Protein 3I6Y (pdb70)

Organism: Oleispira antarctica (NCBI:txid188908)

Secondary structure (DSSP, 8-state):
-EEEEEEEEETTEEEEEEEE-BTTTTB--EEEEE-GGGGTT--EEEEEEE--TT--SS----S--HHHHHHHT-EEEEE-SS--STT----SSTTSSTT--TT----STTGGGT---HIIIIIHHHHHH---EEEEEEEEEE--HHHHHHHHHH-TTT-S-EEEES----GGGSHHHHHHHHHHH-S-GGGTGGG-TTT----SS---EEEEEETT-TTIIIII-HHHHHHHHHHTT--EEEEEETT--SSHHHHHHHHHHHHHHHHHHHT-/-EEEEEEEEETTEEEEEEEE-BTTTTB--EEEEE-GGGGTT--EEEEEEE--TT--SS----S--HHHHHHHT-EEEEE-SS--STTS---SSTTSSTT--TT----STTGGGT---HIIIIIHHHHHH---EEEEEEEEEE--HHHHHHHHHH-TTT-S-EEEES----GGGSHHHHHHHHHHH-S-GGGGGGG-TTT----SS---EEEEEETT-TTIIIII-HHHHHHHHHHTT--EEEEEETT--SSHHHHHHHHHHHHHHHHHHH--

InterPro domains:
  IPR000801 Esterase-like [PF00756] (24-273)
  IPR014186 S-formylglutathione hydrolase [PTHR10061] (2-279)
  IPR014186 S-formylglutathione hydrolase [TIGR02821] (6-277)
  IPR029058 Alpha/Beta hydrolase fold [G3DSA:3.40.50.1820] (4-280)
  IPR029058 Alpha/Beta hydrolase fold [SSF53474] (4-279)

Nearest PDB structures (foldseek):
  3s8y-assembly1_A  TM=1.002E+00  e=6.500E-57  Oleispira antarctica
  6jzl-assembly1_A  TM=1.001E+00  e=1.557E-50  Shewanella frigidimarina
  3ls2-assembly2_D  TM=9.904E-01  e=1.199E-43  Pseudoalteromonas translucida TAC125
  4b6g-assembly2_B  TM=9.836E-01  e=8.095E-41  Neisseria meningitidis MC58
  3fcx-assembly2_B  TM=9.682E-01  e=4.973E-39  Homo sapiens

Structure (mmCIF, N/CA/C/O backbone):
data_3I6Y
#
_entry.id   3I6Y
#
_cell.length_a   44.845
_cell.length_b   88.179
_cell.length_c   84.104
_cell.angle_alpha   90.00
_cell.angle_beta   94.75
_cell.angle_gamma   90.00
#
_symmetry.space_group_name_H-M   'P 1 21 1'
#
loop_
_entity.id
_entity.type
_entity.pdbx_description
1 polymer 'Esterase APC40077'
2 non-polymer 'CHLORIDE ION'
3 non-polymer 1,2-ETHANEDIOL
4 non-polymer DI(HYDROXYETHYL)ETHER
5 water water
#
loop_
_atom_site.group_PDB
_atom_site.id
_atom_site.type_symbol
_atom_site.label_atom_id
_atom_site.label_alt_id
_atom_site.label_comp_id
_atom_site.label_asym_id
_atom_site.label_entity_id
_atom_site.label_seq_id
_atom_site.pdbx_PDB_ins_code
_atom_site.Cartn_x
_atom_site.Cartn_y
_atom_site.Cartn_z
_atom_site.occupancy
_atom_site.B_iso_or_equiv
_atom_site.auth_seq_id
_atom_site.auth_comp_id
_atom_site.auth_asym_id
_atom_site.auth_atom_id
_atom_site.pdbx_PDB_model_num
ATOM 1 N N . SER A 1 3 ? -12.165 41.332 -46.302 1.00 29.81 2 SER A N 1
ATOM 2 C CA . SER A 1 3 ? -11.618 40.019 -46.773 1.00 29.42 2 SER A CA 1
ATOM 3 C C . SER A 1 3 ? -10.651 39.356 -45.784 1.00 28.85 2 SER A C 1
ATOM 4 O O . SER A 1 3 ? -10.428 38.137 -45.854 1.00 27.98 2 SER A O 1
ATOM 7 N N . ILE A 1 4 ? -10.072 40.178 -44.908 1.00 27.85 3 ILE A N 1
ATOM 8 C CA . ILE A 1 4 ? -9.084 39.767 -43.890 1.00 27.07 3 ILE A CA 1
ATOM 9 C C . ILE A 1 4 ? -9.155 40.787 -42.755 1.00 25.70 3 ILE A C 1
ATOM 10 O O . ILE A 1 4 ? -9.096 41.991 -43.009 1.00 26.95 3 ILE A O 1
ATOM 15 N N . GLU A 1 5 ? -9.280 40.315 -41.520 1.00 23.42 4 GLU A N 1
ATOM 16 C CA . GLU A 1 5 ? -9.446 41.204 -40.382 1.00 22.29 4 GLU A CA 1
ATOM 17 C C . GLU A 1 5 ? -8.684 40.715 -39.152 1.00 20.61 4 GLU A C 1
ATOM 18 O O . GLU A 1 5 ? -8.890 39.592 -38.708 1.00 18.41 4 GLU A O 1
ATOM 24 N N . ASN A 1 6 ? -7.800 41.560 -38.619 1.00 20.30 5 ASN A N 1
ATOM 25 C CA . ASN A 1 6 ? -7.166 41.295 -37.322 1.00 19.99 5 ASN A CA 1
ATOM 26 C C . ASN A 1 6 ? -8.211 41.522 -36.244 1.00 20.18 5 ASN A C 1
ATOM 27 O O . ASN A 1 6 ? -8.735 42.637 -36.095 1.00 20.12 5 ASN A O 1
ATOM 32 N N . LEU A 1 7 ? -8.520 40.459 -35.513 1.00 19.29 6 LEU A N 1
ATOM 33 C CA . LEU A 1 7 ? -9.557 40.499 -34.493 1.00 19.56 6 LEU A CA 1
ATOM 34 C C . LEU A 1 7 ? -9.054 40.807 -33.098 1.00 19.27 6 LEU A C 1
ATOM 35 O O . LEU A 1 7 ? -9.769 41.431 -32.328 1.00 19.00 6 LEU A O 1
ATOM 40 N N . SER A 1 8 ? -7.846 40.356 -32.767 1.00 18.74 7 SER A N 1
ATOM 41 C CA . SER A 1 8 ? -7.297 40.523 -31.414 1.00 18.85 7 SER A CA 1
ATOM 42 C C . SER A 1 8 ? -5.776 40.482 -31.462 1.00 17.01 7 SER A C 1
ATOM 43 O O . SER A 1 8 ? -5.183 39.930 -32.397 1.00 17.72 7 SER A O 1
ATOM 46 N N A SER A 1 9 ? -5.152 41.119 -30.483 0.50 16.44 8 SER A N 1
ATOM 47 N N B SER A 1 9 ? -5.127 41.058 -30.451 0.50 15.72 8 SER A N 1
ATOM 48 C CA A SER A 1 9 ? -3.701 41.138 -30.385 0.50 15.52 8 SER A CA 1
ATOM 49 C CA B SER A 1 9 ? -3.662 41.208 -30.452 0.50 13.94 8 SER A CA 1
ATOM 50 C C A SER A 1 9 ? -3.344 41.100 -28.913 0.50 14.53 8 SER A C 1
ATOM 51 C C B SER A 1 9 ? -3.117 41.295 -29.019 0.50 13.57 8 SER A C 1
ATOM 52 O O A SER A 1 9 ? -3.978 41.773 -28.084 0.50 13.84 8 SER A O 1
ATOM 53 O O B SER A 1 9 ? -3.388 42.284 -28.325 0.50 12.09 8 SER A O 1
ATOM 58 N N . ASN A 1 10 ? -2.346 40.288 -28.588 1.00 12.56 9 ASN A N 1
ATOM 59 C CA . ASN A 1 10 ? -1.810 40.220 -27.225 1.00 12.36 9 ASN A CA 1
ATOM 60 C C . ASN A 1 10 ? -0.298 40.086 -27.288 1.00 11.60 9 ASN A C 1
ATOM 61 O O . ASN A 1 10 ? 0.223 39.143 -27.891 1.00 11.49 9 ASN A O 1
ATOM 66 N N . LYS A 1 11 ? 0.413 40.999 -26.640 1.00 11.62 10 LYS A N 1
ATOM 67 C CA . LYS A 1 11 ? 1.860 40.848 -26.574 1.00 11.29 10 LYS A CA 1
ATOM 68 C C . LYS A 1 11 ? 2.214 39.590 -25.794 1.00 11.37 10 LYS A C 1
ATOM 69 O O . LYS A 1 11 ? 1.632 39.300 -24.741 1.00 11.26 10 LYS A O 1
ATOM 75 N N . SER A 1 12 ? 3.173 38.839 -26.349 1.00 11.12 11 SER A N 1
ATOM 76 C CA . SER A 1 12 ? 3.557 37.579 -25.769 1.00 11.40 11 SER A CA 1
ATOM 77 C C . SER A 1 12 ? 5.047 37.323 -25.959 1.00 11.46 11 SER A C 1
ATOM 78 O O . SER A 1 12 ? 5.521 37.165 -27.102 1.00 11.41 11 SER A O 1
ATOM 81 N N . PHE A 1 13 ? 5.758 37.246 -24.839 1.00 10.77 12 PHE A N 1
ATOM 82 C CA . PHE A 1 13 ? 7.231 37.071 -24.820 1.00 11.39 12 PHE A CA 1
ATOM 83 C C . PHE A 1 13 ? 8.000 37.949 -25.820 1.00 11.68 12 PHE A C 1
ATOM 84 O O . PHE A 1 13 ? 8.826 37.430 -26.593 1.00 10.25 12 PHE A O 1
ATOM 92 N N . GLY A 1 14 ? 7.672 39.249 -25.831 1.00 11.87 13 GLY A N 1
ATOM 93 C CA . GLY A 1 14 ? 8.287 40.248 -26.746 1.00 12.10 13 GLY A CA 1
ATOM 94 C C . GLY A 1 14 ? 7.861 40.172 -28.205 1.00 12.35 13 GLY A C 1
ATOM 95 O O . GLY A 1 14 ? 8.348 40.993 -29.049 1.00 12.41 13 GLY A O 1
ATOM 96 N N . GLY A 1 15 ? 7.029 39.166 -28.506 1.00 11.73 14 GLY A N 1
ATOM 97 C CA . GLY A 1 15 ? 6.400 38.994 -29.805 1.00 12.69 14 GLY A CA 1
ATOM 98 C C . GLY A 1 15 ? 4.903 39.195 -29.693 1.00 12.74 14 GLY A C 1
ATOM 99 O O . GLY A 1 15 ? 4.410 39.788 -28.696 1.00 12.11 14 GLY A O 1
ATOM 100 N N . TRP A 1 16 ? 4.159 38.691 -30.685 1.00 11.36 15 TRP A N 1
ATOM 101 C CA . TRP A 1 16 ? 2.711 38.936 -30.731 1.00 12.38 15 TRP A CA 1
ATOM 102 C C . TRP A 1 16 ? 1.861 37.695 -31.009 1.00 11.75 15 TRP A C 1
ATOM 103 O O . TRP A 1 16 ? 2.132 36.950 -31.966 1.00 12.56 15 TRP A O 1
ATOM 114 N N . HIS A 1 17 ? 0.860 37.472 -30.170 1.00 12.04 16 HIS A N 1
ATOM 115 C CA . HIS A 1 17 ? -0.237 36.559 -30.515 1.00 10.53 16 HIS A CA 1
ATOM 116 C C . HIS A 1 17 ? -1.375 37.381 -31.152 1.00 11.78 16 HIS A C 1
ATOM 117 O O . HIS A 1 17 ? -1.959 38.265 -30.479 1.00 11.53 16 HIS A O 1
ATOM 124 N N . LYS A 1 18 ? -1.723 37.042 -32.395 1.00 12.29 17 LYS A N 1
ATOM 125 C CA . LYS A 1 18 ? -2.808 37.713 -33.101 1.00 13.39 17 LYS A CA 1
ATOM 126 C C . LYS A 1 18 ? -3.818 36.729 -33.712 1.00 13.32 17 LYS A C 1
ATOM 127 O O . LYS A 1 18 ? -3.427 35.694 -34.292 1.00 14.14 17 LYS A O 1
ATOM 133 N N . GLN A 1 19 ? -5.104 37.074 -33.594 1.00 14.08 18 GLN A N 1
ATOM 134 C CA . GLN A 1 19 ? -6.189 36.308 -34.214 1.00 15.69 18 GLN A CA 1
ATOM 135 C C . GLN A 1 19 ? -6.779 37.038 -35.440 1.00 15.33 18 GLN A C 1
ATOM 136 O O . GLN A 1 19 ? -6.944 38.271 -35.423 1.00 14.35 18 GLN A O 1
ATOM 142 N N . TYR A 1 20 ? -7.030 36.270 -36.503 1.00 14.95 19 TYR A N 1
ATOM 143 C CA . TYR A 1 20 ? -7.577 36.817 -37.743 1.00 15.80 19 TYR A CA 1
ATOM 144 C C . TYR A 1 20 ? -8.835 36.057 -38.141 1.00 16.02 19 TYR A C 1
ATOM 145 O O . TYR A 1 20 ? -9.020 34.861 -37.780 1.00 15.68 19 TYR A O 1
ATOM 154 N N A SER A 1 21 ? -9.718 36.751 -38.853 0.50 16.08 20 SER A N 1
ATOM 155 N N B SER A 1 21 ? -9.725 36.768 -38.830 0.50 16.17 20 SER A N 1
ATOM 156 C CA A SER A 1 21 ? -10.729 36.088 -39.657 0.50 16.27 20 SER A CA 1
ATOM 157 C CA B SER A 1 21 ? -10.729 36.136 -39.666 0.50 16.56 20 SER A CA 1
ATOM 158 C C A SER A 1 21 ? -10.502 36.487 -41.110 0.50 16.25 20 SER A C 1
ATOM 159 C C B SER A 1 21 ? -10.375 36.449 -41.113 0.50 16.33 20 SER A C 1
ATOM 160 O O A SER A 1 21 ? -10.085 37.613 -41.402 0.50 16.24 20 SER A O 1
ATOM 161 O O B SER A 1 21 ? -9.745 37.474 -41.404 0.50 16.24 20 SER A O 1
ATOM 166 N N . HIS A 1 22 ? -10.767 35.558 -42.016 1.00 16.03 21 HIS A N 1
ATOM 167 C CA . HIS A 1 22 ? -10.625 35.827 -43.430 1.00 16.34 21 HIS A CA 1
ATOM 168 C C . HIS A 1 22 ? -11.654 35.014 -44.197 1.00 16.91 21 HIS A C 1
ATOM 169 O O . HIS A 1 22 ? -12.217 34.062 -43.653 1.00 17.01 21 HIS A O 1
ATOM 176 N N . VAL A 1 23 ? -11.923 35.413 -45.439 1.00 16.43 22 VAL A N 1
ATOM 177 C CA . VAL A 1 23 ? -12.862 34.674 -46.258 1.00 17.56 22 VAL A CA 1
ATOM 178 C C . VAL A 1 23 ? -12.075 33.625 -47.027 1.00 17.57 22 VAL A C 1
ATOM 179 O O . VAL A 1 23 ? -11.201 33.956 -47.830 1.00 17.97 22 VAL A O 1
ATOM 183 N N . SER A 1 24 ? -12.375 32.360 -46.747 1.00 17.11 23 SER A N 1
ATOM 184 C CA . SER A 1 24 ? -11.651 31.242 -47.336 1.00 17.83 23 SER A CA 1
ATOM 185 C C . SER A 1 24 ? -12.189 30.916 -48.728 1.00 18.33 23 SER A C 1
ATOM 186 O O . SER A 1 24 ? -13.397 30.675 -48.887 1.00 18.82 23 SER A O 1
ATOM 189 N N . ASN A 1 25 ? -11.303 30.886 -49.720 1.00 20.03 24 ASN A N 1
ATOM 190 C CA . ASN A 1 25 ? -11.727 30.487 -51.070 1.00 21.67 24 ASN A CA 1
ATOM 191 C C . ASN A 1 25 ? -11.900 28.970 -51.191 1.00 21.31 24 ASN A C 1
ATOM 192 O O . ASN A 1 25 ? -12.778 28.477 -51.926 1.00 23.03 24 ASN A O 1
ATOM 197 N N . THR A 1 26 ? -11.110 28.217 -50.439 1.00 20.13 25 THR A N 1
ATOM 198 C 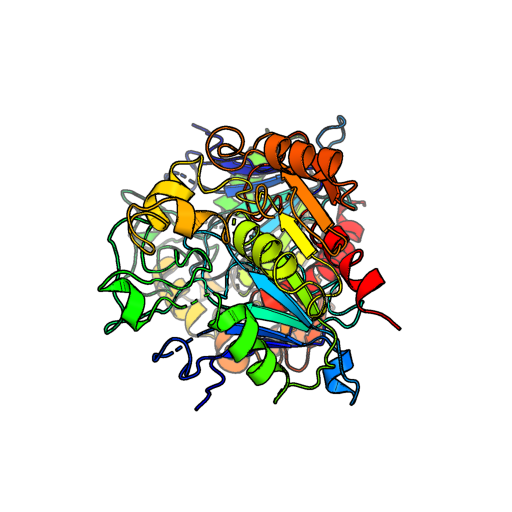CA . THR A 1 26 ? -11.180 26.760 -50.534 1.00 19.40 25 THR A CA 1
ATOM 199 C C . THR A 1 26 ? -12.334 26.188 -49.705 1.00 18.72 25 THR A C 1
ATOM 200 O O . THR A 1 26 ? -12.859 25.126 -50.036 1.00 18.82 25 THR A O 1
ATOM 204 N N . LEU A 1 27 ? -12.731 26.899 -48.650 1.00 17.31 26 LEU A N 1
ATOM 205 C CA . LEU A 1 27 ? -13.802 26.395 -47.761 1.00 16.75 26 LEU A CA 1
ATOM 206 C C . LEU A 1 27 ? -15.134 27.121 -48.013 1.00 16.69 26 LEU A C 1
ATOM 207 O O . LEU A 1 27 ? -16.193 26.680 -47.588 1.00 16.18 26 LEU A O 1
ATOM 212 N N . ASN A 1 28 ? -15.048 28.235 -48.716 1.00 18.20 27 ASN A N 1
ATOM 213 C CA . ASN A 1 28 ? -16.213 29.068 -49.006 1.00 18.78 27 ASN A CA 1
ATOM 214 C C . ASN A 1 28 ? -17.002 29.414 -47.752 1.00 18.47 27 ASN A C 1
ATOM 215 O O . ASN A 1 28 ? -18.203 29.182 -47.639 1.00 18.74 27 ASN A O 1
ATOM 220 N N . CYS A 1 29 ? -16.264 29.969 -46.795 1.00 17.49 28 CYS A N 1
ATOM 221 C CA . CYS A 1 29 ? -16.769 30.335 -45.491 1.00 17.65 28 CYS A CA 1
ATOM 222 C C . CYS A 1 29 ? -15.715 31.250 -44.859 1.00 17.63 28 CYS A C 1
ATOM 223 O O . CYS A 1 29 ? -14.587 31.345 -45.367 1.00 17.03 28 CYS A O 1
ATOM 226 N N . ALA A 1 30 ? -16.105 31.954 -43.804 1.00 17.39 29 ALA A N 1
ATOM 227 C CA . ALA A 1 30 ? -15.172 32.729 -43.026 1.00 17.45 29 ALA A CA 1
ATOM 228 C C . ALA A 1 30 ? -14.396 31.752 -42.130 1.00 18.28 29 ALA A C 1
ATOM 229 O O . ALA A 1 30 ? -14.949 30.743 -41.666 1.00 18.60 29 ALA A O 1
ATOM 239 N N . ARG A 1 32 ? -11.136 31.461 -38.973 1.00 18.85 31 ARG A N 1
ATOM 240 C CA . ARG A 1 32 ? -10.325 32.107 -37.971 1.00 19.66 31 ARG A CA 1
ATOM 241 C C . ARG A 1 32 ? -9.053 31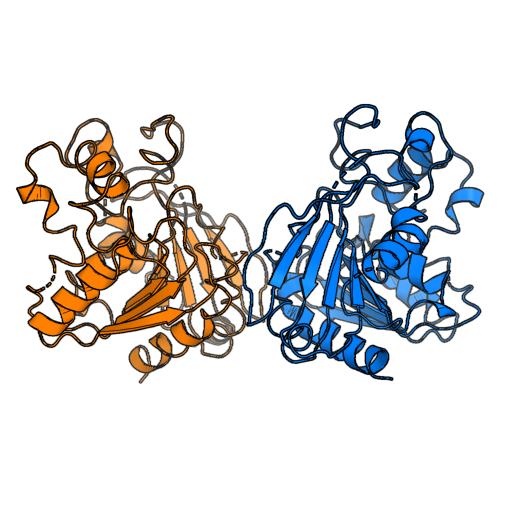.301 -37.836 1.00 18.55 31 ARG A C 1
ATOM 242 O O . ARG A 1 32 ? -9.053 30.067 -37.937 1.00 17.71 31 ARG A O 1
ATOM 250 N N . PHE A 1 33 ? -7.952 32.020 -37.668 1.00 16.45 32 PHE A N 1
ATOM 251 C CA . PHE A 1 33 ? -6.680 31.395 -37.388 1.00 15.10 32 PHE A CA 1
ATOM 252 C C . PHE A 1 33 ? -5.940 32.325 -36.458 1.00 14.52 32 PHE A C 1
ATOM 253 O O . PHE A 1 33 ? -6.208 33.543 -36.428 1.00 14.82 32 PHE A O 1
ATOM 261 N N . ALA A 1 34 ? -4.997 31.752 -35.721 1.00 12.79 33 ALA A N 1
ATOM 262 C CA . ALA A 1 34 ? -4.159 32.529 -34.821 1.00 12.07 33 ALA A CA 1
ATOM 263 C C . ALA A 1 34 ? -2.708 32.386 -35.290 1.00 11.57 33 ALA A C 1
ATOM 264 O O . ALA A 1 34 ? -2.334 31.391 -35.952 1.00 11.01 33 ALA A O 1
ATOM 266 N N . ILE A 1 35 ? -1.917 33.399 -34.988 1.00 11.83 34 ILE A N 1
ATOM 267 C CA . ILE A 1 35 ? -0.509 33.401 -35.330 1.00 11.62 34 ILE A CA 1
ATOM 268 C C . ILE A 1 35 ? 0.256 33.890 -34.109 1.00 11.64 34 ILE A C 1
ATOM 269 O O . ILE A 1 35 ? -0.217 34.768 -33.361 1.00 11.08 34 ILE A O 1
ATOM 274 N N . TYR A 1 36 ? 1.415 33.290 -33.890 1.00 12.26 35 TYR A N 1
ATOM 275 C CA . TYR A 1 36 ? 2.357 33.868 -32.958 1.00 11.34 35 TYR A CA 1
ATOM 276 C C . TYR A 1 36 ? 3.564 34.305 -33.786 1.00 11.59 35 TYR A C 1
ATOM 277 O O . TYR A 1 36 ? 4.170 33.453 -34.493 1.00 11.23 35 TYR A O 1
ATOM 286 N N . LEU A 1 37 ? 3.884 35.592 -33.730 1.00 9.96 36 LEU A N 1
ATOM 287 C CA . LEU A 1 37 ? 5.146 36.090 -34.322 1.00 11.02 36 LEU A CA 1
ATOM 288 C C . LEU A 1 37 ? 6.200 36.342 -33.257 1.00 10.92 36 LEU A C 1
ATOM 289 O O . LEU A 1 37 ? 5.952 37.084 -32.305 1.00 10.43 36 LEU A O 1
ATOM 294 N N . PRO A 1 38 ? 7.414 35.774 -33.434 1.00 10.68 37 PRO A N 1
ATOM 295 C CA . PRO A 1 38 ? 8.435 35.953 -32.418 1.00 10.85 37 PRO A CA 1
ATOM 296 C C . PRO A 1 38 ? 9.028 37.372 -32.504 1.00 11.54 37 PRO A C 1
ATOM 297 O O . PRO A 1 38 ? 8.774 38.082 -33.494 1.00 12.03 37 PRO A O 1
ATOM 301 N N . PRO A 1 39 ? 9.808 37.777 -31.495 1.00 12.45 38 PRO A N 1
ATOM 302 C CA . PRO A 1 39 ? 10.413 39.123 -31.495 1.00 12.29 38 PRO A CA 1
ATOM 303 C C . PRO A 1 39 ? 11.212 39.420 -32.741 1.00 12.05 38 PRO A C 1
ATOM 304 O O . PRO A 1 39 ? 11.231 40.586 -33.179 1.00 13.29 38 PRO A O 1
ATOM 308 N N . GLN A 1 40 ? 11.894 38.426 -33.289 1.00 12.27 39 GLN A N 1
ATOM 309 C CA . GLN A 1 40 ? 12.669 38.624 -34.530 1.00 12.85 39 GLN A CA 1
ATOM 310 C C . GLN A 1 40 ? 11.864 39.202 -35.688 1.00 13.40 39 GLN A C 1
ATOM 311 O O . GLN A 1 40 ? 12.439 39.922 -36.523 1.00 14.30 39 GLN A O 1
ATOM 317 N N . ALA A 1 41 ? 10.566 38.875 -35.766 1.00 13.24 40 ALA A N 1
ATOM 318 C CA . ALA A 1 41 ? 9.683 39.411 -36.807 1.00 14.18 40 ALA A CA 1
ATOM 319 C C . ALA A 1 41 ? 9.487 40.951 -36.725 1.00 14.01 40 ALA A C 1
ATOM 320 O O . ALA A 1 41 ? 9.011 41.552 -37.672 1.00 14.66 40 ALA A O 1
ATOM 322 N N A SER A 1 42 ? 9.872 41.559 -35.598 0.70 14.37 41 SER A N 1
ATOM 323 N N B SER A 1 42 ? 9.855 41.547 -35.593 0.30 13.77 41 SER A N 1
ATOM 324 C CA A SER A 1 42 ? 9.744 43.006 -35.376 0.70 14.60 41 SER A CA 1
ATOM 325 C CA B SER A 1 42 ? 9.720 42.985 -35.392 0.30 13.27 41 SER A CA 1
ATOM 326 C C A SER A 1 42 ? 11.006 43.754 -35.847 0.70 14.45 41 SER A C 1
ATOM 327 C C B SER A 1 42 ? 11.026 43.730 -35.744 0.30 13.66 41 SER A C 1
ATOM 328 O O A SER A 1 42 ? 11.046 44.997 -35.867 0.70 15.31 41 SER A O 1
ATOM 329 O O B SER A 1 42 ? 11.103 44.955 -35.615 0.30 13.85 41 SER A O 1
ATOM 334 N N . THR A 1 43 ? 12.030 42.979 -36.209 1.00 13.99 42 THR A N 1
ATOM 335 C CA . THR A 1 43 ? 13.382 43.512 -36.524 1.00 14.27 42 THR A CA 1
ATOM 336 C C . THR A 1 43 ? 13.642 43.709 -38.022 1.00 14.16 42 THR A C 1
ATOM 337 O O . THR A 1 43 ? 14.608 44.388 -38.401 1.00 13.58 42 THR A O 1
ATOM 341 N N . GLY A 1 44 ? 12.805 43.090 -38.857 1.00 13.52 43 GLY A N 1
ATOM 342 C CA . GLY A 1 44 ? 13.063 43.004 -40.284 1.00 12.76 43 GLY A CA 1
ATOM 343 C C . GLY A 1 44 ? 13.402 41.591 -40.745 1.00 13.94 43 GLY A C 1
ATOM 344 O O . GLY A 1 44 ? 13.420 41.309 -41.946 1.00 12.64 43 GLY A O 1
ATOM 345 N N . ALA A 1 45 ? 13.694 40.703 -39.796 1.00 14.03 44 ALA A N 1
ATOM 346 C CA . ALA A 1 45 ? 13.952 39.298 -40.135 1.00 14.27 44 ALA A CA 1
ATOM 347 C C . ALA A 1 45 ? 12.704 38.621 -40.693 1.00 12.82 44 ALA A C 1
ATOM 348 O O . ALA A 1 45 ? 11.575 38.939 -40.283 1.00 13.21 44 ALA A O 1
ATOM 350 N N A LYS A 1 46 ? 12.904 37.731 -41.654 0.70 13.63 45 LYS A N 1
ATOM 351 N N B LYS A 1 46 ? 12.904 37.663 -41.607 0.30 12.86 45 LYS A N 1
ATOM 352 C CA A LYS A 1 46 ? 11.839 36.790 -42.011 0.70 13.36 45 LYS A CA 1
ATOM 353 C CA B LYS A 1 46 ? 11.828 36.770 -42.119 0.30 12.09 45 LYS A CA 1
ATOM 354 C C A LYS A 1 46 ? 12.038 35.568 -41.134 0.70 13.83 45 LYS A C 1
ATOM 355 C C B LYS A 1 46 ? 11.904 35.375 -41.480 0.30 12.43 45 LYS A C 1
ATOM 356 O O A LYS A 1 46 ? 13.184 35.124 -40.882 0.70 13.92 45 LYS A O 1
ATOM 357 O O B LYS A 1 46 ? 12.825 34.607 -41.776 0.30 11.32 45 LYS A O 1
ATOM 368 N N . VAL A 1 47 ? 10.927 35.047 -40.636 1.00 12.72 46 VAL A N 1
ATOM 369 C CA . VAL A 1 47 ? 10.991 33.868 -39.792 1.00 13.25 46 VAL A CA 1
ATOM 370 C C . VAL A 1 47 ? 10.339 32.661 -40.441 1.00 12.24 46 VAL A C 1
ATOM 371 O O . VAL A 1 47 ? 9.436 32.813 -41.277 1.00 13.74 46 VAL A O 1
ATOM 375 N N . PRO A 1 48 ? 10.792 31.453 -40.056 1.00 12.79 47 PRO A N 1
ATOM 376 C CA . PRO A 1 48 ? 10.132 30.231 -40.573 1.00 12.23 47 PRO A CA 1
ATOM 377 C C . PRO A 1 48 ? 8.820 29.995 -39.799 1.00 11.76 47 PRO A C 1
ATOM 378 O O . PRO A 1 48 ? 8.595 30.632 -38.766 1.00 11.00 47 PRO A O 1
ATOM 382 N N . VAL A 1 49 ? 7.963 29.118 -40.321 1.00 11.59 48 VAL A N 1
ATOM 383 C CA . VAL A 1 49 ? 6.629 28.897 -39.793 1.00 11.74 48 VAL A CA 1
ATOM 384 C C . VAL A 1 49 ? 6.370 27.426 -39.399 1.00 12.05 48 VAL A C 1
ATOM 385 O O . VAL A 1 49 ? 6.559 26.492 -40.208 1.00 12.49 48 VAL A O 1
ATOM 389 N N . LEU A 1 50 ? 5.937 27.213 -38.154 1.00 11.55 49 LEU A N 1
ATOM 390 C CA . LEU A 1 50 ? 5.411 25.915 -37.742 1.00 11.15 49 LEU A CA 1
ATOM 391 C C . LEU A 1 50 ? 3.895 25.980 -37.779 1.00 11.86 49 LEU A C 1
ATOM 392 O O . LEU A 1 50 ? 3.277 26.767 -37.030 1.00 12.85 49 LEU A O 1
ATOM 397 N N . TYR A 1 51 ? 3.288 25.171 -38.638 1.00 11.18 50 TYR A N 1
ATOM 398 C CA . TYR A 1 51 ? 1.823 25.054 -38.652 1.00 10.60 50 TYR A CA 1
ATOM 399 C C . TYR A 1 51 ? 1.389 24.054 -37.584 1.00 10.37 50 TYR A C 1
ATOM 400 O O . TYR A 1 51 ? 1.872 22.941 -37.567 1.00 11.57 50 TYR A O 1
ATOM 409 N N . TRP A 1 52 ? 0.433 24.450 -36.746 1.00 9.40 51 TRP A N 1
ATOM 410 C CA . TRP A 1 52 ? -0.018 23.556 -35.691 1.00 10.07 51 TRP A CA 1
ATOM 411 C C . TRP A 1 52 ? -1.481 23.235 -35.915 1.00 11.00 51 TRP A C 1
ATOM 412 O O . TRP A 1 52 ? -2.328 24.150 -35.994 1.00 11.95 51 TRP A O 1
ATOM 423 N N . LEU A 1 53 ? -1.796 21.942 -35.955 1.00 11.13 52 LEU A N 1
ATOM 424 C CA . LEU A 1 53 ? -3.162 21.548 -36.238 1.00 10.52 52 LEU A CA 1
ATOM 425 C C . LEU A 1 53 ? -3.722 20.898 -34.982 1.00 11.39 52 LEU A C 1
ATOM 426 O O . LEU A 1 53 ? -3.076 20.058 -34.364 1.00 11.17 52 LEU A O 1
ATOM 431 N N . SER A 1 54 ? -4.920 21.312 -34.611 1.00 10.92 53 SER A N 1
ATOM 432 C CA . SER A 1 54 ? -5.519 20.907 -33.355 1.00 10.44 53 SER A CA 1
ATOM 433 C C . SER A 1 54 ? -6.496 19.729 -33.529 1.00 10.68 53 SER A C 1
ATOM 434 O O . SER A 1 54 ? -6.899 19.376 -34.661 1.00 10.35 53 SER A O 1
ATOM 437 N N . GLY A 1 55 ? -6.875 19.136 -32.400 1.00 11.28 54 GLY A N 1
ATOM 438 C CA . GLY A 1 55 ? -7.682 17.921 -32.393 1.00 10.87 54 GLY A CA 1
ATOM 439 C C . GLY A 1 55 ? -9.170 18.222 -32.289 1.00 11.33 54 GLY A C 1
ATOM 440 O O . GLY A 1 55 ? -9.629 19.390 -32.348 1.00 11.33 54 GLY A O 1
ATOM 441 N N . LEU A 1 56 ? -9.938 17.157 -32.134 1.00 12.46 55 LEU A N 1
ATOM 442 C CA . LEU A 1 56 ? -11.404 17.279 -32.068 1.00 11.73 55 LEU A CA 1
ATOM 443 C C . LEU A 1 56 ? -11.863 18.316 -31.035 1.00 13.00 55 LEU A C 1
ATOM 444 O O . LEU A 1 56 ? -11.317 18.378 -29.926 1.00 12.80 55 LEU A O 1
ATOM 449 N N . THR A 1 57 ? -12.876 19.088 -31.430 1.00 11.67 56 THR A N 1
ATOM 450 C CA . THR A 1 57 ? -13.530 20.143 -30.608 1.00 13.92 56 THR A CA 1
ATOM 451 C C . THR A 1 57 ? -12.719 21.429 -30.445 1.00 13.62 56 THR A C 1
ATOM 452 O O . THR A 1 57 ? -13.264 22.439 -29.974 1.00 15.65 56 THR A O 1
ATOM 456 N N . CYS A 1 58 ? -11.452 21.418 -30.794 1.00 12.77 57 CYS A N 1
ATOM 457 C CA . CYS A 1 58 ? -10.616 22.599 -30.572 1.00 13.33 57 CYS A CA 1
ATOM 458 C C . CYS A 1 58 ? -10.920 23.743 -31.548 1.00 14.04 57 CYS A C 1
ATOM 459 O O . CYS A 1 58 ? -11.535 23.536 -32.595 1.00 12.88 57 CYS A O 1
ATOM 462 N N . SER A 1 59 ? -10.498 24.949 -31.154 1.00 14.14 58 SER A N 1
ATOM 463 C CA . SER A 1 59 ? -10.581 26.130 -32.025 1.00 14.50 58 SER A CA 1
ATOM 464 C C . SER A 1 59 ? -9.157 26.504 -32.370 1.00 15.07 58 SER A C 1
ATOM 465 O O . SER A 1 59 ? -8.237 25.761 -32.050 1.00 14.47 58 SER A O 1
ATOM 468 N N . ASP A 1 60 ? -8.975 27.683 -32.968 1.00 15.02 59 ASP A N 1
ATOM 469 C CA . ASP A 1 60 ? -7.621 28.230 -33.179 1.00 17.44 59 ASP A CA 1
ATOM 470 C C . ASP A 1 60 ? -6.970 28.816 -31.897 1.00 17.97 59 ASP A C 1
ATOM 471 O O . ASP A 1 60 ? -5.901 29.428 -31.982 1.00 20.36 59 ASP A O 1
ATOM 476 N N . GLU A 1 61 ? -7.590 28.597 -30.729 1.00 18.06 60 GLU A N 1
ATOM 477 C CA . GLU A 1 61 ? -7.168 29.213 -29.465 1.00 19.35 60 GLU A CA 1
ATOM 478 C C . GLU A 1 61 ? -6.453 28.229 -28.522 1.00 16.97 60 GLU A C 1
ATOM 479 O O . GLU A 1 61 ? -5.541 28.661 -27.815 1.00 14.37 60 GLU A O 1
ATOM 485 N N . ASN A 1 62 ? -6.881 26.942 -28.502 1.00 14.24 61 ASN A N 1
ATOM 486 C CA . ASN A 1 62 ? -6.473 26.018 -27.424 1.00 13.40 61 ASN A CA 1
ATOM 487 C C . ASN A 1 62 ? -4.930 25.925 -27.252 1.00 12.31 61 ASN A C 1
ATOM 488 O O . ASN A 1 62 ? -4.405 25.995 -26.133 1.00 11.44 61 ASN A O 1
ATOM 493 N N . PHE A 1 63 ? -4.235 25.686 -28.366 1.00 11.21 62 PHE A N 1
ATOM 494 C CA . PHE A 1 63 ? -2.771 25.526 -28.347 1.00 10.62 62 PHE A CA 1
ATOM 495 C C . PHE A 1 63 ? -2.105 26.832 -27.927 1.00 10.06 62 PHE A C 1
ATOM 496 O O . PHE A 1 63 ? -1.188 26.824 -27.084 1.00 8.86 62 PHE A O 1
ATOM 512 N N . GLN A 1 65 ? -3.177 29.207 -26.109 1.00 10.90 64 GLN A N 1
ATOM 513 C CA . GLN A 1 65 ? -3.448 29.443 -24.678 1.00 10.70 64 GLN A CA 1
ATOM 514 C C . GLN A 1 65 ? -2.725 28.474 -23.763 1.00 10.73 64 GLN A C 1
ATOM 515 O O . GLN A 1 65 ? -2.250 28.879 -22.694 1.00 10.04 64 GLN A O 1
ATOM 521 N N . LYS A 1 66 ? -2.652 27.201 -24.155 1.00 10.60 65 LYS A N 1
ATOM 522 C CA . LYS A 1 66 ? -2.295 26.168 -23.179 1.00 11.46 65 LYS A CA 1
ATOM 523 C C . LYS A 1 66 ? -0.975 25.460 -23.420 1.00 10.17 65 LYS A C 1
ATOM 524 O O . LYS A 1 66 ? -0.438 24.856 -22.496 1.00 11.23 65 LYS A O 1
ATOM 530 N N . ALA A 1 67 ? -0.461 25.486 -24.641 1.00 9.95 66 ALA A N 1
ATOM 531 C CA . ALA A 1 67 ? 0.745 24.668 -24.890 1.00 10.37 66 ALA A CA 1
ATOM 532 C C . ALA A 1 67 ? 2.023 25.266 -24.308 1.00 9.74 66 ALA A C 1
ATOM 533 O O . ALA A 1 67 ? 2.937 24.527 -24.023 1.00 9.91 66 ALA A O 1
ATOM 535 N N . GLY A 1 68 ? 2.072 26.597 -24.122 1.00 10.17 67 GLY A N 1
ATOM 536 C CA . GLY A 1 68 ? 3.276 27.277 -23.600 1.00 11.31 67 GLY A CA 1
ATOM 537 C C . GLY A 1 68 ? 4.410 27.265 -24.618 1.00 12.35 67 GLY A C 1
ATOM 538 O O . GLY A 1 68 ? 5.592 27.126 -24.267 1.00 13.24 67 GLY A O 1
ATOM 539 N N . ALA A 1 69 ? 4.053 27.359 -25.893 1.00 11.35 68 ALA A N 1
ATOM 540 C CA . ALA A 1 69 ? 5.045 27.271 -26.969 1.00 11.22 68 ALA A CA 1
ATOM 541 C C . ALA A 1 69 ? 5.746 28.608 -27.171 1.00 11.09 68 ALA A C 1
ATOM 542 O O . ALA A 1 69 ? 6.796 28.654 -27.795 1.00 11.44 68 ALA A O 1
ATOM 544 N N . GLN A 1 70 ? 5.159 29.701 -26.662 1.00 11.79 69 GLN A N 1
ATOM 545 C CA . GLN A 1 70 ? 5.651 31.028 -27.024 1.00 11.67 69 GLN A CA 1
ATOM 546 C C . GLN A 1 70 ? 7.064 31.280 -26.500 1.00 12.35 69 GLN A C 1
ATOM 547 O O . GLN A 1 70 ? 7.838 31.899 -27.214 1.00 12.13 69 GLN A O 1
ATOM 553 N N . ARG A 1 71 ? 7.391 30.790 -25.295 1.00 11.92 70 ARG A N 1
ATOM 554 C CA . ARG A 1 71 ? 8.710 31.049 -24.735 1.00 14.26 70 ARG A CA 1
ATOM 555 C C . ARG A 1 71 ? 9.816 30.632 -25.712 1.00 13.83 70 ARG A C 1
ATOM 556 O O . ARG A 1 71 ? 10.668 31.455 -26.081 1.00 13.62 70 ARG A O 1
ATOM 564 N N A LEU A 1 72 ? 9.766 29.384 -26.155 0.70 13.61 71 LEU A N 1
ATOM 565 N N B LEU A 1 72 ? 9.778 29.378 -26.155 0.30 13.61 71 LEU A N 1
ATOM 566 C CA A LEU A 1 72 ? 10.828 28.853 -26.996 0.70 14.43 71 LEU A CA 1
ATOM 567 C CA B LEU A 1 72 ? 10.848 28.837 -26.993 0.30 13.82 71 LEU A CA 1
ATOM 568 C C A LEU A 1 72 ? 10.714 29.342 -28.433 0.70 13.75 71 LEU A C 1
ATOM 569 C C B LEU A 1 72 ? 10.705 29.217 -28.476 0.30 13.45 71 LEU A C 1
ATOM 570 O O A LEU A 1 72 ? 11.734 29.545 -29.091 0.70 12.90 71 LEU A O 1
ATOM 571 O O B LEU A 1 72 ? 11.702 29.229 -29.208 0.30 13.06 71 LEU A O 1
ATOM 580 N N . ALA A 1 73 ? 9.481 29.521 -28.924 1.00 12.82 72 ALA A N 1
ATOM 581 C CA . ALA A 1 73 ? 9.294 30.069 -30.284 1.00 12.57 72 ALA A CA 1
ATOM 582 C C . ALA A 1 73 ? 9.974 31.425 -30.347 1.00 13.14 72 ALA A C 1
ATOM 583 O O . ALA A 1 73 ? 10.604 31.747 -31.362 1.00 12.03 72 ALA A O 1
ATOM 585 N N . ALA A 1 74 ? 9.847 32.198 -29.264 1.00 13.02 73 ALA A N 1
ATOM 586 C CA . ALA A 1 74 ? 10.505 33.518 -29.192 1.00 13.32 73 ALA A CA 1
ATOM 587 C C . ALA A 1 74 ? 12.018 33.376 -29.241 1.00 13.72 73 ALA A C 1
ATOM 588 O O . ALA A 1 74 ? 12.679 34.048 -30.027 1.00 14.64 73 ALA A O 1
ATOM 590 N N A GLU A 1 75 ? 12.572 32.504 -28.411 0.50 14.00 74 GLU A N 1
ATOM 591 N N B GLU A 1 75 ? 12.547 32.471 -28.410 0.50 14.04 74 GLU A N 1
ATOM 592 C CA A GLU A 1 75 ? 14.010 32.347 -28.398 0.50 14.14 74 GLU A CA 1
ATOM 593 C CA B GLU A 1 75 ? 13.986 32.212 -28.304 0.50 14.40 74 GLU A CA 1
ATOM 594 C C A GLU A 1 75 ? 14.534 31.887 -29.767 0.50 14.27 74 GLU A C 1
ATOM 595 C C B GLU A 1 75 ? 14.625 31.697 -29.601 0.50 14.49 74 GLU A C 1
ATOM 596 O O A GLU A 1 75 ? 15.520 32.435 -30.292 0.50 14.26 74 GLU A O 1
ATOM 597 O O B GLU A 1 75 ? 15.792 32.005 -29.904 0.50 14.83 74 GLU A O 1
ATOM 608 N N . LEU A 1 76 ? 13.872 30.887 -30.346 1.00 14.05 75 LEU A N 1
ATOM 609 C CA . LEU A 1 76 ? 14.386 30.251 -31.566 1.00 13.68 75 LEU A CA 1
ATOM 610 C C . LEU A 1 76 ? 13.988 30.974 -32.844 1.00 13.71 75 LEU A C 1
ATOM 611 O O . LEU A 1 76 ? 14.443 30.601 -33.934 1.00 14.13 75 LEU A O 1
ATOM 616 N N . GLY A 1 77 ? 13.130 31.984 -32.719 1.00 12.79 76 GLY A N 1
ATOM 617 C CA . GLY A 1 77 ? 12.728 32.776 -33.884 1.00 13.29 76 GLY A CA 1
ATOM 618 C C . GLY A 1 77 ? 11.814 32.030 -34.845 1.00 13.83 76 GLY A C 1
ATOM 619 O O . GLY A 1 77 ? 12.007 32.096 -36.061 1.00 14.25 76 GLY A O 1
ATOM 620 N N . ILE A 1 78 ? 10.838 31.312 -34.288 1.00 12.27 77 ILE A N 1
ATOM 621 C CA . ILE A 1 78 ? 9.839 30.563 -35.067 1.00 12.58 77 ILE A CA 1
ATOM 622 C C . ILE A 1 78 ? 8.433 31.190 -34.953 1.00 11.36 77 ILE A C 1
ATOM 623 O O . ILE A 1 78 ? 7.915 31.423 -33.843 1.00 11.04 77 ILE A O 1
ATOM 628 N N . ALA A 1 79 ? 7.798 31.406 -36.084 1.00 10.21 78 ALA A N 1
ATOM 629 C CA . ALA A 1 79 ? 6.372 31.799 -36.055 1.00 9.42 78 ALA A CA 1
ATOM 630 C C . ALA A 1 79 ? 5.530 30.530 -35.993 1.00 8.55 78 ALA A C 1
ATOM 631 O O . ALA A 1 79 ? 5.895 29.504 -36.573 1.00 9.47 78 ALA A O 1
ATOM 633 N N . ILE A 1 80 ? 4.387 30.611 -35.325 1.00 9.22 79 ILE A N 1
ATOM 634 C CA . ILE A 1 80 ? 3.482 29.470 -35.233 1.00 8.81 79 ILE A CA 1
ATOM 635 C C . ILE A 1 80 ? 2.149 29.944 -35.748 1.00 9.04 79 ILE A C 1
ATOM 636 O O . ILE A 1 80 ? 1.658 31.032 -35.353 1.00 9.61 79 ILE A O 1
ATOM 641 N N . VAL A 1 81 ? 1.572 29.141 -36.636 1.00 9.09 80 VAL A N 1
ATOM 642 C CA . VAL A 1 81 ? 0.223 29.430 -37.151 1.00 9.73 80 VAL A CA 1
ATOM 643 C C . VAL A 1 81 ? -0.715 28.286 -36.834 1.00 10.36 80 VAL A C 1
ATOM 644 O O . VAL A 1 81 ? -0.423 27.137 -37.128 1.00 11.35 80 VAL A O 1
ATOM 648 N N . ALA A 1 82 ? -1.805 28.632 -36.165 1.00 11.03 81 ALA A N 1
ATOM 649 C CA . ALA A 1 82 ? -2.768 27.664 -35.693 1.00 11.56 81 ALA A CA 1
ATOM 650 C C . ALA A 1 82 ? -4.127 27.934 -36.321 1.00 11.66 81 ALA A C 1
ATOM 651 O O . ALA A 1 82 ? -4.870 28.802 -35.834 1.00 12.09 81 ALA A O 1
ATOM 653 N N . PRO A 1 83 ? -4.471 27.190 -37.390 1.00 11.84 82 PRO A N 1
ATOM 654 C CA . PRO A 1 83 ? -5.806 27.280 -37.975 1.00 11.47 82 PRO A CA 1
ATOM 655 C C . PRO A 1 83 ? -6.836 26.662 -37.064 1.00 11.44 82 PRO A C 1
ATOM 656 O O . PRO A 1 83 ? -6.474 25.935 -36.161 1.00 11.06 82 PRO A O 1
ATOM 660 N N . ASP A 1 84 ? -8.115 26.949 -37.351 1.00 12.22 83 ASP A N 1
ATOM 661 C CA . ASP A 1 84 ? -9.240 26.258 -36.749 1.00 12.91 83 ASP A CA 1
ATOM 662 C C . ASP A 1 84 ? -9.328 24.841 -37.342 1.00 13.47 83 ASP A C 1
ATOM 663 O O . ASP A 1 84 ? -8.575 24.493 -38.255 1.00 12.74 83 ASP A O 1
ATOM 668 N N . THR A 1 85 ? -10.265 24.042 -36.835 1.00 12.90 84 THR A N 1
ATOM 669 C CA . THR A 1 85 ? -10.322 22.597 -37.069 1.00 12.69 84 THR A CA 1
ATOM 670 C C . THR A 1 85 ? -11.376 22.155 -38.069 1.00 13.03 84 THR A C 1
ATOM 671 O O . THR A 1 85 ? -11.448 20.988 -38.406 1.00 10.93 84 THR A O 1
ATOM 675 N N A SER A 1 86 ? -12.219 23.104 -38.483 0.70 13.24 85 SER A N 1
ATOM 676 N N B SER A 1 86 ? -12.207 23.100 -38.500 0.30 13.56 85 SER A N 1
ATOM 677 C CA A SER A 1 86 ? -13.283 22.853 -39.444 0.70 13.71 85 SER A CA 1
ATOM 678 C CA B SER A 1 86 ? -13.270 22.844 -39.459 0.30 14.59 85 SER A CA 1
ATOM 679 C C A SER A 1 86 ? -13.711 24.169 -40.053 0.70 14.24 85 SER A C 1
ATOM 680 C C B SER A 1 86 ? -13.712 24.164 -40.058 0.30 14.71 85 SER A C 1
ATOM 681 O O A SER A 1 86 ? -13.388 25.223 -39.510 0.70 15.04 85 SER A O 1
ATOM 682 O O B SER A 1 86 ? -13.381 25.222 -39.523 0.30 15.12 85 SER A O 1
ATOM 687 N N . PRO A 1 87 ? -14.475 24.104 -41.167 1.00 15.34 86 PRO A N 1
ATOM 688 C CA . PRO A 1 87 ? -15.285 25.258 -41.551 1.00 14.46 86 PRO A CA 1
ATOM 689 C C . PRO A 1 87 ? -16.295 25.577 -40.421 1.00 15.38 86 PRO A C 1
ATOM 690 O O . PRO A 1 87 ? -16.615 24.688 -39.612 1.00 14.18 86 PRO A O 1
ATOM 694 N N . ARG A 1 88 ? -16.783 26.820 -40.377 1.00 14.81 87 ARG A N 1
ATOM 695 C CA . ARG A 1 88 ? -17.704 27.295 -39.342 1.00 16.66 87 ARG A CA 1
ATOM 696 C C . ARG A 1 88 ? -18.637 28.349 -39.955 1.00 17.67 87 ARG A C 1
ATOM 697 O O . ARG A 1 88 ? -18.285 28.967 -40.954 1.00 18.20 87 ARG A O 1
ATOM 705 N N . GLY A 1 89 ? -19.812 28.511 -39.368 1.00 18.46 88 GLY A N 1
ATOM 706 C CA . GLY A 1 89 ? -20.735 29.602 -39.741 1.00 20.23 88 GLY A CA 1
ATOM 707 C C . GLY A 1 89 ? -21.884 29.217 -40.650 1.00 21.22 88 GLY A C 1
ATOM 708 O O . GLY A 1 89 ? -22.139 28.032 -40.890 1.00 20.14 88 GLY A O 1
ATOM 709 N N . GLU A 1 90 ? -22.566 30.250 -41.160 1.00 22.34 89 GLU A N 1
ATOM 710 C CA . GLU A 1 90 ? -23.749 30.095 -41.988 1.00 23.11 89 GLU A CA 1
ATOM 711 C C . GLU A 1 90 ? -23.497 29.222 -43.200 1.00 22.06 89 GLU A C 1
ATOM 712 O O . GLU A 1 90 ? -22.518 29.422 -43.940 1.00 22.32 89 GLU A O 1
ATOM 718 N N . GLY A 1 91 ? -24.379 28.244 -43.390 1.00 20.46 90 GLY A N 1
ATOM 719 C CA . GLY A 1 91 ? -24.344 27.396 -44.566 1.00 19.78 90 GLY A CA 1
ATOM 720 C C . GLY A 1 91 ? -23.453 26.175 -44.418 1.00 18.93 90 GLY A C 1
ATOM 721 O O . GLY A 1 91 ? -23.373 25.359 -45.337 1.00 20.67 90 GLY A O 1
ATOM 722 N N . VAL A 1 92 ? -22.778 26.049 -43.271 1.00 17.48 91 VAL A N 1
ATOM 723 C CA . VAL A 1 92 ? -21.839 24.940 -43.036 1.00 15.94 91 VAL A CA 1
ATOM 724 C C . VAL A 1 92 ? -22.535 23.831 -42.283 1.00 15.84 91 VAL A C 1
ATOM 725 O O . VAL A 1 92 ? -23.136 24.086 -41.220 1.00 16.27 91 VAL A O 1
ATOM 729 N N . ALA A 1 93 ? -22.454 22.617 -42.838 1.00 15.48 92 ALA A N 1
ATOM 730 C CA . ALA A 1 93 ? -23.074 21.440 -42.255 1.00 15.64 92 ALA A CA 1
ATOM 731 C C . ALA A 1 93 ? -22.437 21.174 -40.892 1.00 15.74 92 ALA A C 1
ATOM 732 O O . ALA A 1 93 ? -21.319 21.651 -40.595 1.00 16.16 92 ALA A O 1
ATOM 734 N N . ASP A 1 94 ? -23.129 20.387 -40.091 1.00 14.97 93 ASP A N 1
ATOM 735 C CA . ASP A 1 94 ? -22.692 20.097 -38.745 1.00 15.05 93 ASP A CA 1
ATOM 736 C C . ASP A 1 94 ? -23.407 18.858 -38.220 1.00 15.16 93 ASP A C 1
ATOM 737 O O . ASP A 1 94 ? -24.382 18.361 -38.825 1.00 13.46 93 ASP A O 1
ATOM 742 N N . ASP A 1 95 ? -22.887 18.336 -37.105 1.00 14.56 94 ASP A N 1
ATOM 743 C CA . ASP A 1 95 ? -23.497 17.211 -36.447 1.00 15.95 94 ASP A CA 1
ATOM 744 C C . ASP A 1 95 ? -23.603 17.599 -34.976 1.00 15.88 94 ASP A C 1
ATOM 745 O O . ASP A 1 95 ? -22.782 18.367 -34.473 1.00 15.80 94 ASP A O 1
ATOM 750 N N . GLU A 1 96 ? -24.602 17.071 -34.278 1.00 16.66 95 GLU A N 1
ATOM 751 C CA . GLU A 1 96 ? -24.705 17.336 -32.846 1.00 17.18 95 GLU A CA 1
ATOM 752 C C . GLU A 1 96 ? -23.562 16.724 -32.029 1.00 17.09 95 GLU A C 1
ATOM 753 O O . GLU A 1 96 ? -23.250 17.225 -30.956 1.00 18.12 95 GLU A O 1
ATOM 759 N N . GLY A 1 97 ? -22.915 15.687 -32.555 1.00 17.16 96 GLY A N 1
ATOM 760 C CA . GLY A 1 97 ? -21.838 14.984 -31.829 1.00 16.94 96 GLY A CA 1
ATOM 761 C C . GLY A 1 97 ? -20.509 15.711 -31.942 1.00 17.03 96 GLY A C 1
ATOM 762 O O . GLY A 1 97 ? -20.240 16.355 -32.962 1.00 16.53 96 GLY A O 1
ATOM 763 N N . TYR A 1 98 ? -19.682 15.607 -30.895 1.00 16.90 97 TYR A N 1
ATOM 764 C CA . TYR A 1 98 ? -18.372 16.256 -30.858 1.00 17.44 97 TYR A CA 1
ATOM 765 C C . TYR A 1 98 ? -17.451 15.683 -31.955 1.00 16.48 97 TYR A C 1
ATOM 766 O O . TYR A 1 98 ? -16.491 16.328 -32.364 1.00 15.26 97 TYR A O 1
ATOM 775 N N . ASP A 1 99 ? -17.745 14.457 -32.400 1.00 15.83 98 ASP A N 1
ATOM 776 C CA . ASP A 1 99 ? -16.837 13.693 -33.281 1.00 16.29 98 ASP A CA 1
ATOM 777 C C . ASP A 1 99 ? -17.085 13.832 -34.800 1.00 15.82 98 ASP A C 1
ATOM 778 O O . ASP A 1 99 ? -16.487 13.119 -35.591 1.00 15.52 98 ASP A O 1
ATOM 783 N N . LEU A 1 100 ? -17.960 14.758 -35.184 1.00 15.46 99 LEU A N 1
ATOM 784 C CA . LEU A 1 100 ? -18.328 14.942 -36.579 1.00 15.60 99 LEU A CA 1
ATOM 785 C C . LEU A 1 100 ? -18.780 16.364 -36.823 1.00 15.43 99 LEU A C 1
ATOM 786 O O . LEU A 1 100 ? -19.345 17.006 -35.925 1.00 16.36 99 LEU A O 1
ATOM 791 N N . GLY A 1 101 ? -18.529 16.836 -38.043 1.00 15.00 100 GLY A N 1
ATOM 792 C CA . GLY A 1 101 ? -18.884 18.185 -38.460 1.00 14.25 100 GLY A CA 1
ATOM 793 C C . GLY A 1 101 ? -17.965 19.252 -37.875 1.00 13.78 100 GLY A C 1
ATOM 794 O O . GLY A 1 101 ? -16.728 19.152 -37.961 1.00 12.02 100 GLY A O 1
ATOM 795 N N . GLN A 1 102 ? -18.562 20.268 -37.265 1.00 12.90 101 GLN A N 1
ATOM 796 C CA . GLN A 1 102 ? -17.774 21.393 -36.778 1.00 13.09 101 GLN A CA 1
ATOM 797 C C . GLN A 1 102 ? -16.871 20.996 -35.606 1.00 12.93 101 GLN A C 1
ATOM 798 O O . GLN A 1 102 ? -17.244 20.169 -34.747 1.00 12.86 101 GLN A O 1
ATOM 804 N N . GLY A 1 103 ? -15.653 21.534 -35.623 1.00 14.07 102 GLY A N 1
ATOM 805 C CA . GLY A 1 103 ? -14.588 21.105 -34.735 1.00 13.42 102 GLY A CA 1
ATOM 806 C C . GLY A 1 103 ? -13.989 19.755 -35.087 1.00 13.66 102 GLY A C 1
ATOM 807 O O . GLY A 1 103 ? -13.205 19.230 -34.313 1.00 12.94 102 GLY A O 1
ATOM 808 N N . ALA A 1 104 ? -14.338 19.189 -36.251 1.00 13.34 103 ALA A N 1
ATOM 809 C CA . ALA A 1 104 ? -14.012 17.815 -36.556 1.00 12.92 103 ALA A CA 1
ATOM 810 C C . ALA A 1 104 ? -13.832 17.610 -38.050 1.00 13.06 103 ALA A C 1
ATOM 811 O O . ALA A 1 104 ? -14.311 16.611 -38.598 1.00 13.14 103 ALA A O 1
ATOM 813 N N . GLY A 1 105 ? -13.130 18.537 -38.713 1.00 12.57 104 GLY A N 1
ATOM 814 C CA . GLY A 1 105 ? -12.891 18.429 -40.171 1.00 11.29 104 GLY A CA 1
ATOM 815 C C . GLY A 1 105 ? -12.010 17.290 -40.659 1.00 11.42 104 GLY A C 1
ATOM 816 O O . GLY A 1 105 ? -11.997 16.999 -41.850 1.00 11.93 104 GLY A O 1
ATOM 817 N N . PHE A 1 106 ? -11.244 16.681 -39.746 1.00 10.43 105 PHE A N 1
ATOM 818 C CA . PHE A 1 106 ? -10.320 15.586 -40.069 1.00 11.41 105 PHE A CA 1
ATOM 819 C C . PHE A 1 106 ? -9.279 15.855 -41.160 1.00 11.61 105 PHE A C 1
ATOM 820 O O . PHE A 1 106 ? -8.647 14.918 -41.668 1.00 11.94 105 PHE A O 1
ATOM 828 N N . TYR A 1 107 ? -9.125 17.125 -41.522 1.00 11.05 106 TYR A N 1
ATOM 829 C CA . TYR A 1 107 ? -8.117 17.540 -42.516 1.00 10.44 106 TYR A CA 1
ATOM 830 C C . TYR A 1 107 ? -8.295 16.733 -43.815 1.00 11.34 106 TYR A C 1
ATOM 831 O O . TYR A 1 107 ? -7.266 16.392 -44.454 1.00 10.92 106 TYR A O 1
ATOM 840 N N . VAL A 1 108 ? -9.569 16.396 -44.183 1.00 7.12 107 VAL A N 1
ATOM 841 C CA . VAL A 1 108 ? -9.752 15.773 -45.526 1.00 10.82 107 VAL A CA 1
ATOM 842 C C . VAL A 1 108 ? -10.411 16.781 -46.511 1.00 11.31 107 VAL A C 1
ATOM 843 O O . VAL A 1 108 ? -10.842 17.871 -46.098 1.00 11.69 107 VAL A O 1
ATOM 847 N N . ASN A 1 109 ? -10.489 16.401 -47.786 1.00 12.21 108 ASN A N 1
ATOM 848 C CA . ASN A 1 109 ? -11.344 17.066 -48.762 1.00 12.62 108 ASN A CA 1
ATOM 849 C C . ASN A 1 109 ? -12.586 16.194 -48.955 1.00 14.13 108 ASN A C 1
ATOM 850 O O . ASN A 1 109 ? -12.535 15.148 -49.637 1.00 13.69 108 ASN A O 1
ATOM 855 N N . ALA A 1 110 ? -13.696 16.633 -48.366 1.00 14.04 109 ALA A N 1
ATOM 856 C CA . ALA A 1 110 ? -14.943 15.849 -48.355 1.00 14.54 109 ALA A CA 1
ATOM 857 C C . ALA A 1 110 ? -15.470 15.773 -49.780 1.00 14.50 109 ALA A C 1
ATOM 858 O O . ALA A 1 110 ? -15.317 16.721 -50.568 1.00 15.64 109 ALA A O 1
ATOM 860 N N . THR A 1 111 ? -16.028 14.630 -50.130 1.00 15.60 110 THR A N 1
ATOM 861 C CA . THR A 1 111 ? -16.531 14.400 -51.479 1.00 15.11 110 THR A CA 1
ATOM 862 C C . THR A 1 111 ? -18.036 14.157 -51.410 1.00 16.43 110 THR A C 1
ATOM 863 O O . THR A 1 111 ? -18.719 14.242 -52.433 1.00 16.93 110 THR A O 1
ATOM 867 N N . GLN A 1 112 ? -18.531 13.834 -50.207 1.00 16.60 111 GLN A N 1
ATOM 868 C CA . GLN A 1 112 ? -19.948 13.536 -49.978 1.00 17.17 111 GLN A CA 1
ATOM 869 C C . GLN A 1 112 ? -20.759 14.770 -49.584 1.00 17.30 111 GLN A C 1
ATOM 870 O O . GLN A 1 112 ? -20.320 15.591 -48.759 1.00 17.07 111 GLN A O 1
ATOM 876 N N . ALA A 1 113 ? -21.938 14.909 -50.186 1.00 18.77 112 ALA A N 1
ATOM 877 C CA . ALA A 1 113 ? -22.892 15.940 -49.795 1.00 18.93 112 ALA A CA 1
ATOM 878 C C . ALA A 1 113 ? -23.475 15.594 -48.414 1.00 19.46 112 ALA A C 1
ATOM 879 O O . ALA A 1 113 ? -23.669 14.415 -48.115 1.00 20.12 112 ALA A O 1
ATOM 881 N N . PRO A 1 114 ? -23.762 16.607 -47.567 1.00 19.51 113 PRO A N 1
ATOM 882 C CA . PRO A 1 114 ? -23.617 18.050 -47.754 1.00 19.35 113 PRO A CA 1
ATOM 883 C C . PRO A 1 114 ? -22.215 18.577 -47.509 1.00 19.01 113 PRO A C 1
ATOM 884 O O . PRO A 1 114 ? -21.923 19.719 -47.873 1.00 18.57 113 PRO A O 1
ATOM 888 N N . TRP A 1 115 ? -21.382 17.741 -46.882 1.00 18.10 114 TRP A N 1
ATOM 889 C CA . TRP A 1 115 ? -20.055 18.115 -46.389 1.00 17.83 114 TRP A CA 1
ATOM 890 C C . TRP A 1 115 ? -19.124 18.682 -47.459 1.00 17.31 114 TRP A C 1
ATOM 891 O O . TRP A 1 115 ? -18.299 19.548 -47.167 1.00 16.35 114 TRP A O 1
ATOM 902 N N . ASN A 1 116 ? -19.262 18.197 -48.693 1.00 17.16 115 ASN A N 1
ATOM 903 C CA . ASN A 1 116 ? -18.378 18.612 -49.788 1.00 17.79 115 ASN A CA 1
ATOM 904 C C . ASN A 1 116 ? -18.430 20.127 -50.056 1.00 17.46 115 ASN A C 1
ATOM 905 O O . ASN A 1 116 ? -17.472 20.710 -50.569 1.00 16.46 115 ASN A O 1
ATOM 910 N N . ARG A 1 117 ? -19.555 20.766 -49.706 1.00 16.98 116 ARG A N 1
ATOM 911 C CA . ARG A 1 117 ? -19.706 22.221 -49.881 1.00 17.60 116 ARG A CA 1
ATOM 912 C C . ARG A 1 117 ? -18.667 23.065 -49.150 1.00 16.60 116 ARG A C 1
ATOM 913 O O . ARG A 1 117 ? -18.284 24.110 -49.656 1.00 16.45 116 ARG A O 1
ATOM 921 N N . HIS A 1 118 ? -18.214 22.614 -47.970 1.00 15.89 117 HIS A N 1
ATOM 922 C CA . HIS A 1 118 ? -17.317 23.420 -47.103 1.00 15.86 117 HIS A CA 1
ATOM 923 C C . HIS A 1 118 ? -16.128 22.685 -46.466 1.00 14.91 117 HIS A C 1
ATOM 924 O O . HIS A 1 118 ? -15.170 23.321 -45.991 1.00 15.05 117 HIS A O 1
ATOM 931 N N . TYR A 1 119 ? -16.193 21.359 -46.428 1.00 14.65 118 TYR A N 1
ATOM 932 C CA . TYR A 1 119 ? -15.222 20.572 -45.670 1.00 13.72 118 TYR A CA 1
ATOM 933 C C . TYR A 1 119 ? -14.048 20.223 -46.565 1.00 13.62 118 TYR A C 1
ATOM 934 O O . TYR A 1 119 ? -13.880 19.089 -46.973 1.00 12.38 118 TYR A O 1
ATOM 943 N N . GLN A 1 120 ? -13.256 21.239 -46.874 1.00 13.48 119 GLN A N 1
ATOM 944 C CA . GLN A 1 120 ? -12.051 21.048 -47.724 1.00 13.45 119 GLN A CA 1
ATOM 945 C C . GLN A 1 120 ? -10.794 21.404 -46.924 1.00 12.95 119 GLN A C 1
ATOM 946 O O . GLN A 1 120 ? -9.911 22.139 -47.415 1.00 13.39 119 GLN A O 1
ATOM 960 N N . TYR A 1 122 ? -8.140 19.811 -46.082 1.00 12.10 121 TYR A N 1
ATOM 961 C CA . TYR A 1 122 ? -6.829 19.429 -46.617 1.00 11.94 121 TYR A CA 1
ATOM 962 C C . TYR A 1 122 ? -6.346 20.569 -47.524 1.00 12.55 121 TYR A C 1
ATOM 963 O O . TYR A 1 122 ? -5.262 21.133 -47.312 1.00 12.67 121 TYR A O 1
ATOM 972 N N . ASP A 1 123 ? -7.159 20.957 -48.513 1.00 13.99 122 ASP A N 1
ATOM 973 C CA . ASP A 1 123 ? -6.738 22.036 -49.426 1.00 14.09 122 ASP A CA 1
ATOM 974 C C . ASP A 1 123 ? -6.481 23.354 -48.683 1.00 13.75 122 ASP A C 1
ATOM 975 O O . ASP A 1 123 ? -5.562 24.117 -49.014 1.00 13.23 122 ASP A O 1
ATOM 980 N N . TYR A 1 124 ? -7.283 23.614 -47.665 1.00 13.81 123 TYR A N 1
ATOM 981 C CA . TYR A 1 124 ? -7.116 24.826 -46.861 1.00 13.94 123 TYR A CA 1
ATOM 982 C C . TYR A 1 124 ? -5.730 24.859 -46.202 1.00 13.79 123 TYR A C 1
ATOM 983 O O . TYR A 1 124 ? -4.981 25.840 -46.356 1.00 14.20 123 TYR A O 1
ATOM 992 N N . VAL A 1 125 ? -5.366 23.761 -45.538 1.00 13.88 124 VAL A N 1
ATOM 993 C CA . VAL A 1 125 ? -4.103 23.705 -44.783 1.00 12.94 124 VAL A CA 1
ATOM 994 C C . VAL A 1 125 ? -2.894 23.601 -45.727 1.00 13.00 124 VAL A C 1
ATOM 995 O O . VAL A 1 125 ? -1.843 24.214 -45.482 1.00 11.31 124 VAL A O 1
ATOM 999 N N . VAL A 1 126 ? -3.053 22.836 -46.813 1.00 13.50 125 VAL A N 1
ATOM 1000 C CA . VAL A 1 126 ? -1.938 22.578 -47.721 1.00 14.07 125 VAL A CA 1
ATOM 1001 C C . VAL A 1 126 ? -1.694 23.765 -48.676 1.00 15.09 125 VAL A C 1
ATOM 1002 O O . VAL A 1 126 ? -0.539 24.129 -48.946 1.00 14.67 125 VAL A O 1
ATOM 1006 N N . ASN A 1 127 ? -2.771 24.363 -49.174 1.00 14.68 126 ASN A N 1
ATOM 1007 C CA . ASN A 1 127 ? -2.637 25.373 -50.244 1.00 16.86 126 ASN A CA 1
ATOM 1008 C C . ASN A 1 127 ? -2.999 26.795 -49.765 1.00 16.12 126 ASN A C 1
ATOM 1009 O O . ASN A 1 127 ? -2.163 27.715 -49.772 1.00 16.20 126 ASN A O 1
ATOM 1014 N N . GLU A 1 128 ? -4.228 26.981 -49.296 1.00 15.61 127 GLU A N 1
ATOM 1015 C CA . GLU A 1 128 ? -4.714 28.368 -49.105 1.00 14.53 127 GLU A CA 1
ATOM 1016 C C . GLU A 1 128 ? -4.040 29.099 -47.935 1.00 14.21 127 GLU A C 1
ATOM 1017 O O . GLU A 1 128 ? -3.582 30.249 -48.067 1.00 13.39 127 GLU A O 1
ATOM 1023 N N . LEU A 1 129 ? -3.941 28.409 -46.807 1.00 13.57 128 LEU A N 1
ATOM 1024 C CA . LEU A 1 129 ? -3.457 29.018 -45.577 1.00 13.10 128 LEU A CA 1
ATOM 1025 C C . LEU A 1 129 ? -1.989 29.502 -45.720 1.00 13.96 128 LEU A C 1
ATOM 1026 O O . LEU A 1 129 ? -1.696 30.682 -45.476 1.00 12.37 128 LEU A O 1
ATOM 1031 N N . PRO A 1 130 ? -1.062 28.609 -46.118 1.00 14.39 129 PRO A N 1
ATOM 1032 C CA . PRO A 1 130 ? 0.339 29.048 -46.244 1.00 14.48 129 PRO A CA 1
ATOM 1033 C C . PRO A 1 130 ? 0.534 30.175 -47.256 1.00 13.85 129 PRO A C 1
ATOM 1034 O O . PRO A 1 130 ? 1.367 31.040 -47.024 1.00 13.57 129 PRO A O 1
ATOM 1038 N N . GLU A 1 131 ? -0.207 30.148 -48.364 1.00 13.84 130 GLU A N 1
ATOM 1039 C CA . GLU A 1 131 ? -0.163 31.246 -49.342 1.00 14.36 130 GLU A CA 1
ATOM 1040 C C . GLU A 1 131 ? -0.541 32.576 -48.680 1.00 13.66 130 GLU A C 1
ATOM 1041 O O . GLU A 1 131 ? 0.156 33.606 -48.837 1.00 13.62 130 GLU A O 1
ATOM 1047 N N . LEU A 1 132 ? -1.618 32.531 -47.902 1.00 13.87 131 LEU A N 1
ATOM 1048 C CA . LEU A 1 132 ? -2.126 33.697 -47.164 1.00 13.38 131 LEU A CA 1
ATOM 1049 C C . LEU A 1 132 ? -1.068 34.203 -46.169 1.00 13.30 131 LEU A C 1
ATOM 1050 O O . LEU A 1 132 ? -0.716 35.398 -46.167 1.00 12.57 131 LEU A O 1
ATOM 1055 N N . ILE A 1 133 ? -0.576 33.292 -45.321 1.00 12.43 132 ILE A N 1
ATOM 1056 C CA . ILE A 1 133 ? 0.424 33.628 -44.298 1.00 12.96 132 ILE A CA 1
ATOM 1057 C C . ILE A 1 133 ? 1.658 34.284 -44.936 1.00 12.57 132 ILE A C 1
ATOM 1058 O O . ILE A 1 133 ? 2.099 35.341 -44.488 1.00 13.16 132 ILE A O 1
ATOM 1063 N N . GLU A 1 134 ? 2.155 33.709 -46.025 1.00 12.80 133 GLU A N 1
ATOM 1064 C CA . GLU A 1 134 ? 3.378 34.212 -46.660 1.00 14.03 133 GLU A CA 1
ATOM 1065 C C . GLU A 1 134 ? 3.154 35.555 -47.305 1.00 14.88 133 GLU A C 1
ATOM 1066 O O . GLU A 1 134 ? 4.066 36.391 -47.391 1.00 15.81 133 GLU A O 1
ATOM 1072 N N . SER A 1 135 ? 1.934 35.765 -47.773 1.00 14.96 134 SER A N 1
ATOM 1073 C CA . SER A 1 135 ? 1.586 37.047 -48.330 1.00 15.91 134 SER A CA 1
ATOM 1074 C C . SER A 1 135 ? 1.490 38.159 -47.261 1.00 15.09 134 SER A C 1
ATOM 1075 O O . SER A 1 135 ? 1.816 39.302 -47.541 1.00 16.11 134 SER A O 1
ATOM 1094 N N . PHE A 1 137 ? 2.626 38.118 -43.693 1.00 12.93 136 PHE A N 1
ATOM 1095 C CA . PHE A 1 137 ? 3.484 38.167 -42.523 1.00 13.40 136 PHE A CA 1
ATOM 1096 C C . PHE A 1 137 ? 4.958 38.076 -42.884 1.00 13.19 136 PHE A C 1
ATOM 1097 O O . PHE A 1 137 ? 5.283 37.574 -43.963 1.00 13.68 136 PHE A O 1
ATOM 1105 N N . PRO A 1 138 ? 5.842 38.608 -42.020 1.00 13.30 137 PRO A N 1
ATOM 1106 C CA . PRO A 1 138 ? 7.274 38.600 -42.343 1.00 14.54 137 PRO A CA 1
ATOM 1107 C C . PRO A 1 138 ? 7.886 37.197 -42.131 1.00 13.75 137 PRO A C 1
ATOM 1108 O O . PRO A 1 138 ? 8.577 36.941 -41.152 1.00 13.77 137 PRO A O 1
ATOM 1112 N N . VAL A 1 139 ? 7.584 36.301 -43.066 1.00 13.13 138 VAL A N 1
ATOM 1113 C CA . VAL A 1 139 ? 7.958 34.900 -42.950 1.00 13.88 138 VAL A CA 1
ATOM 1114 C C . VAL A 1 139 ? 8.673 34.434 -44.218 1.00 14.11 138 VAL A C 1
ATOM 1115 O O . VAL A 1 139 ? 8.501 35.001 -45.327 1.00 14.33 138 VAL A O 1
ATOM 1119 N N . SER A 1 140 ? 9.523 33.427 -44.043 1.00 14.41 139 SER A N 1
ATOM 1120 C CA . SER A 1 140 ? 10.228 32.803 -45.152 1.00 14.88 139 SER A CA 1
ATOM 1121 C C . SER A 1 140 ? 9.322 31.751 -45.795 1.00 14.96 139 SER A C 1
ATOM 1122 O O . SER A 1 140 ? 8.137 31.646 -45.457 1.00 14.12 139 SER A O 1
ATOM 1125 N N . ASP A 1 141 ? 9.887 30.980 -46.717 1.00 14.60 140 ASP A N 1
ATOM 1126 C CA . ASP A 1 141 ? 9.193 29.857 -47.312 1.00 15.13 140 ASP A CA 1
ATOM 1127 C C . ASP A 1 141 ? 9.542 28.518 -46.640 1.00 14.70 140 ASP A C 1
ATOM 1128 O O . ASP A 1 141 ? 9.197 27.456 -47.164 1.00 15.85 140 ASP A O 1
ATOM 1133 N N A LYS A 1 142 ? 10.217 28.570 -45.493 0.60 13.93 141 LYS A N 1
ATOM 1134 N N B LYS A 1 142 ? 10.260 28.585 -45.518 0.40 14.02 141 LYS A N 1
ATOM 1135 C CA A LYS A 1 142 ? 10.578 27.353 -44.765 0.60 13.03 141 LYS A CA 1
ATOM 1136 C CA B LYS A 1 142 ? 10.555 27.400 -44.721 0.40 13.22 141 LYS A CA 1
ATOM 1137 C C A LYS A 1 142 ? 9.508 27.083 -43.724 0.60 12.77 141 LYS A C 1
ATOM 1138 C C B LYS A 1 142 ? 9.361 27.142 -43.828 0.40 12.87 141 LYS A C 1
ATOM 1139 O O A LYS A 1 142 ? 9.260 27.931 -42.847 0.60 11.56 141 LYS A O 1
ATOM 1140 O O B LYS A 1 142 ? 8.865 28.053 -43.161 0.40 12.41 141 LYS A O 1
ATOM 1151 N N . ARG A 1 143 ? 8.907 25.899 -43.807 1.00 12.58 142 ARG A N 1
ATOM 1152 C CA . ARG A 1 143 ? 7.796 25.531 -42.936 1.00 12.13 142 ARG A CA 1
ATOM 1153 C C . ARG A 1 143 ? 7.878 24.104 -42.439 1.00 11.90 142 ARG A C 1
ATOM 1154 O O . ARG A 1 143 ? 8.484 23.217 -43.077 1.00 12.17 142 ARG A O 1
ATOM 1162 N N . ALA A 1 144 ? 7.220 23.913 -41.313 1.00 10.97 143 ALA A N 1
ATOM 1163 C CA . ALA A 1 144 ? 7.065 22.598 -40.708 1.00 11.59 143 ALA A CA 1
ATOM 1164 C C . ALA A 1 144 ? 5.630 22.449 -40.229 1.00 11.27 143 ALA A C 1
ATOM 1165 O O . ALA A 1 144 ? 4.833 23.417 -40.272 1.00 11.15 143 ALA A O 1
ATOM 1167 N N . ILE A 1 145 ? 5.282 21.238 -39.804 1.00 10.59 144 ILE A N 1
ATOM 1168 C CA . ILE A 1 145 ? 3.909 20.994 -39.392 1.00 10.81 144 ILE A CA 1
ATOM 1169 C C . ILE A 1 145 ? 3.831 20.020 -38.249 1.00 9.77 144 ILE A C 1
ATOM 1170 O O . ILE A 1 145 ? 4.579 19.063 -38.217 1.00 11.09 144 ILE A O 1
ATOM 1175 N N . ALA A 1 146 ? 2.937 20.311 -37.308 1.00 10.06 145 ALA A N 1
ATOM 1176 C CA . ALA A 1 146 ? 2.736 19.488 -36.130 1.00 10.38 145 ALA A CA 1
ATOM 1177 C C . ALA A 1 146 ? 1.273 19.506 -35.713 1.00 10.77 145 ALA A C 1
ATOM 1178 O O . ALA A 1 146 ? 0.471 20.320 -36.197 1.00 10.11 145 ALA A O 1
ATOM 1180 N N . GLY A 1 147 ? 0.901 18.590 -34.824 1.00 11.15 146 GLY A N 1
ATOM 1181 C CA . GLY A 1 147 ? -0.462 18.618 -34.351 1.00 10.13 146 GLY A CA 1
ATOM 1182 C C . GLY A 1 147 ? -0.706 17.594 -33.266 1.00 11.16 146 GLY A C 1
ATOM 1183 O O . GLY A 1 147 ? 0.164 16.769 -32.923 1.00 11.90 146 GLY A O 1
ATOM 1184 N N . HIS A 1 148 ? -1.922 17.629 -32.720 1.00 10.38 147 HIS A N 1
ATOM 1185 C CA . HIS A 1 148 ? -2.301 16.718 -31.618 1.00 10.00 147 HIS A CA 1
ATOM 1186 C C . HIS A 1 148 ? -3.554 15.915 -32.063 1.00 10.62 147 HIS A C 1
ATOM 1187 O O . HIS A 1 148 ? -4.518 16.526 -32.502 1.00 10.87 147 HIS A O 1
ATOM 1194 N N . SER A 1 149 ? -3.520 14.584 -31.885 1.00 11.32 148 SER A N 1
ATOM 1195 C CA . SER A 1 149 ? -4.662 13.663 -32.094 1.00 12.57 148 SER A CA 1
ATOM 1196 C C . SER A 1 149 ? -5.215 13.741 -33.539 1.00 12.16 148 SER A C 1
ATOM 1197 O O . SER A 1 149 ? -4.557 13.305 -34.480 1.00 13.16 148 SER A O 1
ATOM 1208 N N . GLY A 1 151 ? -5.349 16.424 -35.164 1.00 10.87 150 GLY A N 1
ATOM 1209 C CA . GLY A 1 151 ? -4.331 17.321 -35.749 1.00 10.11 150 GLY A CA 1
ATOM 1210 C C . GLY A 1 151 ? -2.982 16.655 -36.025 1.00 10.31 150 GLY A C 1
ATOM 1211 O O . GLY A 1 151 ? -2.262 17.102 -36.912 1.00 8.72 150 GLY A O 1
ATOM 1212 N N . GLY A 1 152 ? -2.638 15.635 -35.235 1.00 9.83 151 GLY A N 1
ATOM 1213 C CA . GLY A 1 152 ? -1.415 14.829 -35.474 1.00 10.67 151 GLY A CA 1
ATOM 1214 C C . GLY A 1 152 ? -1.535 13.962 -36.733 1.00 10.33 151 GLY A C 1
ATOM 1215 O O . GLY A 1 152 ? -0.582 13.833 -37.555 1.00 10.11 151 GLY A O 1
ATOM 1216 N N . HIS A 1 153 ? -2.734 13.362 -36.853 1.00 12.16 152 HIS A N 1
ATOM 1217 C CA . HIS A 1 153 ? -3.217 12.721 -38.083 1.00 11.52 152 HIS A CA 1
ATOM 1218 C C . HIS A 1 153 ? -3.034 13.732 -39.254 1.00 11.47 152 HIS A C 1
ATOM 1219 O O . HIS A 1 153 ? -2.372 13.401 -40.232 1.00 13.06 152 HIS A O 1
ATOM 1226 N N . GLY A 1 154 ? -3.531 14.960 -39.061 1.00 11.73 153 GLY A N 1
ATOM 1227 C CA . GLY A 1 154 ? -3.474 16.067 -40.040 1.00 9.46 153 GLY A CA 1
ATOM 1228 C C . GLY A 1 154 ? -2.034 16.324 -40.465 1.00 9.90 153 GLY A C 1
ATOM 1229 O O . GLY A 1 154 ? -1.755 16.296 -41.667 1.00 8.92 153 GLY A O 1
ATOM 1230 N N . ALA A 1 155 ? -1.150 16.557 -39.480 1.00 9.05 154 ALA A N 1
ATOM 1231 C CA . ALA A 1 155 ? 0.304 16.877 -39.702 1.00 10.18 154 ALA A CA 1
ATOM 1232 C C . ALA A 1 155 ? 1.019 15.764 -40.433 1.00 9.51 154 ALA A C 1
ATOM 1233 O O . ALA A 1 155 ? 1.692 16.000 -41.452 1.00 9.70 154 ALA A O 1
ATOM 1235 N N . LEU A 1 156 ? 0.900 14.537 -39.907 1.00 10.14 155 LEU A N 1
ATOM 1236 C CA . LEU A 1 156 ? 1.570 13.398 -40.495 1.00 9.95 155 LEU A CA 1
ATOM 1237 C C . LEU A 1 156 ? 1.115 13.161 -41.952 1.00 11.10 155 LEU A C 1
ATOM 1238 O O . LEU A 1 156 ? 1.938 12.959 -42.831 1.00 12.02 155 LEU A O 1
ATOM 1243 N N . THR A 1 157 ? -0.196 13.168 -42.197 1.00 11.60 156 THR A N 1
ATOM 1244 C CA . THR A 1 157 ? -0.730 12.821 -43.533 1.00 11.09 156 THR A CA 1
ATOM 1245 C C . THR A 1 157 ? -0.316 13.902 -44.526 1.00 10.86 156 THR A C 1
ATOM 1246 O O . THR A 1 157 ? 0.152 13.614 -45.599 1.00 9.55 156 THR A O 1
ATOM 1250 N N . ILE A 1 158 ? -0.449 15.153 -44.109 1.00 10.88 157 ILE A N 1
ATOM 1251 C CA . ILE A 1 158 ? -0.042 16.287 -44.961 1.00 10.79 157 ILE A CA 1
ATOM 1252 C C . ILE A 1 158 ? 1.465 16.292 -45.270 1.00 10.60 157 ILE A C 1
ATOM 1253 O O . ILE A 1 158 ? 1.869 16.499 -46.401 1.00 11.55 157 ILE A O 1
ATOM 1258 N N . ALA A 1 159 ? 2.301 16.050 -44.263 1.00 12.20 158 ALA A N 1
ATOM 1259 C CA . ALA A 1 159 ? 3.742 16.019 -44.493 1.00 11.66 158 ALA A CA 1
ATOM 1260 C C . ALA A 1 159 ? 4.147 14.872 -45.455 1.00 11.25 158 ALA A C 1
ATOM 1261 O O . ALA A 1 159 ? 4.916 15.080 -46.411 1.00 11.65 158 ALA A O 1
ATOM 1263 N N . LEU A 1 160 ? 3.582 13.680 -45.215 1.00 11.23 159 LEU A N 1
ATOM 1264 C CA . LEU A 1 160 ? 3.913 12.479 -45.994 1.00 11.63 159 LEU A CA 1
ATOM 1265 C C . LEU A 1 160 ? 3.502 12.638 -47.461 1.00 12.02 159 LEU A C 1
ATOM 1266 O O . LEU A 1 160 ? 4.174 12.112 -48.365 1.00 12.02 159 LEU A O 1
ATOM 1271 N N . ARG A 1 161 ? 2.407 13.365 -47.709 1.00 12.23 160 ARG A N 1
ATOM 1272 C CA . ARG A 1 161 ? 1.937 13.599 -49.089 1.00 13.44 160 ARG A CA 1
ATOM 1273 C C . ARG A 1 161 ? 2.528 14.846 -49.757 1.00 13.53 160 ARG A C 1
ATOM 1274 O O . ARG A 1 161 ? 2.477 14.983 -50.982 1.00 14.80 160 ARG A O 1
ATOM 1282 N N . ASN A 1 162 ? 3.125 15.721 -48.957 1.00 12.72 161 ASN A N 1
ATOM 1283 C CA . ASN A 1 162 ? 3.772 16.928 -49.480 1.00 13.71 161 ASN A CA 1
ATOM 1284 C C . ASN A 1 162 ? 5.204 17.069 -48.959 1.00 13.91 161 ASN A C 1
ATOM 1285 O O . ASN A 1 162 ? 5.557 18.091 -48.340 1.00 14.60 161 ASN A O 1
ATOM 1290 N N . PRO A 1 163 ? 6.039 16.040 -49.201 1.00 15.02 162 PRO A N 1
ATOM 1291 C CA . PRO A 1 163 ? 7.359 15.966 -48.579 1.00 15.69 162 PRO A CA 1
ATOM 1292 C C . PRO A 1 163 ? 8.277 17.140 -48.942 1.00 16.11 162 PRO A C 1
ATOM 1293 O O . PRO A 1 163 ? 9.084 17.559 -48.101 1.00 17.43 162 PRO A O 1
ATOM 1297 N N . GLU A 1 164 ? 8.116 17.700 -50.143 1.00 16.56 163 GLU A N 1
ATOM 1298 C CA . GLU A 1 164 ? 8.941 18.852 -50.577 1.00 17.57 163 GLU A CA 1
ATOM 1299 C C . GLU A 1 164 ? 8.500 20.149 -49.888 1.00 17.42 163 GLU A C 1
ATOM 1300 O O . GLU A 1 164 ? 9.245 21.126 -49.858 1.00 17.80 163 GLU A O 1
ATOM 1306 N N . ARG A 1 165 ? 7.296 20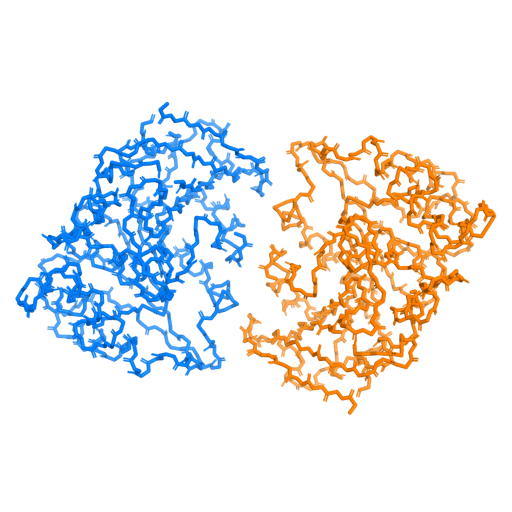.147 -49.323 1.00 15.77 164 ARG A N 1
ATOM 1307 C CA . ARG A 1 165 ? 6.718 21.364 -48.765 1.00 15.17 164 ARG A CA 1
ATOM 1308 C C . ARG A 1 165 ? 7.031 21.550 -47.278 1.00 14.52 164 ARG A C 1
ATOM 1309 O O . ARG A 1 165 ? 6.915 22.660 -46.789 1.00 13.98 164 ARG A O 1
ATOM 1317 N N . TYR A 1 166 ? 7.428 20.476 -46.587 1.00 13.45 165 TYR A N 1
ATOM 1318 C CA . TYR A 1 166 ? 7.665 20.532 -45.135 1.00 12.59 165 TYR A CA 1
ATOM 1319 C C . TYR A 1 166 ? 9.050 20.020 -44.759 1.00 12.60 165 TYR A C 1
ATOM 1320 O O . TYR A 1 166 ? 9.452 18.951 -45.202 1.00 13.80 165 TYR A O 1
ATOM 1329 N N . GLN A 1 167 ? 9.775 20.794 -43.960 1.00 12.30 166 GLN A N 1
ATOM 1330 C CA . GLN A 1 167 ? 11.107 20.407 -43.470 1.00 13.57 166 GLN A CA 1
ATOM 1331 C C . GLN A 1 167 ? 11.117 19.298 -42.433 1.00 11.79 166 GLN A C 1
ATOM 1332 O O . GLN A 1 167 ? 12.103 18.543 -42.334 1.00 12.52 166 GLN A O 1
ATOM 1338 N N . SER A 1 168 ? 10.019 19.189 -41.683 1.00 11.17 167 SER A N 1
ATOM 1339 C CA . SER A 1 168 ? 9.905 18.273 -40.538 1.00 10.58 167 SER A CA 1
ATOM 1340 C C . SER A 1 168 ? 8.446 18.191 -40.114 1.00 10.52 167 SER A C 1
ATOM 1341 O O . SER A 1 168 ? 7.622 19.097 -40.385 1.00 9.50 167 SER A O 1
ATOM 1344 N N . VAL A 1 169 ? 8.116 17.132 -39.392 1.00 10.77 168 VAL A N 1
ATOM 1345 C CA . VAL A 1 169 ? 6.768 16.952 -38.954 1.00 9.01 168 VAL A CA 1
ATOM 1346 C C . VAL A 1 169 ? 6.824 16.348 -37.563 1.00 9.57 168 VAL A C 1
ATOM 1347 O O . VAL A 1 169 ? 7.726 15.572 -37.230 1.00 9.36 168 VAL A O 1
ATOM 1351 N N . SER A 1 170 ? 5.883 16.734 -36.729 1.00 10.03 169 SER A N 1
ATOM 1352 C CA . SER A 1 170 ? 5.790 16.090 -35.419 1.00 10.21 169 SER A CA 1
ATOM 1353 C C . SER A 1 170 ? 4.343 15.979 -34.934 1.00 10.49 169 SER A C 1
ATOM 1354 O O . SER A 1 170 ? 3.439 16.553 -35.497 1.00 9.74 169 SER A O 1
ATOM 1357 N N . ALA A 1 171 ? 4.128 15.163 -33.915 1.00 10.80 170 ALA A N 1
ATOM 1358 C CA . ALA A 1 171 ? 2.791 14.988 -33.370 1.00 10.21 170 ALA A CA 1
ATOM 1359 C C . ALA A 1 171 ? 2.772 14.566 -31.892 1.00 10.36 170 ALA A C 1
ATOM 1360 O O . ALA A 1 171 ? 3.730 13.930 -31.361 1.00 10.59 170 ALA A O 1
ATOM 1362 N N . PHE A 1 172 ? 1.643 14.889 -31.272 1.00 10.01 171 PHE A N 1
ATOM 1363 C CA . PHE A 1 172 ? 1.315 14.501 -29.938 1.00 10.23 171 PHE A CA 1
ATOM 1364 C C . PHE A 1 172 ? 0.062 13.649 -30.060 1.00 10.79 171 PHE A C 1
ATOM 1365 O O . PHE A 1 172 ? -0.937 14.078 -30.652 1.00 10.60 171 PHE A O 1
ATOM 1373 N N . SER A 1 173 ? 0.132 12.426 -29.563 1.00 10.98 172 SER A N 1
ATOM 1374 C CA . SER A 1 173 ? -1.040 11.559 -29.484 1.00 10.40 172 SER A CA 1
ATOM 1375 C C . SER A 1 173 ? -1.781 11.435 -30.829 1.00 11.00 172 SER A C 1
ATOM 1376 O O . SER A 1 173 ? -3.023 11.508 -30.843 1.00 11.01 172 SER A O 1
ATOM 1379 N N . PRO A 1 174 ? -1.043 11.273 -31.955 1.00 10.86 173 PRO A N 1
ATOM 1380 C CA . PRO A 1 174 ? -1.698 11.245 -33.255 1.00 11.83 173 PRO A CA 1
ATOM 1381 C C . PRO A 1 174 ? -2.660 10.076 -33.420 1.00 11.22 173 PRO A C 1
ATOM 1382 O O . PRO A 1 174 ? -2.438 8.987 -32.867 1.00 12.74 173 PRO A O 1
ATOM 1386 N N . ILE A 1 175 ? -3.720 10.318 -34.184 1.00 12.16 174 ILE A N 1
ATOM 1387 C CA . ILE A 1 175 ? -4.518 9.224 -34.772 1.00 11.88 174 ILE A CA 1
ATOM 1388 C C . ILE A 1 175 ? -3.744 8.568 -35.927 1.00 11.51 174 ILE A C 1
ATOM 1389 O O . ILE A 1 175 ? -3.723 9.106 -37.037 1.00 11.90 174 ILE A O 1
ATOM 1394 N N . ASN A 1 176 ? -3.044 7.464 -35.647 1.00 10.24 175 ASN A N 1
ATOM 1395 C CA . ASN A 1 176 ? -2.136 6.939 -36.657 1.00 11.10 175 ASN A CA 1
ATOM 1396 C C . ASN A 1 176 ? -2.796 6.164 -37.779 1.00 11.69 175 ASN A C 1
ATOM 1397 O O . ASN A 1 176 ? -2.286 6.150 -38.891 1.00 12.68 175 ASN A O 1
ATOM 1402 N N . ASN A 1 177 ? -3.898 5.481 -37.468 1.00 12.09 176 ASN A N 1
ATOM 1403 C CA . ASN A 1 177 ? -4.477 4.468 -38.399 1.00 12.16 176 ASN A CA 1
ATOM 1404 C C . ASN A 1 177 ? -6.002 4.711 -38.441 1.00 12.15 176 ASN A C 1
ATOM 1405 O O . ASN A 1 177 ? -6.808 3.885 -37.997 1.00 10.53 176 ASN A O 1
ATOM 1410 N N . PRO A 1 178 ? -6.395 5.888 -38.950 1.00 12.27 177 PRO A N 1
ATOM 1411 C CA . PRO A 1 178 ? -7.807 6.313 -38.809 1.00 11.48 177 PRO A CA 1
ATOM 1412 C C . PRO A 1 178 ? -8.788 5.387 -39.559 1.00 11.97 177 PRO A C 1
ATOM 1413 O O . PRO A 1 178 ? -9.916 5.216 -39.105 1.00 12.71 177 PRO A O 1
ATOM 1417 N N . VAL A 1 179 ? -8.357 4.735 -40.637 1.00 12.25 178 VAL A N 1
ATOM 1418 C CA . VAL A 1 179 ? -9.224 3.727 -41.277 1.00 11.98 178 VAL A CA 1
ATOM 1419 C C . VAL A 1 179 ? -9.603 2.601 -40.302 1.00 12.77 178 VAL A C 1
ATOM 1420 O O . VAL A 1 179 ? -10.648 1.964 -40.504 1.00 13.95 178 VAL A O 1
ATOM 1424 N N . ASN A 1 180 ? -8.788 2.364 -39.268 1.00 11.77 179 ASN A N 1
ATOM 1425 C CA . ASN A 1 180 ? -9.083 1.235 -38.306 1.00 12.22 179 ASN A CA 1
ATOM 1426 C C . ASN A 1 180 ? -9.498 1.680 -36.897 1.00 12.60 179 ASN A C 1
ATOM 1427 O O . ASN A 1 180 ? -9.378 0.892 -35.935 1.00 13.24 179 ASN A O 1
ATOM 1432 N N . CYS A 1 181 ? -10.008 2.899 -36.770 1.00 11.60 180 CYS A N 1
ATOM 1433 C CA . CYS A 1 181 ? -10.561 3.328 -35.472 1.00 13.43 180 CYS A CA 1
ATOM 1434 C C . CYS A 1 181 ? -11.929 4.010 -35.634 1.00 13.41 180 CYS A C 1
ATOM 1435 O O . CYS A 1 181 ? -12.233 4.541 -36.705 1.00 13.71 180 CYS A O 1
ATOM 1438 N N . PRO A 1 182 ? -12.746 4.032 -34.560 1.00 13.64 181 PRO A N 1
ATOM 1439 C CA . PRO A 1 182 ? -14.085 4.638 -34.714 1.00 14.29 181 PRO A CA 1
ATOM 1440 C C . PRO A 1 182 ? -14.090 6.111 -35.136 1.00 13.62 181 PRO A C 1
ATOM 1441 O O . PRO A 1 182 ? -14.947 6.501 -35.925 1.00 14.16 181 PRO A O 1
ATOM 1445 N N . TRP A 1 183 ? -13.152 6.914 -34.636 1.00 13.80 182 TRP A N 1
ATOM 1446 C CA . TRP A 1 183 ? -13.136 8.343 -34.983 1.00 13.63 182 TRP A CA 1
ATOM 1447 C C . TRP A 1 183 ? -12.933 8.491 -36.472 1.00 13.95 182 TRP A C 1
ATOM 1448 O O . TRP A 1 183 ? -13.656 9.233 -37.150 1.00 13.34 182 TRP A O 1
ATOM 1459 N N . GLY A 1 184 ? -11.934 7.777 -36.992 1.00 13.18 183 GLY A N 1
ATOM 1460 C CA . GLY A 1 184 ? -11.610 7.854 -38.409 1.00 14.35 183 GLY A CA 1
ATOM 1461 C C . GLY A 1 184 ? -12.719 7.277 -39.268 1.00 14.87 183 GLY A C 1
ATOM 1462 O O . GLY A 1 184 ? -13.125 7.893 -40.253 1.00 14.90 183 GLY A O 1
ATOM 1463 N N . GLN A 1 185 ? -13.189 6.091 -38.908 1.00 15.27 184 GLN A N 1
ATOM 1464 C CA . GLN A 1 185 ? -14.274 5.452 -39.646 1.00 16.98 184 GLN A CA 1
ATOM 1465 C C . GLN A 1 185 ?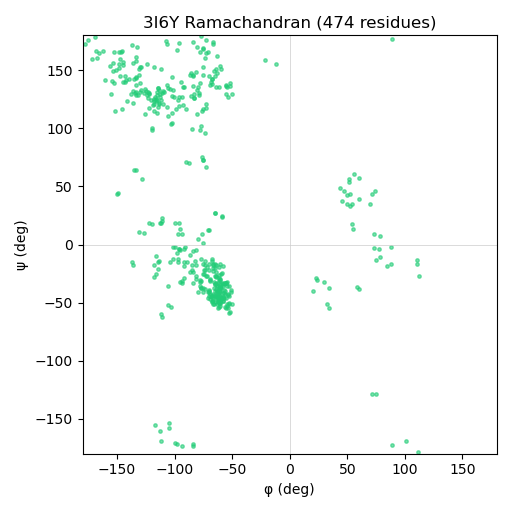 -15.536 6.306 -39.731 1.00 17.01 184 GLN A C 1
ATOM 1466 O O . GLN A 1 185 ? -16.113 6.415 -40.817 1.00 17.71 184 GLN A O 1
ATOM 1472 N N . LYS A 1 186 ? -15.958 6.899 -38.621 1.00 16.51 185 LYS A N 1
ATOM 1473 C CA . LYS A 1 186 ? -17.173 7.742 -38.641 1.00 16.67 185 LYS A CA 1
ATOM 1474 C C . LYS A 1 186 ? -17.013 8.933 -39.593 1.00 16.27 185 LYS A C 1
ATOM 1475 O O . LYS A 1 186 ? -17.880 9.211 -40.450 1.00 14.77 185 LYS A O 1
ATOM 1481 N N . ALA A 1 187 ? -15.885 9.618 -39.440 1.00 16.29 186 ALA A N 1
ATOM 1482 C CA . ALA A 1 187 ? -15.605 10.816 -40.210 1.00 15.21 186 ALA A CA 1
ATOM 1483 C C . ALA A 1 187 ? -15.411 10.508 -41.691 1.00 15.35 186 ALA A C 1
ATOM 1484 O O . ALA A 1 187 ? -16.003 11.166 -42.544 1.00 14.07 186 ALA A O 1
ATOM 1486 N N . PHE A 1 188 ? -14.586 9.500 -41.987 1.00 14.50 187 PHE A N 1
ATOM 1487 C CA . PHE A 1 188 ? -14.313 9.118 -43.375 1.00 14.87 187 PHE A CA 1
ATOM 1488 C C . PHE A 1 188 ? -15.596 8.634 -44.093 1.00 15.36 187 PHE A C 1
ATOM 1489 O O . PHE A 1 188 ? -15.856 8.996 -45.254 1.00 15.73 187 PHE A O 1
ATOM 1497 N N . THR A 1 189 ? -16.394 7.829 -43.403 1.00 15.74 188 THR A N 1
ATOM 1498 C CA . THR A 1 189 ? -17.645 7.340 -43.997 1.00 15.68 188 THR A CA 1
ATOM 1499 C C . THR A 1 189 ? -18.523 8.542 -44.350 1.00 15.70 188 THR A C 1
ATOM 1500 O O . THR A 1 189 ? -19.027 8.625 -45.468 1.00 15.61 188 THR A O 1
ATOM 1504 N N . ALA A 1 190 ? -18.671 9.485 -43.410 1.00 15.37 189 ALA A N 1
ATOM 1505 C CA . ALA A 1 190 ? -19.515 10.661 -43.627 1.00 14.78 189 ALA A CA 1
ATOM 1506 C C . ALA A 1 190 ? -18.938 11.559 -44.726 1.00 15.31 189 ALA A C 1
ATOM 1507 O O . ALA A 1 190 ? -19.645 11.900 -45.678 1.00 14.68 189 ALA A O 1
ATOM 1509 N N . TYR A 1 191 ? -17.647 11.919 -44.616 1.00 14.69 190 TYR A N 1
ATOM 1510 C CA . TYR A 1 191 ? -17.024 12.879 -45.560 1.00 14.66 190 TYR A CA 1
ATOM 1511 C C . TYR A 1 191 ? -16.638 12.297 -46.940 1.00 15.75 190 TYR A C 1
ATOM 1512 O O . TYR A 1 191 ? -16.697 12.998 -47.961 1.00 15.68 190 TYR A O 1
ATOM 1521 N N . LEU A 1 192 ? -16.194 11.044 -46.953 1.00 16.21 191 LEU A N 1
ATOM 1522 C CA . LEU A 1 192 ? -15.595 10.425 -48.146 1.00 16.56 191 LEU A CA 1
ATOM 1523 C C . LEU A 1 192 ? -16.433 9.277 -48.722 1.00 17.60 191 LEU A C 1
ATOM 1524 O O . LEU A 1 192 ? -16.177 8.831 -49.847 1.00 17.96 191 LEU A O 1
ATOM 1529 N N . GLY A 1 193 ? -17.404 8.793 -47.948 1.00 18.20 192 GLY A N 1
ATOM 1530 C CA . GLY A 1 193 ? -18.265 7.677 -48.367 1.00 19.77 192 GLY A CA 1
ATOM 1531 C C . GLY A 1 193 ? -17.709 6.301 -47.996 1.00 20.81 192 GLY A C 1
ATOM 1532 O O . GLY A 1 193 ? -16.683 6.188 -47.309 1.00 20.37 192 GLY A O 1
ATOM 1533 N N . LYS A 1 194 ? -18.371 5.248 -48.483 1.00 21.75 193 LYS A N 1
ATOM 1534 C CA . LYS A 1 194 ? -18.143 3.884 -47.975 1.00 22.54 193 LYS A CA 1
ATOM 1535 C C . LYS A 1 194 ? -17.000 3.139 -48.636 1.00 22.23 193 LYS A C 1
ATOM 1536 O O . LYS A 1 194 ? -16.601 2.072 -48.156 1.00 23.13 193 LYS A O 1
ATOM 1542 N N . ASP A 1 195 ? -16.455 3.708 -49.704 1.00 21.84 194 ASP A N 1
ATOM 1543 C CA . ASP A 1 195 ? -15.361 3.074 -50.420 1.00 22.09 194 ASP A CA 1
ATOM 1544 C C . ASP A 1 195 ? -14.026 3.420 -49.766 1.00 21.91 194 ASP A C 1
ATOM 1545 O O . ASP A 1 195 ? -13.460 4.489 -50.025 1.00 21.07 194 ASP A O 1
ATOM 1550 N N . THR A 1 196 ? -13.510 2.493 -48.948 1.00 21.57 195 THR A N 1
ATOM 1551 C CA . THR A 1 196 ? -12.289 2.726 -48.157 1.00 21.22 195 THR A CA 1
ATOM 1552 C C . THR A 1 196 ? -11.018 2.864 -48.999 1.00 20.85 195 THR A C 1
ATOM 1553 O O . THR A 1 196 ? -9.985 3.296 -48.491 1.00 20.46 195 THR A O 1
ATOM 1557 N N . ASP A 1 197 ? -11.078 2.512 -50.287 1.00 19.93 196 ASP A N 1
ATOM 1558 C CA . ASP A 1 197 ? -9.999 2.910 -51.189 1.00 19.89 196 ASP A CA 1
ATOM 1559 C C . ASP A 1 197 ? -9.794 4.441 -51.178 1.00 19.03 196 ASP A C 1
ATOM 1560 O O . ASP A 1 197 ? -8.674 4.905 -51.315 1.00 18.96 196 ASP A O 1
ATOM 1565 N N . THR A 1 198 ? -10.868 5.213 -51.000 1.00 18.63 197 THR A N 1
ATOM 1566 C CA . THR A 1 198 ? -10.770 6.694 -51.016 1.00 17.91 197 THR A CA 1
ATOM 1567 C C . THR A 1 198 ? -10.198 7.260 -49.700 1.00 17.42 197 THR A C 1
ATOM 1568 O O . THR A 1 198 ? -9.853 8.442 -49.627 1.00 17.06 197 THR A O 1
ATOM 1572 N N . TRP A 1 199 ? -10.126 6.403 -48.675 1.00 15.82 198 TRP A N 1
ATOM 1573 C CA . TRP A 1 199 ? -9.608 6.751 -47.346 1.00 15.67 198 TRP A CA 1
ATOM 1574 C C . TRP A 1 199 ? -8.078 6.590 -47.239 1.00 15.67 198 TRP A C 1
ATOM 1575 O O . TRP A 1 199 ? -7.423 7.234 -46.391 1.00 13.50 198 TRP A O 1
ATOM 1586 N N . ARG A 1 200 ? -7.514 5.736 -48.097 1.00 15.68 199 ARG A N 1
ATOM 1587 C CA . ARG A 1 200 ? -6.094 5.392 -47.992 1.00 16.55 199 ARG A CA 1
ATOM 1588 C C . ARG A 1 200 ? -5.183 6.605 -47.915 1.00 15.40 199 ARG A C 1
ATOM 1589 O O . ARG A 1 200 ? -4.216 6.588 -47.171 1.00 14.40 199 ARG A O 1
ATOM 1597 N N . GLU A 1 201 ? -5.475 7.643 -48.704 1.00 15.78 200 GLU A N 1
ATOM 1598 C CA . GLU A 1 201 ? -4.568 8.792 -48.783 1.00 15.77 200 GLU A CA 1
ATOM 1599 C C . GLU A 1 201 ? -4.668 9.673 -47.523 1.00 14.86 200 GLU A C 1
ATOM 1600 O O . GLU A 1 201 ? -4.012 10.702 -47.448 1.00 15.57 200 GLU A O 1
ATOM 1606 N N . TYR A 1 202 ? -5.509 9.268 -46.570 1.00 13.33 201 TYR A N 1
ATOM 1607 C CA . TYR A 1 202 ? -5.749 10.045 -45.340 1.00 13.76 201 TYR A CA 1
ATOM 1608 C C . TYR A 1 202 ? -5.371 9.243 -44.083 1.00 12.84 201 TYR A C 1
ATOM 1609 O O . TYR A 1 202 ? -5.754 9.571 -42.956 1.00 12.57 201 TYR A O 1
ATOM 1618 N N . ASP A 1 203 ? -4.589 8.193 -44.293 1.00 13.24 202 ASP A N 1
ATOM 1619 C CA . ASP A 1 203 ? -4.117 7.385 -43.198 1.00 12.30 202 ASP A CA 1
ATOM 1620 C C . ASP A 1 203 ? -2.594 7.461 -43.055 1.00 11.30 202 ASP A C 1
ATOM 1621 O O . ASP A 1 203 ? -1.858 6.985 -43.907 1.00 10.38 202 ASP A O 1
ATOM 1626 N N . ALA A 1 204 ? -2.136 8.050 -41.950 1.00 12.46 203 ALA A N 1
ATOM 1627 C CA . ALA A 1 204 ? -0.711 8.246 -41.710 1.00 12.50 203 ALA A CA 1
ATOM 1628 C C . ALA A 1 204 ? 0.126 6.949 -41.771 1.00 11.88 203 ALA A C 1
ATOM 1629 O O . ALA A 1 204 ? 1.199 6.940 -42.374 1.00 12.24 203 ALA A O 1
ATOM 1631 N N A SER A 1 205 ? -0.385 5.883 -41.157 0.70 11.74 204 SER A N 1
ATOM 1632 N N B SER A 1 205 ? -0.365 5.884 -41.146 0.30 11.87 204 SER A N 1
ATOM 1633 C CA A SER A 1 205 ? 0.308 4.601 -41.112 0.70 10.84 204 SER A CA 1
ATOM 1634 C CA B SER A 1 205 ? 0.346 4.610 -41.129 0.30 11.39 204 SER A CA 1
ATOM 1635 C C A SER A 1 205 ? 0.437 3.986 -42.501 0.70 11.47 204 SER A C 1
ATOM 1636 C C B SER A 1 205 ? 0.455 4.003 -42.524 0.30 11.66 204 SER A C 1
ATOM 1637 O O A SER A 1 205 ? 1.488 3.457 -42.837 0.70 12.00 204 SER A O 1
ATOM 1638 O O B SER A 1 205 ? 1.506 3.479 -42.885 0.30 11.89 204 SER A O 1
ATOM 1643 N N . LEU A 1 206 ? -0.627 4.082 -43.299 1.00 11.62 205 LEU A N 1
ATOM 1644 C CA . LEU A 1 206 ? -0.622 3.563 -44.668 1.00 12.07 205 LEU A CA 1
ATOM 1645 C C . LEU A 1 206 ? 0.313 4.386 -45.561 1.00 12.50 205 LEU A C 1
ATOM 1646 O O . LEU A 1 206 ? 1.141 3.820 -46.324 1.00 11.96 205 LEU A O 1
ATOM 1651 N N . LEU A 1 207 ? 0.215 5.703 -45.442 1.00 12.01 206 LEU A N 1
ATOM 1652 C CA . LEU A 1 207 ? 1.122 6.606 -46.169 1.00 12.11 206 LEU A CA 1
ATOM 1653 C C . LEU A 1 207 ? 2.605 6.375 -45.831 1.00 11.78 206 LEU A C 1
ATOM 1654 O O . LEU A 1 207 ? 3.474 6.334 -46.719 1.00 11.85 206 LEU A O 1
ATOM 1667 N N . ARG A 1 209 ? 4.114 3.722 -44.708 1.00 11.89 208 ARG A N 1
ATOM 1668 C CA . ARG A 1 209 ? 4.605 2.446 -45.191 1.00 13.08 208 ARG A CA 1
ATOM 1669 C C . ARG A 1 209 ? 5.025 2.538 -46.644 1.00 13.79 208 ARG A C 1
ATOM 1670 O O . ARG A 1 209 ? 5.955 1.827 -47.070 1.00 14.98 208 ARG A O 1
ATOM 1678 N N . ALA A 1 210 ? 4.319 3.395 -47.388 1.00 13.91 209 ALA A N 1
ATOM 1679 C CA . ALA A 1 210 ? 4.487 3.519 -48.835 1.00 15.08 209 ALA A CA 1
ATOM 1680 C C . ALA A 1 210 ? 5.327 4.752 -49.211 1.00 14.99 209 ALA A C 1
ATOM 1681 O O . ALA A 1 210 ? 5.628 4.960 -50.388 1.00 16.08 209 ALA A O 1
ATOM 1683 N N . ALA A 1 211 ? 5.734 5.541 -48.220 1.00 15.71 210 ALA A N 1
ATOM 1684 C CA . ALA A 1 211 ? 6.413 6.764 -48.505 1.00 15.64 210 ALA A CA 1
ATOM 1685 C C . ALA A 1 211 ? 7.649 6.632 -49.434 1.00 16.80 210 ALA A C 1
ATOM 1686 O O . ALA A 1 211 ? 8.556 5.832 -49.171 1.00 16.35 210 ALA A O 1
ATOM 1688 N N . LYS A 1 212 ? 7.660 7.437 -50.503 1.00 17.22 211 LYS A N 1
ATOM 1689 C CA . LYS A 1 212 ? 8.782 7.482 -51.459 1.00 18.57 211 LYS A CA 1
ATOM 1690 C C . LYS A 1 212 ? 9.840 8.531 -51.113 1.00 18.35 211 LYS A C 1
ATOM 1691 O O . LYS A 1 212 ? 10.952 8.488 -51.654 1.00 18.22 211 LYS A O 1
ATOM 1697 N N . GLN A 1 213 ? 9.498 9.460 -50.218 1.00 16.07 212 GLN A N 1
ATOM 1698 C CA . GLN A 1 213 ? 10.433 10.480 -49.788 1.00 17.08 212 GLN A CA 1
ATOM 1699 C C . GLN A 1 213 ? 10.202 10.738 -48.306 1.00 16.74 212 GLN A C 1
ATOM 1700 O O . GLN A 1 213 ? 9.062 10.768 -47.865 1.00 17.96 212 GLN A O 1
ATOM 1706 N N . TYR A 1 214 ? 11.287 10.916 -47.559 1.00 16.74 213 TYR A N 1
ATOM 1707 C CA . TYR A 1 214 ? 11.200 11.063 -46.107 1.00 16.24 213 TYR A CA 1
ATOM 1708 C C . TYR A 1 214 ? 11.097 12.522 -45.630 1.00 14.90 213 TYR A C 1
ATOM 1709 O O . TYR A 1 214 ? 11.843 13.401 -46.092 1.00 14.70 213 TYR A O 1
ATOM 1718 N N . VAL A 1 215 ? 10.195 12.760 -44.678 1.00 13.57 214 VAL A N 1
ATOM 1719 C CA . VAL A 1 215 ? 10.191 13.992 -43.853 1.00 12.80 214 VAL A CA 1
ATOM 1720 C C . VAL A 1 215 ? 10.512 13.560 -42.397 1.00 12.10 214 VAL A C 1
ATOM 1721 O O . VAL A 1 215 ? 9.784 12.734 -41.813 1.00 11.44 214 VAL A O 1
ATOM 1725 N N . PRO A 1 216 ? 11.608 14.104 -41.808 1.00 12.28 215 PRO A N 1
ATOM 1726 C CA . PRO A 1 216 ? 11.928 13.688 -40.418 1.00 12.20 215 PRO A CA 1
ATOM 1727 C C . PRO A 1 216 ? 10.755 13.888 -39.467 1.00 10.86 215 PRO A C 1
ATOM 1728 O O . PRO A 1 216 ? 10.139 14.943 -39.456 1.00 11.24 215 PRO A O 1
ATOM 1732 N N . ALA A 1 217 ? 10.511 12.901 -38.632 1.00 9.32 216 ALA A N 1
ATOM 1733 C CA . ALA A 1 217 ? 9.310 12.912 -37.786 1.00 9.06 216 ALA A CA 1
ATOM 1734 C C . ALA A 1 217 ? 9.612 12.612 -36.334 1.00 10.23 216 ALA A C 1
ATOM 1735 O O . ALA A 1 217 ? 10.488 11.805 -35.999 1.00 10.68 216 ALA A O 1
ATOM 1737 N N . LEU A 1 218 ? 8.841 13.248 -35.448 1.00 11.25 217 LEU A N 1
ATOM 1738 C CA . LEU A 1 218 ? 8.963 13.006 -34.042 1.00 10.96 217 LEU A CA 1
ATOM 1739 C C . LEU A 1 218 ? 7.538 12.897 -33.495 1.00 12.22 217 LEU A C 1
ATOM 1740 O O . LEU A 1 218 ? 6.695 13.774 -33.788 1.00 11.30 217 LEU A O 1
ATOM 1745 N N . VAL A 1 219 ? 7.276 11.860 -32.694 1.00 11.27 218 VAL A N 1
ATOM 1746 C CA . VAL A 1 219 ? 5.934 11.615 -32.167 1.00 12.40 218 VAL A CA 1
ATOM 1747 C C . VAL A 1 219 ? 6.049 11.289 -30.687 1.00 12.05 218 VAL A C 1
ATOM 1748 O O . VAL A 1 219 ? 6.894 10.483 -30.288 1.00 12.86 218 VAL A O 1
ATOM 1752 N N . ASP A 1 220 ? 5.237 11.972 -29.892 1.00 11.64 219 ASP A N 1
ATOM 1753 C CA . ASP A 1 220 ? 5.150 11.730 -28.462 1.00 11.94 219 ASP A CA 1
ATOM 1754 C C . ASP A 1 220 ? 3.797 11.190 -28.072 1.00 11.39 219 ASP A C 1
ATOM 1755 O O . ASP A 1 220 ? 2.773 11.743 -28.458 1.00 9.13 219 ASP A O 1
ATOM 1760 N N . GLN A 1 221 ? 3.802 10.158 -27.233 1.00 10.75 220 GLN A N 1
ATOM 1761 C CA . GLN A 1 221 ? 2.562 9.524 -26.843 1.00 11.27 220 GLN A CA 1
ATOM 1762 C C . GLN A 1 221 ? 2.543 9.358 -25.331 1.00 11.90 220 GLN A C 1
ATOM 1763 O O . GLN A 1 221 ? 3.516 8.813 -24.746 1.00 13.96 220 GLN A O 1
ATOM 1769 N N . GLY A 1 222 ? 1.467 9.811 -24.702 1.00 12.86 221 GLY A N 1
ATOM 1770 C CA . GLY A 1 222 ? 1.275 9.558 -23.273 1.00 12.70 221 GLY A CA 1
ATOM 1771 C C . GLY A 1 222 ? 0.761 8.146 -23.007 1.00 14.15 221 GLY A C 1
ATOM 1772 O O . GLY A 1 222 ? -0.236 7.711 -23.609 1.00 13.01 221 GLY A O 1
ATOM 1773 N N . GLU A 1 223 ? 1.430 7.426 -22.100 1.00 13.70 222 GLU A N 1
ATOM 1774 C CA . GLU A 1 223 ? 1.051 6.026 -21.829 1.00 14.99 222 GLU A CA 1
ATOM 1775 C C . GLU A 1 223 ? -0.257 5.892 -21.066 1.00 14.84 222 GLU A C 1
ATOM 1776 O O . GLU A 1 223 ? -0.901 4.821 -21.098 1.00 15.18 222 GLU A O 1
ATOM 1782 N N . ALA A 1 224 ? -0.665 6.983 -20.405 1.00 14.10 223 ALA A N 1
ATOM 1783 C CA . ALA A 1 224 ? -1.918 7.017 -19.625 1.00 15.08 223 ALA A CA 1
ATOM 1784 C C . ALA A 1 224 ? -3.046 7.695 -20.438 1.00 15.21 223 ALA A C 1
ATOM 1785 O O . ALA A 1 224 ? -4.065 8.157 -19.899 1.00 16.86 223 ALA A O 1
ATOM 1787 N N . ASP A 1 225 ? -2.838 7.767 -21.744 1.00 14.34 224 ASP A N 1
ATOM 1788 C CA . ASP A 1 225 ? -3.791 8.378 -22.664 1.00 13.77 224 ASP A CA 1
ATOM 1789 C C . ASP A 1 225 ? -4.907 7.364 -22.801 1.00 13.64 224 ASP A C 1
ATOM 1790 O O . ASP A 1 225 ? -4.698 6.278 -23.328 1.00 13.29 224 ASP A O 1
ATOM 1795 N N . ASN A 1 226 ? -6.095 7.739 -22.364 1.00 14.55 225 ASN A N 1
ATOM 1796 C CA . ASN A 1 226 ? -7.253 6.827 -22.452 1.00 15.93 225 ASN A CA 1
ATOM 1797 C C . ASN A 1 226 ? -7.679 6.364 -23.862 1.00 16.07 225 ASN A C 1
ATOM 1798 O O . ASN A 1 226 ? -8.504 5.445 -23.966 1.00 16.72 225 ASN A O 1
ATOM 1803 N N . PHE A 1 227 ? -7.213 7.062 -24.903 1.00 13.90 226 PHE A N 1
ATOM 1804 C CA . PHE A 1 227 ? -7.630 6.787 -26.265 1.00 13.75 226 PHE A CA 1
ATOM 1805 C C . PHE A 1 227 ? -6.601 5.942 -26.996 1.00 13.63 226 PHE A C 1
ATOM 1806 O O . PHE A 1 227 ? -6.813 5.565 -28.153 1.00 13.94 226 PHE A O 1
ATOM 1814 N N . LEU A 1 228 ? -5.497 5.636 -26.322 1.00 13.64 227 LEU A N 1
ATOM 1815 C CA . LEU A 1 228 ? -4.324 5.042 -26.999 1.00 14.14 227 LEU A CA 1
ATOM 1816 C C . LEU A 1 228 ? -4.678 3.773 -27.827 1.00 14.69 227 LEU A C 1
ATOM 1817 O O . LEU A 1 228 ? -4.433 3.709 -29.050 1.00 13.86 227 LEU A O 1
ATOM 1822 N N . ALA A 1 229 ? -5.229 2.771 -27.146 1.00 14.94 228 ALA A N 1
ATOM 1823 C CA . ALA A 1 229 ? -5.586 1.491 -27.785 1.00 15.85 228 ALA A CA 1
ATOM 1824 C C . ALA A 1 229 ? -6.640 1.618 -28.882 1.00 15.42 228 ALA A C 1
ATOM 1825 O O . ALA A 1 229 ? -6.456 1.109 -30.000 1.00 16.67 228 ALA A O 1
ATOM 1827 N N . GLU A 1 230 ? -7.732 2.305 -28.573 1.00 15.00 229 GLU A N 1
ATOM 1828 C CA . GLU A 1 230 ? -8.880 2.321 -29.463 1.00 14.99 229 GLU A CA 1
ATOM 1829 C C . GLU A 1 230 ? -8.723 3.232 -30.674 1.00 13.76 229 GLU A C 1
ATOM 1830 O O . GLU A 1 230 ? -9.206 2.872 -31.780 1.00 13.66 229 GLU A O 1
ATOM 1836 N N . GLN A 1 231 ? -8.078 4.391 -30.458 1.00 11.66 230 GLN A N 1
ATOM 1837 C CA . GLN A 1 231 ? -8.122 5.521 -31.446 1.00 11.47 230 GLN A CA 1
ATOM 1838 C C . GLN A 1 231 ? -6.781 5.885 -32.017 1.00 11.53 230 GLN A C 1
ATOM 1839 O O . GLN A 1 231 ? -6.693 6.375 -33.152 1.00 12.99 230 GLN A O 1
ATOM 1845 N N . LEU A 1 232 ? -5.722 5.656 -31.267 1.00 12.46 231 LEU A N 1
ATOM 1846 C CA . LEU A 1 232 ? -4.428 6.280 -31.642 1.00 12.31 231 LEU A CA 1
ATOM 1847 C C . LEU A 1 232 ? -3.471 5.279 -32.301 1.00 12.63 231 LEU A C 1
ATOM 1848 O O . LEU A 1 232 ? -3.005 5.497 -33.444 1.00 12.55 231 LEU A O 1
ATOM 1853 N N . LYS A 1 233 ? -3.227 4.158 -31.616 1.00 12.40 232 LYS A N 1
ATOM 1854 C CA . LYS A 1 233 ? -2.460 3.016 -32.203 1.00 12.92 232 LYS A CA 1
ATOM 1855 C C . LYS A 1 233 ? -1.016 3.374 -32.635 1.00 13.34 232 LYS A C 1
ATOM 1856 O O . LYS A 1 233 ? -0.639 3.165 -33.795 1.00 13.64 232 LYS A O 1
ATOM 1862 N N . PRO A 1 234 ? -0.183 3.879 -31.693 1.00 12.96 233 PRO A N 1
ATOM 1863 C CA . PRO A 1 234 ? 1.181 4.233 -32.105 1.00 14.00 233 PRO A CA 1
ATOM 1864 C C . PRO A 1 234 ? 2.009 3.045 -32.620 1.00 13.11 233 PRO A C 1
ATOM 1865 O O . PRO A 1 234 ? 2.843 3.241 -33.502 1.00 14.06 233 PRO A O 1
ATOM 1869 N N . GLU A 1 235 ? 1.780 1.841 -32.076 1.00 13.37 234 GLU A N 1
ATOM 1870 C CA . GLU A 1 235 ? 2.510 0.623 -32.536 1.00 13.51 234 GLU A CA 1
ATOM 1871 C C . GLU A 1 235 ? 2.347 0.431 -34.049 1.00 12.44 234 GLU A C 1
ATOM 1872 O O . GLU A 1 235 ? 3.265 -0.054 -34.738 1.00 12.95 234 GLU A O 1
ATOM 1878 N N . VAL A 1 236 ? 1.179 0.834 -34.560 1.00 11.55 235 VAL A N 1
ATOM 1879 C CA . VAL A 1 236 ? 0.844 0.703 -35.981 1.00 11.61 235 VAL A CA 1
ATOM 1880 C C . VAL A 1 236 ? 1.711 1.692 -36.800 1.00 11.52 235 VAL A C 1
ATOM 1881 O O . VAL A 1 236 ? 2.215 1.369 -37.878 1.00 11.33 235 VAL A O 1
ATOM 1885 N N . LEU A 1 237 ? 1.920 2.888 -36.264 1.00 12.20 236 LEU A N 1
ATOM 1886 C CA . LEU A 1 237 ? 2.842 3.840 -36.913 1.00 11.94 236 LEU A CA 1
ATOM 1887 C C . LEU A 1 237 ? 4.296 3.328 -36.881 1.00 12.27 236 LEU A C 1
ATOM 1888 O O . LEU A 1 237 ? 5.025 3.442 -37.859 1.00 12.41 236 LEU A O 1
ATOM 1893 N N . GLU A 1 238 ? 4.714 2.790 -35.740 1.00 12.54 237 GLU A N 1
ATOM 1894 C CA . GLU A 1 238 ? 6.090 2.271 -35.594 1.00 13.02 237 GLU A CA 1
ATOM 1895 C C . GLU A 1 238 ? 6.343 1.157 -36.578 1.00 11.77 237 GLU A C 1
ATOM 1896 O O . GLU A 1 238 ? 7.431 1.092 -37.162 1.00 12.02 237 GLU A O 1
ATOM 1902 N N . ALA A 1 239 ? 5.341 0.292 -36.757 1.00 11.95 238 ALA A N 1
ATOM 1903 C CA . ALA A 1 239 ? 5.467 -0.852 -37.666 1.00 12.51 238 ALA A CA 1
ATOM 1904 C C . ALA A 1 239 ? 5.683 -0.336 -39.094 1.00 12.39 238 ALA A C 1
ATOM 1905 O O . ALA A 1 239 ? 6.558 -0.831 -39.798 1.00 12.59 238 ALA A O 1
ATOM 1907 N N . ALA A 1 240 ? 4.898 0.672 -39.510 1.00 13.37 239 ALA A N 1
ATOM 1908 C CA . ALA A 1 240 ? 5.054 1.301 -40.849 1.00 13.81 239 ALA A CA 1
ATOM 1909 C C . ALA A 1 240 ? 6.444 1.881 -41.052 1.00 14.34 239 ALA A C 1
ATOM 1910 O O . ALA A 1 240 ? 7.069 1.695 -42.110 1.00 12.90 239 ALA A O 1
ATOM 1912 N N . ALA A 1 241 ? 6.918 2.591 -40.027 1.00 14.92 240 ALA A N 1
ATOM 1913 C CA . ALA A 1 241 ? 8.254 3.180 -40.034 1.00 15.32 240 ALA A CA 1
ATOM 1914 C C . ALA A 1 241 ? 9.372 2.137 -40.163 1.00 15.72 240 ALA A C 1
ATOM 1915 O O . ALA A 1 241 ? 10.267 2.282 -41.000 1.00 15.63 240 ALA A O 1
ATOM 1917 N N A SER A 1 242 ? 9.311 1.115 -39.309 0.70 16.75 241 SER A N 1
ATOM 1918 N N B SER A 1 242 ? 9.312 1.089 -39.343 0.30 15.73 241 SER A N 1
ATOM 1919 C CA A SER A 1 242 ? 10.219 -0.030 -39.352 0.70 17.16 241 SER A CA 1
ATOM 1920 C CA B SER A 1 242 ? 10.306 0.014 -39.386 0.30 15.44 241 SER A CA 1
ATOM 1921 C C A SER A 1 242 ? 10.292 -0.609 -40.765 0.70 16.54 241 SER A C 1
ATOM 1922 C C B SER A 1 242 ? 10.285 -0.743 -40.718 0.30 15.61 241 SER A C 1
ATOM 1923 O O A SER A 1 242 ? 11.375 -0.865 -41.300 0.70 16.12 241 SER A O 1
ATOM 1924 O O B SER A 1 242 ? 11.310 -1.282 -41.144 0.30 15.63 241 SER A O 1
ATOM 1929 N N . SER A 1 243 ? 9.124 -0.774 -41.372 1.00 15.63 242 SER A N 1
ATOM 1930 C CA . SER A 1 243 ? 8.995 -1.459 -42.674 1.00 15.40 242 SER A CA 1
ATOM 1931 C C . SER A 1 243 ? 9.549 -0.646 -43.844 1.00 15.37 242 SER A C 1
ATOM 1932 O O . SER A 1 243 ? 10.009 -1.220 -44.841 1.00 15.62 242 SER A O 1
ATOM 1935 N N . ASN A 1 244 ? 9.544 0.683 -43.705 1.00 14.56 243 ASN A N 1
ATOM 1936 C CA . ASN A 1 244 ? 9.971 1.598 -44.793 1.00 16.11 243 ASN A CA 1
ATOM 1937 C C . ASN A 1 244 ? 11.279 2.355 -44.492 1.00 16.58 243 ASN A C 1
ATOM 1938 O O . ASN A 1 244 ? 11.561 3.370 -45.129 1.00 18.11 243 ASN A O 1
ATOM 1943 N N . ASN A 1 245 ? 12.064 1.871 -43.528 1.00 16.71 244 ASN A N 1
ATOM 1944 C CA . ASN A 1 245 ? 13.265 2.580 -43.059 1.00 17.07 244 ASN A CA 1
ATOM 1945 C C . ASN A 1 245 ? 12.979 4.072 -42.728 1.00 16.82 244 ASN A C 1
ATOM 1946 O O . ASN A 1 245 ? 13.831 4.946 -42.994 1.00 16.86 244 ASN A O 1
ATOM 1951 N N . TYR A 1 246 ? 11.786 4.371 -42.206 1.00 15.16 245 TYR A N 1
ATOM 1952 C CA . TYR A 1 246 ? 11.354 5.777 -42.073 1.00 15.09 245 TYR A CA 1
ATOM 1953 C C . TYR A 1 246 ? 12.012 6.468 -40.862 1.00 15.14 245 TYR A C 1
ATOM 1954 O O . TYR A 1 246 ? 12.102 5.829 -39.795 1.00 15.06 245 TYR A O 1
ATOM 1963 N N . PRO A 1 247 ? 12.450 7.760 -41.019 1.00 14.94 246 PRO A N 1
ATOM 1964 C CA . PRO A 1 247 ? 13.039 8.566 -39.924 1.00 14.90 246 PRO A CA 1
ATOM 1965 C C . PRO A 1 247 ? 12.003 9.034 -38.883 1.00 14.62 246 PRO A C 1
ATOM 1966 O O . PRO A 1 247 ? 11.688 10.237 -38.774 1.00 14.88 246 PRO A O 1
ATOM 1970 N N . LEU A 1 248 ? 11.456 8.064 -38.152 1.00 14.35 247 LEU A N 1
ATOM 1971 C CA . LEU A 1 248 ? 10.481 8.358 -37.085 1.00 14.02 247 LEU A CA 1
ATOM 1972 C C . LEU A 1 248 ? 11.094 8.052 -35.728 1.00 14.93 247 LEU A C 1
ATOM 1973 O O . LEU A 1 248 ? 11.548 6.925 -35.469 1.00 14.85 247 LEU A O 1
ATOM 1978 N N . GLU A 1 249 ? 11.101 9.054 -34.860 1.00 14.36 248 GLU A N 1
ATOM 1979 C CA . GLU A 1 249 ? 11.385 8.821 -33.462 1.00 15.02 248 GLU A CA 1
ATOM 1980 C C . GLU A 1 249 ? 10.028 8.855 -32.759 1.00 14.33 248 GLU A C 1
ATOM 1981 O O . GLU A 1 249 ? 9.362 9.905 -32.746 1.00 14.38 248 GLU A O 1
ATOM 1987 N N . LEU A 1 250 ? 9.605 7.710 -32.234 1.00 14.04 249 LEU A N 1
ATOM 1988 C CA . LEU A 1 250 ? 8.361 7.640 -31.439 1.00 1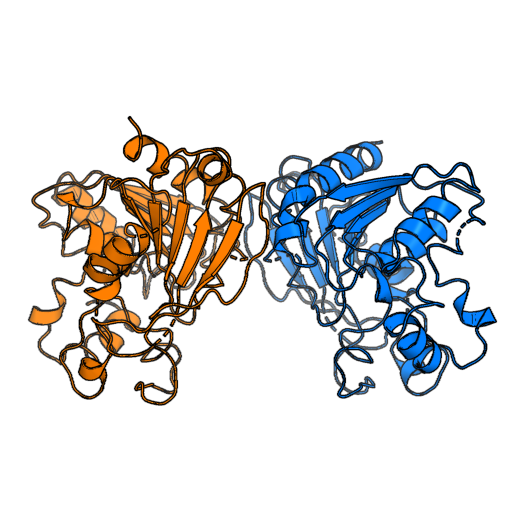3.43 249 LEU A CA 1
ATOM 1989 C C . LEU A 1 250 ? 8.706 7.390 -29.990 1.00 14.12 249 LEU A C 1
ATOM 1990 O O . LEU A 1 250 ? 9.354 6.382 -29.661 1.00 13.73 249 LEU A O 1
ATOM 1995 N N . ARG A 1 251 ? 8.289 8.317 -29.134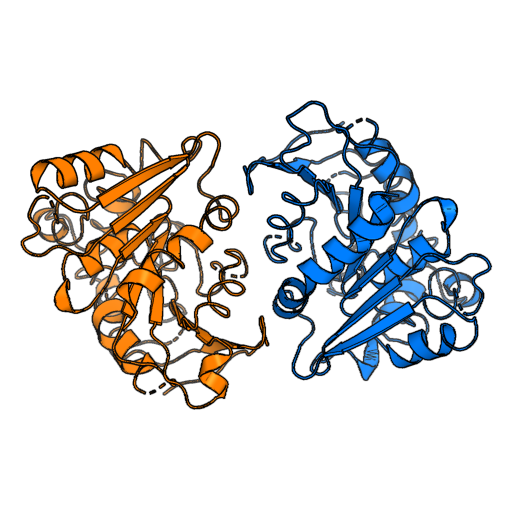 1.00 13.88 250 ARG A N 1
ATOM 1996 C CA . ARG A 1 251 ? 8.642 8.292 -27.716 1.00 14.87 250 ARG A CA 1
ATOM 1997 C C . ARG A 1 251 ? 7.372 8.096 -26.929 1.00 15.10 250 ARG A C 1
ATOM 1998 O O . ARG A 1 251 ? 6.379 8.807 -27.142 1.00 14.10 250 ARG A O 1
ATOM 2006 N N . SER A 1 252 ? 7.415 7.106 -26.046 1.00 15.25 251 SER A N 1
ATOM 2007 C CA . SER A 1 252 ? 6.318 6.794 -25.139 1.00 15.78 251 SER A CA 1
ATOM 2008 C C . SER A 1 252 ? 6.635 7.278 -23.713 1.00 15.21 251 SER A C 1
ATOM 2009 O O . SER A 1 252 ? 7.731 7.063 -23.202 1.00 15.61 251 SER A O 1
ATOM 2012 N N . HIS A 1 253 ? 5.682 7.945 -23.067 1.00 14.49 252 HIS A N 1
ATOM 2013 C CA . HIS A 1 253 ? 5.973 8.549 -21.773 1.00 14.01 252 HIS A CA 1
ATOM 2014 C C . HIS A 1 253 ? 5.046 8.028 -20.716 1.00 14.61 252 HIS A C 1
ATOM 2015 O O . HIS A 1 253 ? 3.837 8.251 -20.791 1.00 12.98 252 HIS A O 1
ATOM 2022 N N . GLU A 1 254 ? 5.631 7.353 -19.721 1.00 14.15 253 GLU A N 1
ATOM 2023 C CA . GLU A 1 254 ? 4.837 6.779 -18.646 1.00 14.82 253 GLU A CA 1
ATOM 2024 C C . GLU A 1 254 ? 4.094 7.859 -17.883 1.00 13.45 253 GLU A C 1
ATOM 2025 O O . GLU A 1 254 ? 4.655 8.917 -17.579 1.00 13.62 253 GLU A O 1
ATOM 2031 N N . GLY A 1 255 ? 2.829 7.588 -17.604 1.00 13.55 254 GLY A N 1
ATOM 2032 C CA . GLY A 1 255 ? 2.030 8.436 -16.706 1.00 13.18 254 GLY A CA 1
ATOM 2033 C C . GLY A 1 255 ? 1.325 9.602 -17.374 1.00 12.84 254 GLY A C 1
ATOM 2034 O O . GLY A 1 255 ? 0.387 10.151 -16.792 1.00 11.54 254 GLY A O 1
ATOM 2035 N N . TYR A 1 256 ? 1.744 9.957 -18.602 1.00 12.18 255 TYR A N 1
ATOM 2036 C CA . TYR A 1 256 ? 1.201 11.140 -19.284 1.00 13.24 255 TYR A CA 1
ATOM 2037 C C . TYR A 1 256 ? -0.098 10.844 -20.000 1.00 13.56 255 TYR A C 1
ATOM 2038 O O . TYR A 1 256 ? -0.253 9.750 -20.553 1.00 14.36 255 TYR A O 1
ATOM 2047 N N . ASP A 1 257 ? -1.008 11.818 -20.030 1.00 13.49 256 ASP A N 1
ATOM 2048 C CA . ASP A 1 257 ? -2.314 11.600 -20.646 1.00 13.53 256 ASP A CA 1
ATOM 2049 C C . ASP A 1 257 ? -2.445 12.279 -22.002 1.00 12.76 256 ASP A C 1
ATOM 2050 O O . ASP A 1 257 ? -1.415 12.560 -22.634 1.00 13.68 256 ASP A O 1
ATOM 2055 N N . HIS A 1 258 ? -3.696 12.531 -22.435 1.00 11.23 257 HIS A N 1
ATOM 2056 C CA . HIS A 1 258 ? -4.014 13.078 -23.779 1.00 11.92 257 HIS A CA 1
ATOM 2057 C C . HIS A 1 258 ? -4.090 14.602 -23.755 1.00 11.12 257 HIS A C 1
ATOM 2058 O O . HIS A 1 258 ? -4.324 15.247 -24.777 1.00 11.15 257 HIS A O 1
ATOM 2065 N N . SER A 1 259 ? -3.945 15.196 -22.566 1.00 11.61 258 SER A N 1
ATOM 2066 C CA . SER A 1 259 ? -4.304 16.640 -22.406 1.00 10.66 258 SER A CA 1
ATOM 2067 C C . SER A 1 259 ? -3.191 17.599 -22.829 1.00 10.93 258 SER A C 1
ATOM 2068 O O . SER A 1 259 ? -2.050 17.184 -23.086 1.00 10.92 258 SER A O 1
ATOM 2071 N N . TYR A 1 260 ? -3.520 18.893 -22.809 1.00 10.85 259 TYR A N 1
ATOM 2072 C CA . TYR A 1 260 ? -2.509 19.953 -23.016 1.00 10.67 259 TYR A CA 1
ATOM 2073 C C . TYR A 1 260 ? -1.442 20.000 -21.917 1.00 10.04 259 TYR A C 1
ATOM 2074 O O . TYR A 1 260 ? -0.406 20.574 -22.120 1.00 11.17 259 TYR A O 1
ATOM 2083 N N . TYR A 1 261 ? -1.690 19.384 -20.758 1.00 9.66 260 TYR A N 1
ATOM 2084 C CA . TYR A 1 261 ? -0.638 19.224 -19.751 1.00 10.07 260 TYR A CA 1
ATOM 2085 C C . TYR A 1 261 ? 0.520 18.365 -20.249 1.00 10.30 260 TYR A C 1
ATOM 2086 O O . TYR A 1 261 ? 1.692 18.685 -20.014 1.00 10.00 260 TYR A O 1
ATOM 2095 N N . PHE A 1 262 ? 0.161 17.319 -20.966 1.00 11.19 261 PHE A N 1
ATOM 2096 C CA . PHE A 1 262 ? 1.139 16.483 -21.638 1.00 10.01 261 PHE A CA 1
ATOM 2097 C C . PHE A 1 262 ? 1.846 17.260 -22.765 1.00 11.16 261 PHE A C 1
ATOM 2098 O O . PHE A 1 262 ? 3.081 17.277 -22.871 1.00 10.49 261 PHE A O 1
ATOM 2106 N N . ILE A 1 263 ? 1.060 17.881 -23.638 1.00 10.89 262 ILE A N 1
ATOM 2107 C CA . ILE A 1 263 ? 1.648 18.676 -24.734 1.00 11.29 262 ILE A CA 1
ATOM 2108 C C . ILE A 1 263 ? 2.670 19.712 -24.214 1.00 12.05 262 ILE A C 1
ATOM 2109 O O . ILE A 1 263 ? 3.805 19.791 -24.713 1.00 11.28 262 ILE A O 1
ATOM 2114 N N . ALA A 1 264 ? 2.261 20.509 -23.233 1.00 11.20 263 ALA A N 1
ATOM 2115 C CA . ALA A 1 264 ? 3.122 21.540 -22.649 1.00 11.90 263 ALA A CA 1
ATOM 2116 C C . ALA A 1 264 ? 4.407 20.917 -22.101 1.00 11.66 263 ALA A C 1
ATOM 2117 O O . ALA A 1 264 ? 5.495 21.494 -22.198 1.00 11.13 263 ALA A O 1
ATOM 2119 N N . SER A 1 265 ? 4.282 19.695 -21.592 1.00 11.21 264 SER A N 1
ATOM 2120 C CA . SER A 1 265 ? 5.455 19.017 -21.017 1.00 12.22 264 SER A CA 1
ATOM 2121 C C . SER A 1 265 ? 6.587 18.715 -22.005 1.00 12.37 264 SER A C 1
ATOM 2122 O O . SER A 1 265 ? 7.754 18.604 -21.581 1.00 14.62 264 SER A O 1
ATOM 2125 N N . PHE A 1 266 ? 6.264 18.556 -23.296 1.00 11.98 265 PHE A N 1
ATOM 2126 C CA . PHE A 1 266 ? 7.276 18.218 -24.282 1.00 11.80 265 PHE A CA 1
ATOM 2127 C C . PHE A 1 266 ? 7.331 19.158 -25.496 1.00 11.70 265 PHE A C 1
ATOM 2128 O O . PHE A 1 266 ? 8.064 18.891 -26.467 1.00 10.90 265 PHE A O 1
ATOM 2136 N N . ILE A 1 267 ? 6.603 20.284 -25.418 1.00 11.61 266 ILE A N 1
ATOM 2137 C CA . ILE A 1 267 ? 6.530 21.160 -26.588 1.00 11.95 266 ILE A CA 1
ATOM 2138 C C . ILE A 1 267 ? 7.898 21.750 -26.916 1.00 11.61 266 ILE A C 1
ATOM 2139 O O . ILE A 1 267 ? 8.222 21.969 -28.082 1.00 12.81 266 ILE A O 1
ATOM 2144 N N . GLU A 1 268 ? 8.724 22.021 -25.913 1.00 12.16 267 GLU A N 1
ATOM 2145 C CA . GLU A 1 268 ? 10.082 22.563 -26.199 1.00 14.06 267 GLU A CA 1
ATOM 2146 C C . GLU A 1 268 ? 10.944 21.577 -27.041 1.00 12.86 267 GLU A C 1
ATOM 2147 O O . GLU A 1 268 ? 11.644 22.001 -27.996 1.00 11.64 267 GLU A O 1
ATOM 2153 N N . ASP A 1 269 ? 10.836 20.284 -26.724 1.00 10.75 268 ASP A N 1
ATOM 2154 C CA . ASP A 1 269 ? 11.447 19.232 -27.560 1.00 11.64 268 ASP A CA 1
ATOM 2155 C C . ASP A 1 269 ? 11.013 19.395 -29.007 1.00 11.28 268 ASP A C 1
ATOM 2156 O O . ASP A 1 269 ? 11.835 19.264 -29.914 1.00 11.69 268 ASP A O 1
ATOM 2161 N N . HIS A 1 270 ? 9.712 19.645 -29.206 1.00 11.14 269 HIS A N 1
ATOM 2162 C CA . HIS A 1 270 ? 9.168 19.731 -30.570 1.00 11.72 269 HIS A CA 1
ATOM 2163 C C . HIS A 1 270 ? 9.724 20.977 -31.251 1.00 11.46 269 HIS A C 1
ATOM 2164 O O . HIS A 1 270 ? 10.140 20.920 -32.391 1.00 9.14 269 HIS A O 1
ATOM 2171 N N . LEU A 1 271 ? 9.737 22.100 -30.540 1.00 10.55 270 LEU A N 1
ATOM 2172 C CA . LEU A 1 271 ? 10.306 23.345 -31.098 1.00 11.36 270 LEU A CA 1
ATOM 2173 C C . LEU A 1 271 ? 11.799 23.199 -31.440 1.00 11.60 270 LEU A C 1
ATOM 2174 O O . LEU A 1 271 ? 12.228 23.691 -32.477 1.00 12.18 270 LEU A O 1
ATOM 2179 N N . ARG A 1 272 ? 12.586 22.564 -30.562 1.00 11.75 271 ARG A N 1
ATOM 2180 C CA . ARG A 1 272 ? 14.029 22.346 -30.886 1.00 12.24 271 ARG A CA 1
ATOM 2181 C C . ARG A 1 272 ? 14.214 21.408 -32.082 1.00 10.73 271 ARG A C 1
ATOM 2182 O O . ARG A 1 272 ? 15.029 21.671 -32.945 1.00 11.03 271 ARG A O 1
ATOM 2190 N N . PHE A 1 273 ? 13.398 20.371 -32.141 1.00 10.75 272 PHE A N 1
ATOM 2191 C CA . PHE A 1 273 ? 13.336 19.447 -33.293 1.00 11.20 272 PHE A CA 1
ATOM 2192 C C . PHE A 1 273 ? 13.050 20.188 -34.612 1.00 11.21 272 PHE A C 1
ATOM 2193 O O . PHE A 1 273 ? 13.796 20.028 -35.603 1.00 11.38 272 PHE A O 1
ATOM 2201 N N . HIS A 1 274 ? 11.967 20.980 -34.635 1.00 10.72 273 HIS A N 1
ATOM 2202 C CA . HIS A 1 274 ? 11.635 21.740 -35.841 1.00 9.81 273 HIS A CA 1
ATOM 2203 C C . HIS A 1 274 ? 12.692 22.771 -36.221 1.00 11.38 273 HIS A C 1
ATOM 2204 O O . HIS A 1 274 ? 13.037 22.933 -37.424 1.00 12.28 273 HIS A O 1
ATOM 2211 N N . SER A 1 275 ? 13.228 23.441 -35.209 1.00 11.46 274 SER A N 1
ATOM 2212 C CA . SER A 1 275 ? 14.244 24.470 -35.393 1.00 12.85 274 SER A CA 1
ATOM 2213 C C . SER A 1 275 ? 15.445 23.862 -36.138 1.00 12.32 274 SER A C 1
ATOM 2214 O O . SER A 1 275 ? 15.991 24.492 -37.039 1.00 13.87 274 SER A O 1
ATOM 2217 N N . ASN A 1 276 ? 15.787 22.613 -35.802 1.00 12.77 275 ASN A N 1
ATOM 2218 C CA . ASN A 1 276 ? 16.891 21.907 -36.428 1.00 14.10 275 ASN A CA 1
ATOM 2219 C C . ASN A 1 276 ? 16.700 21.862 -37.947 1.00 14.35 275 ASN A C 1
ATOM 2220 O O . ASN A 1 276 ? 17.671 22.033 -38.702 1.00 14.02 275 ASN A O 1
ATOM 2225 N N . TYR A 1 277 ? 15.445 21.651 -38.379 1.00 13.31 276 TYR A N 1
ATOM 2226 C CA . TYR A 1 277 ? 15.139 21.543 -39.818 1.00 14.72 276 TYR A CA 1
ATOM 2227 C C . TYR A 1 277 ? 14.705 22.848 -40.479 1.00 15.33 276 TYR A C 1
ATOM 2228 O O . TYR A 1 277 ? 14.983 23.080 -41.669 1.00 16.07 276 TYR A O 1
ATOM 2237 N N . LEU A 1 278 ? 14.043 23.714 -39.715 1.00 15.67 277 LEU A N 1
ATOM 2238 C CA . LEU A 1 278 ? 13.604 25.024 -40.221 1.00 16.59 277 LEU A CA 1
ATOM 2239 C C . LEU A 1 278 ? 14.766 25.971 -40.483 1.00 18.60 277 LEU A C 1
ATOM 2240 O O . LEU A 1 278 ? 14.688 26.854 -41.377 1.00 18.92 277 LEU A O 1
ATOM 2245 N N . ASN A 1 279 ? 15.837 25.788 -39.712 1.00 19.49 278 ASN A N 1
ATOM 2246 C CA . ASN A 1 279 ? 17.053 26.606 -39.875 1.00 20.97 278 ASN A CA 1
ATOM 2247 C C . ASN A 1 279 ? 17.978 26.161 -41.000 1.00 22.17 278 ASN A C 1
ATOM 2248 O O . ASN A 1 279 ? 18.965 26.845 -41.304 1.00 22.80 278 ASN A O 1
ATOM 2253 N N . ALA A 1 280 ? 17.642 25.040 -41.628 1.00 22.53 279 ALA A N 1
ATOM 2254 C CA . ALA A 1 280 ? 18.480 24.426 -42.648 1.00 23.74 279 ALA A CA 1
ATOM 2255 C C . ALA A 1 280 ? 18.097 24.904 -44.049 1.00 24.66 279 ALA A C 1
ATOM 2256 O O . ALA A 1 280 ? 18.402 24.221 -45.029 1.00 25.24 279 ALA A O 1
ATOM 2259 N N . SER B 1 3 ? -14.820 13.969 3.023 1.00 30.37 2 SER B N 1
ATOM 2260 C CA . SER B 1 3 ? -14.599 15.427 3.206 1.00 29.47 2 SER B CA 1
ATOM 2261 C C . SER B 1 3 ? -13.931 16.039 1.955 1.00 28.56 2 SER B C 1
ATOM 2262 O O . SER B 1 3 ? -14.045 17.257 1.757 1.00 28.72 2 SER B O 1
ATOM 2265 N N . ILE B 1 4 ? -13.259 15.201 1.138 1.00 26.21 3 ILE B N 1
ATOM 2266 C CA . ILE B 1 4 ? -12.390 15.654 0.001 1.00 24.12 3 ILE B CA 1
ATOM 2267 C C . ILE B 1 4 ? -12.277 14.631 -1.135 1.00 22.77 3 ILE B C 1
ATOM 2268 O O . ILE B 1 4 ? -12.156 13.411 -0.891 1.00 22.39 3 ILE B O 1
ATOM 2273 N N . GLU B 1 5 ? -12.312 15.119 -2.375 1.00 20.61 4 GLU B N 1
ATOM 2274 C CA . GLU B 1 5 ? -12.364 14.246 -3.545 1.00 18.88 4 GLU B CA 1
ATOM 2275 C C . GLU B 1 5 ? -11.419 14.702 -4.634 1.00 17.87 4 GLU B C 1
ATOM 2276 O O . GLU B 1 5 ? -11.521 15.829 -5.113 1.00 15.66 4 GLU B O 1
ATOM 2282 N N . ASN B 1 6 ? -10.493 13.831 -5.030 1.00 16.75 5 ASN B N 1
ATOM 2283 C CA . ASN B 1 6 ? -9.673 14.114 -6.214 1.00 16.62 5 ASN B CA 1
ATOM 2284 C C . ASN B 1 6 ? -10.543 13.943 -7.470 1.00 16.85 5 ASN B C 1
ATOM 2285 O O . ASN B 1 6 ? -11.098 12.878 -7.717 1.00 16.84 5 ASN B O 1
ATOM 2290 N N . LEU B 1 7 ? -10.655 15.018 -8.245 1.00 16.04 6 LEU B N 1
ATOM 2291 C CA . LEU B 1 7 ? -11.501 15.054 -9.423 1.00 16.35 6 LEU B CA 1
ATOM 2292 C C . LEU B 1 7 ? -10.752 14.748 -10.705 1.00 16.26 6 LEU B C 1
ATOM 2293 O O . LEU B 1 7 ? -11.335 14.176 -11.631 1.00 15.78 6 LEU B O 1
ATOM 2298 N N . SER B 1 8 ? -9.468 15.129 -10.763 1.00 15.24 7 SER B N 1
ATOM 2299 C CA . SER B 1 8 ? -8.683 15.010 -11.993 1.00 15.49 7 SER B CA 1
ATOM 2300 C C . SER B 1 8 ? -7.188 14.945 -11.652 1.00 14.21 7 SER B C 1
ATOM 2301 O O . SER B 1 8 ? -6.758 15.394 -10.576 1.00 14.11 7 SER B O 1
ATOM 2304 N N A SER B 1 9 ? -6.430 14.335 -12.550 0.70 14.09 8 SER B N 1
ATOM 2305 N N B SER B 1 9 ? -6.394 14.382 -12.566 0.30 13.11 8 SER B N 1
ATOM 2306 C CA A SER B 1 9 ? -4.975 14.255 -12.435 0.70 13.68 8 SER B CA 1
ATOM 2307 C CA B SER B 1 9 ? -4.939 14.205 -12.365 0.30 11.57 8 SER B CA 1
ATOM 2308 C C A SER B 1 9 ? -4.416 14.295 -13.831 0.70 13.35 8 SER B C 1
ATOM 2309 C C B SER B 1 9 ? -4.166 14.074 -13.687 0.30 12.00 8 SER B C 1
ATOM 2310 O O A SER B 1 9 ? -4.902 13.575 -14.710 0.70 13.56 8 SER B O 1
ATOM 2311 O O B SER B 1 9 ? -4.274 13.036 -14.365 0.30 11.46 8 SER B O 1
ATOM 2316 N N . ASN B 1 10 ? -3.369 15.100 -14.028 1.00 12.24 9 ASN B N 1
ATOM 2317 C CA . ASN B 1 10 ? -2.638 15.171 -15.307 1.00 11.59 9 ASN B CA 1
ATOM 2318 C C . ASN B 1 10 ? -1.149 15.339 -14.997 1.00 11.58 9 ASN B C 1
ATOM 2319 O O . ASN B 1 10 ? -0.763 16.286 -14.277 1.00 11.24 9 ASN B O 1
ATOM 2324 N N . LYS B 1 11 ? -0.320 14.434 -15.517 1.00 11.63 10 LYS B N 1
ATOM 2325 C CA . LYS B 1 11 ? 1.111 14.528 -15.291 1.00 11.14 10 LYS B CA 1
ATOM 2326 C C . LYS B 1 11 ? 1.593 15.774 -16.025 1.00 10.50 10 LYS B C 1
ATOM 2327 O O . LYS B 1 11 ? 1.143 16.056 -17.155 1.00 10.53 10 LYS B O 1
ATOM 2333 N N . SER B 1 12 ? 2.488 16.528 -15.373 1.00 10.94 11 SER B N 1
ATOM 2334 C CA . SER B 1 12 ? 2.881 17.808 -15.858 1.00 10.54 11 SER B CA 1
ATOM 2335 C C . SER B 1 12 ? 4.304 18.113 -15.392 1.00 11.90 11 SER B C 1
ATOM 2336 O O . SER B 1 12 ? 4.575 18.231 -14.170 1.00 11.30 11 SER B O 1
ATOM 2339 N N . PHE B 1 13 ? 5.173 18.192 -16.388 1.00 9.73 12 PHE B N 1
ATOM 2340 C CA . PHE B 1 13 ? 6.623 18.412 -16.221 1.00 11.63 12 PHE B CA 1
ATOM 2341 C C . PHE B 1 13 ? 7.247 17.501 -15.142 1.00 11.09 12 PHE B C 1
ATOM 2342 O O . PHE B 1 13 ? 7.966 17.983 -14.289 1.00 9.72 12 PHE B O 1
ATOM 2350 N N . GLY B 1 14 ? 6.920 16.196 -15.166 1.00 12.01 13 GLY B N 1
ATOM 2351 C CA . GLY B 1 14 ? 7.448 15.227 -14.167 1.00 12.88 13 GLY B CA 1
ATOM 2352 C C . GLY B 1 14 ? 6.755 15.301 -12.803 1.00 13.39 13 GLY B C 1
ATOM 2353 O O . GLY B 1 14 ? 7.040 14.474 -11.874 1.00 13.41 13 GLY B O 1
ATOM 2354 N N . GLY B 1 15 ? 5.846 16.266 -12.660 1.00 11.79 14 GLY B N 1
ATOM 2355 C CA . GLY B 1 15 ? 5.058 16.401 -11.423 1.00 11.83 14 GLY B CA 1
ATOM 2356 C C . GLY B 1 15 ? 3.596 16.191 -11.769 1.00 12.04 14 GLY B C 1
ATOM 2357 O O . GLY B 1 15 ? 3.288 15.530 -12.781 1.00 10.70 14 GLY B O 1
ATOM 2358 N N . TRP B 1 16 ? 2.700 16.755 -10.955 1.00 10.36 15 TRP B N 1
ATOM 2359 C CA . TRP B 1 16 ? 1.265 16.484 -11.096 1.00 11.96 15 TRP B CA 1
ATOM 2360 C C . TRP B 1 16 ? 0.391 17.722 -10.938 1.00 11.78 15 TRP B C 1
ATOM 2361 O O . TRP B 1 16 ? 0.510 18.438 -9.941 1.00 11.18 15 TRP B O 1
ATOM 2372 N N . HIS B 1 17 ? -0.508 17.918 -11.904 1.00 11.46 16 HIS B N 1
ATOM 2373 C CA . HIS B 1 17 ? -1.647 18.836 -11.738 1.00 9.78 16 HIS B CA 1
ATOM 2374 C C . HIS B 1 17 ? -2.854 17.990 -11.325 1.00 9.90 16 HIS B C 1
ATOM 2375 O O . HIS B 1 17 ? -3.271 17.073 -12.075 1.00 10.70 16 HIS B O 1
ATOM 2382 N N . LYS B 1 18 ? -3.461 18.356 -10.193 1.00 10.15 17 LYS B N 1
ATOM 2383 C CA . LYS B 1 18 ? -4.638 17.654 -9.674 1.00 10.84 17 LYS B CA 1
ATOM 2384 C C . LYS B 1 18 ? -5.722 18.658 -9.260 1.00 11.95 17 LYS B C 1
ATOM 2385 O O . LYS B 1 18 ? -5.415 19.693 -8.631 1.00 13.14 17 LYS B O 1
ATOM 2391 N N . GLN B 1 19 ? -6.980 18.358 -9.603 1.00 12.55 18 GLN B N 1
ATOM 2392 C CA . GLN B 1 19 ? -8.114 19.130 -9.101 1.00 13.46 18 GLN B CA 1
ATOM 2393 C C . GLN B 1 19 ? -8.872 18.428 -7.964 1.00 13.11 18 GLN B C 1
ATOM 2394 O O . GLN B 1 19 ? -9.034 17.207 -7.963 1.00 13.20 18 GLN B O 1
ATOM 2400 N N . TYR B 1 20 ? -9.344 19.229 -7.013 1.00 13.23 19 TYR B N 1
ATOM 2401 C CA . TYR B 1 20 ? -10.043 18.718 -5.860 1.00 13.94 19 TYR B CA 1
ATOM 2402 C C . TYR B 1 20 ? -11.319 19.485 -5.615 1.00 14.09 19 TYR B C 1
ATOM 2403 O O . TYR B 1 20 ? -11.451 20.681 -5.981 1.00 12.86 19 TYR B O 1
ATOM 2412 N N A SER B 1 21 ? -12.265 18.793 -4.984 0.50 14.21 20 SER B N 1
ATOM 2413 N N B SER B 1 21 ? -12.269 18.773 -5.023 0.50 13.82 20 SER B N 1
ATOM 2414 C CA A SER B 1 21 ? -13.418 19.435 -4.377 0.50 14.82 20 SER B CA 1
ATOM 2415 C CA B SER B 1 21 ? -13.378 19.395 -4.349 0.50 14.04 20 SER B CA 1
ATOM 2416 C C A SER B 1 21 ? -13.575 18.914 -2.951 0.50 15.12 20 SER B C 1
ATOM 2417 C C B SER B 1 21 ? -13.270 19.012 -2.883 0.50 14.55 20 SER B C 1
ATOM 2418 O O A SER B 1 21 ? -13.410 17.709 -2.696 0.50 14.84 20 SER B O 1
ATOM 2419 O O B SER B 1 21 ? -12.644 17.994 -2.530 0.50 13.99 20 SER B O 1
ATOM 2424 N N . HIS B 1 22 ? -13.887 19.824 -2.036 1.00 14.34 21 HIS B N 1
ATOM 2425 C CA . HIS B 1 22 ? -14.020 19.476 -0.633 1.00 15.31 21 HIS B CA 1
ATOM 2426 C C . HIS B 1 22 ? -15.126 20.309 0.016 1.00 15.12 21 HIS B C 1
ATOM 2427 O O . HIS B 1 22 ? -15.460 21.375 -0.471 1.00 15.40 21 HIS B O 1
ATOM 2434 N N . VAL B 1 23 ? -15.705 19.806 1.105 1.00 15.04 22 VAL B N 1
ATOM 2435 C CA . VAL B 1 23 ? -16.683 20.590 1.824 1.00 15.98 22 VAL B CA 1
ATOM 2436 C C . VAL B 1 23 ? -15.958 21.590 2.737 1.00 16.29 22 VAL B C 1
ATOM 2437 O O . VAL B 1 23 ? -15.289 21.221 3.686 1.00 16.09 22 VAL B O 1
ATOM 2441 N N . SER B 1 24 ? -16.079 22.869 2.418 1.00 17.32 23 SER B N 1
ATOM 2442 C CA . SER B 1 24 ? -15.373 23.901 3.148 1.00 18.27 23 SER B CA 1
ATOM 2443 C C . SER B 1 24 ? -16.121 24.231 4.447 1.00 19.05 23 SER B C 1
ATOM 2444 O O . SER B 1 24 ? -17.319 24.432 4.419 1.00 20.54 23 SER B O 1
ATOM 2447 N N . ASN B 1 25 ? -15.404 24.311 5.560 1.00 20.96 24 ASN B N 1
ATOM 2448 C CA . ASN B 1 25 ? -15.989 24.700 6.842 1.00 22.50 24 ASN B CA 1
ATOM 2449 C C . ASN B 1 25 ? -16.256 26.206 6.926 1.00 22.44 24 ASN B C 1
ATOM 2450 O O . ASN B 1 25 ? -17.260 26.642 7.534 1.00 22.28 24 ASN B O 1
ATOM 2455 N N . THR B 1 26 ? -15.347 26.997 6.352 1.00 21.91 25 THR B N 1
ATOM 2456 C CA . THR B 1 26 ? -15.457 28.452 6.392 1.00 21.48 25 THR B CA 1
ATOM 2457 C C . THR B 1 26 ? -16.485 28.944 5.380 1.00 20.62 25 THR B C 1
ATOM 2458 O O . THR B 1 26 ? -17.145 29.960 5.628 1.00 20.27 25 THR B O 1
ATOM 2462 N N . LEU B 1 27 ? -16.640 28.224 4.261 1.00 18.76 26 LEU B N 1
ATOM 2463 C CA . LEU B 1 27 ? -17.631 28.671 3.267 1.00 18.08 26 LEU B CA 1
ATOM 2464 C C . LEU B 1 27 ? -18.978 27.950 3.389 1.00 18.71 26 LEU B C 1
ATOM 2465 O O . LEU B 1 27 ? -19.977 28.375 2.787 1.00 16.87 26 LEU B O 1
ATOM 2470 N N . ASN B 1 28 ? -18.965 26.846 4.136 1.00 19.96 27 ASN B N 1
ATOM 2471 C CA . ASN B 1 28 ? -20.139 25.986 4.346 1.00 21.58 27 ASN B CA 1
ATOM 2472 C C . ASN B 1 28 ? -20.793 25.586 3.030 1.00 21.71 27 ASN B C 1
ATOM 2473 O O . ASN B 1 28 ? -21.979 25.837 2.798 1.00 22.18 27 ASN B O 1
ATOM 2478 N N . CYS B 1 29 ? -19.989 24.981 2.161 1.00 20.70 28 CYS B N 1
ATOM 2479 C CA . CYS B 1 29 ? -20.429 24.443 0.891 1.00 21.02 28 CYS B CA 1
ATOM 2480 C C . CYS B 1 29 ? -19.221 23.793 0.244 1.00 20.27 28 CYS B C 1
ATOM 2481 O O . CYS B 1 29 ? -18.110 23.912 0.751 1.00 19.62 28 CYS B O 1
ATOM 2484 N N . ALA B 1 30 ? -19.456 23.102 -0.863 1.00 19.74 29 ALA B N 1
ATOM 2485 C CA . ALA B 1 30 ? -18.381 22.495 -1.636 1.00 18.62 29 ALA B CA 1
ATOM 2486 C C . ALA B 1 30 ? -17.505 23.583 -2.255 1.00 18.66 29 ALA B C 1
ATOM 2487 O O . ALA B 1 30 ? -18.002 24.624 -2.693 1.00 17.39 29 ALA B O 1
ATOM 2497 N N . ARG B 1 32 ? -13.719 24.196 -4.626 1.00 18.49 31 ARG B N 1
ATOM 2498 C CA . ARG B 1 32 ? -12.760 23.617 -5.552 1.00 18.85 31 ARG B CA 1
ATOM 2499 C C . ARG B 1 32 ? -11.410 24.342 -5.572 1.00 18.24 31 ARG B C 1
ATOM 2500 O O . ARG B 1 32 ? -11.326 25.573 -5.489 1.00 17.59 31 ARG B O 1
ATOM 2508 N N . PHE B 1 33 ? -10.354 23.545 -5.687 1.00 15.70 32 PHE B N 1
ATOM 2509 C CA . PHE B 1 33 ? -9.018 24.058 -5.840 1.00 14.93 32 PHE B CA 1
ATOM 2510 C C . PHE B 1 33 ? -8.201 23.090 -6.687 1.00 13.86 32 PHE B C 1
ATOM 2511 O O . PHE B 1 33 ? -8.521 21.888 -6.747 1.00 13.35 32 PHE B O 1
ATOM 2519 N N . ALA B 1 34 ? -7.203 23.640 -7.383 1.00 13.12 33 ALA B N 1
ATOM 2520 C CA . ALA B 1 34 ? -6.221 22.869 -8.155 1.00 13.13 33 ALA B CA 1
ATOM 2521 C C . ALA B 1 34 ? -4.873 23.005 -7.477 1.00 12.01 33 ALA B C 1
ATOM 2522 O O . ALA B 1 34 ? -4.590 23.997 -6.760 1.00 13.23 33 ALA B O 1
ATOM 2524 N N . ILE B 1 35 ? -4.067 21.972 -7.641 1.00 11.96 34 ILE B N 1
ATOM 2525 C CA . ILE B 1 35 ? -2.711 21.988 -7.107 1.00 11.11 34 ILE B CA 1
ATOM 2526 C C . ILE B 1 35 ? -1.764 21.491 -8.175 1.00 10.80 34 ILE B C 1
ATOM 2527 O O . ILE B 1 35 ? -2.099 20.606 -8.999 1.00 11.08 34 ILE B O 1
ATOM 2532 N N . TYR B 1 36 ? -0.588 22.107 -8.185 1.00 11.23 35 TYR B N 1
ATOM 2533 C CA . TYR B 1 36 ? 0.507 21.566 -8.966 1.00 10.62 35 TYR B CA 1
ATOM 2534 C C . TYR B 1 36 ? 1.576 21.144 -7.930 1.00 11.46 35 TYR B C 1
ATOM 2535 O O . TYR B 1 36 ? 2.064 22.005 -7.152 1.00 9.75 35 TYR B O 1
ATOM 2544 N N . LEU B 1 37 ? 1.893 19.852 -7.891 1.00 10.90 36 LEU B N 1
ATOM 2545 C CA . LEU B 1 37 ? 3.040 19.345 -7.100 1.00 12.22 36 LEU B CA 1
ATOM 2546 C C . LEU B 1 37 ? 4.243 19.099 -8.020 1.00 12.18 36 LEU B C 1
ATOM 2547 O O . LEU B 1 37 ? 4.143 18.395 -9.018 1.00 11.70 36 LEU B O 1
ATOM 2552 N N . PRO B 1 38 ? 5.404 19.680 -7.686 1.00 11.88 37 PRO B N 1
ATOM 2553 C CA . PRO B 1 38 ? 6.560 19.515 -8.524 1.00 11.23 37 PRO B CA 1
ATOM 2554 C C . PRO B 1 38 ? 7.190 18.095 -8.352 1.00 11.48 37 PRO B C 1
ATOM 2555 O O . PRO B 1 38 ? 6.845 17.368 -7.397 1.00 10.85 37 PRO B O 1
ATOM 2559 N N . PRO B 1 39 ? 8.134 17.725 -9.227 1.00 12.44 38 PRO B N 1
ATOM 2560 C CA . PRO B 1 39 ? 8.776 16.389 -9.122 1.00 13.53 38 PRO B CA 1
ATOM 2561 C C . PRO B 1 39 ? 9.350 16.070 -7.740 1.00 12.44 38 PRO B C 1
ATOM 2562 O O . PRO B 1 39 ? 9.294 14.910 -7.318 1.00 14.38 38 PRO B O 1
ATOM 2566 N N . GLN B 1 40 ? 9.893 17.070 -7.051 1.00 12.86 39 GLN B N 1
ATOM 2567 C CA . GLN B 1 40 ? 10.503 16.867 -5.733 1.00 13.35 39 GLN B CA 1
ATOM 2568 C C . GLN B 1 40 ? 9.549 16.204 -4.734 1.00 14.09 39 GLN B C 1
ATOM 2569 O O . GLN B 1 40 ? 9.999 15.416 -3.857 1.00 13.48 39 GLN B O 1
ATOM 2575 N N . ALA B 1 41 ? 8.254 16.518 -4.875 1.00 13.63 40 ALA B N 1
ATOM 2576 C CA . ALA B 1 41 ? 7.187 15.986 -4.002 1.00 15.13 40 ALA B CA 1
ATOM 2577 C C . ALA B 1 41 ? 7.012 14.465 -4.138 1.00 14.96 40 ALA B C 1
ATOM 2578 O O . ALA B 1 41 ? 6.366 13.843 -3.297 1.00 16.65 40 ALA B O 1
ATOM 2580 N N . SER B 1 42 ? 7.550 13.884 -5.205 1.00 15.29 41 SER B N 1
ATOM 2581 C CA . SER B 1 42 ? 7.458 12.432 -5.432 1.00 16.25 41 SER B CA 1
ATOM 2582 C C . SER B 1 42 ? 8.644 11.671 -4.824 1.00 15.88 41 SER B C 1
ATOM 2583 O O . SER B 1 42 ? 8.691 10.424 -4.887 1.00 16.11 41 SER B O 1
ATOM 2586 N N . THR B 1 43 ? 9.587 12.419 -4.242 1.00 14.86 42 THR B N 1
ATOM 2587 C CA . THR B 1 43 ? 10.845 11.857 -3.712 1.00 14.06 42 THR B CA 1
ATOM 2588 C C . THR B 1 43 ? 10.899 11.669 -2.194 1.00 14.22 42 THR B C 1
ATOM 2589 O O . THR B 1 43 ? 11.815 11.018 -1.706 1.00 12.81 42 THR B O 1
ATOM 2593 N N . GLY B 1 44 ? 9.949 12.252 -1.455 1.00 12.67 43 GLY B N 1
ATOM 2594 C CA . GLY B 1 44 ? 10.026 12.274 0.001 1.00 13.80 43 GLY B CA 1
ATOM 2595 C C . GLY B 1 44 ? 10.284 13.684 0.511 1.00 14.08 43 GLY B C 1
ATOM 2596 O O . GLY B 1 44 ? 10.063 13.979 1.682 1.00 13.96 43 GLY B O 1
ATOM 2597 N N . ALA B 1 45 ? 10.730 14.573 -0.377 1.00 13.92 44 ALA B N 1
ATOM 2598 C CA . ALA B 1 45 ? 10.931 15.976 0.000 1.00 13.50 44 ALA B CA 1
ATOM 2599 C C . ALA B 1 45 ? 9.604 16.680 0.341 1.00 12.40 44 ALA B C 1
ATOM 2600 O O . ALA B 1 45 ? 8.551 16.336 -0.197 1.00 11.92 44 ALA B O 1
ATOM 2602 N N . LYS B 1 46 ? 9.670 17.643 1.250 1.00 12.79 45 LYS B N 1
ATOM 2603 C CA . LYS B 1 46 ? 8.578 18.604 1.417 1.00 14.22 45 LYS B CA 1
ATOM 2604 C C . LYS B 1 46 ? 8.915 19.882 0.634 1.00 14.32 45 LYS B C 1
ATOM 2605 O O . LYS B 1 46 ? 10.081 20.318 0.593 1.00 16.45 45 LYS B O 1
ATOM 2611 N N A VAL B 1 47 ? 7.890 20.468 0.013 0.70 13.91 46 VAL B N 1
ATOM 2612 N N B VAL B 1 47 ? 7.905 20.472 0.006 0.30 13.30 46 VAL B N 1
ATOM 2613 C CA A VAL B 1 47 ? 8.037 21.640 -0.846 0.70 12.83 46 VAL B CA 1
ATOM 2614 C CA B VAL B 1 47 ? 8.121 21.666 -0.798 0.30 11.54 46 VAL B CA 1
ATOM 2615 C C A VAL B 1 47 ? 7.257 22.844 -0.286 0.70 12.13 46 VAL B C 1
ATOM 2616 C C B VAL B 1 47 ? 7.283 22.841 -0.288 0.30 11.79 46 VAL B C 1
ATOM 2617 O O A VAL B 1 47 ? 6.203 22.667 0.326 0.70 13.05 46 VAL B O 1
ATOM 2618 O O B VAL B 1 47 ? 6.224 22.638 0.304 0.30 12.15 46 VAL B O 1
ATOM 2625 N N . PRO B 1 48 ? 7.748 24.078 -0.533 1.00 12.20 47 PRO B N 1
ATOM 2626 C CA . PRO B 1 48 ? 6.996 25.269 -0.092 1.00 11.69 47 PRO B CA 1
ATOM 2627 C C . PRO B 1 48 ? 5.848 25.467 -1.063 1.00 11.02 47 PRO B C 1
ATOM 2628 O O . PRO B 1 48 ? 5.820 24.815 -2.144 1.00 10.47 47 PRO B O 1
ATOM 2632 N N . VAL B 1 49 ? 4.894 26.327 -0.688 1.00 11.27 48 VAL B N 1
ATOM 2633 C CA . VAL B 1 49 ? 3.695 26.544 -1.507 1.00 11.44 48 VAL B CA 1
ATOM 2634 C C . VAL B 1 49 ? 3.530 28.020 -1.925 1.00 11.90 48 VAL B C 1
ATOM 2635 O O . VAL B 1 49 ? 3.563 28.953 -1.083 1.00 12.51 48 VAL B O 1
ATOM 2639 N N . LEU B 1 50 ? 3.313 28.236 -3.222 1.00 11.75 49 LEU B N 1
ATOM 2640 C CA . LEU B 1 50 ? 2.767 29.517 -3.711 1.00 11.37 49 LEU B CA 1
ATOM 2641 C C . LEU B 1 50 ? 1.245 29.425 -3.904 1.00 11.41 49 LEU B C 1
ATOM 2642 O O . LEU B 1 50 ? 0.759 28.609 -4.707 1.00 11.35 49 LEU B O 1
ATOM 2647 N N . TYR B 1 51 ? 0.490 30.250 -3.178 1.00 10.57 50 TYR B N 1
ATOM 2648 C CA . TYR B 1 51 ? -0.957 30.355 -3.377 1.00 10.94 50 TYR B CA 1
ATOM 2649 C C . TYR B 1 51 ? -1.230 31.362 -4.505 1.00 10.24 50 TYR B C 1
ATOM 2650 O O . TYR B 1 51 ? -0.745 32.491 -4.466 1.00 11.10 50 TYR B O 1
ATOM 2659 N N . TRP B 1 52 ? -2.009 30.948 -5.497 1.00 9.46 51 TRP B N 1
ATOM 2660 C CA . TRP B 1 52 ? -2.350 31.828 -6.611 1.00 9.97 51 TRP B CA 1
ATOM 2661 C C . TRP B 1 52 ? -3.831 32.136 -6.680 1.00 10.54 51 TRP B C 1
ATOM 2662 O O . TRP B 1 52 ? -4.655 31.206 -6.781 1.00 11.23 51 TRP B O 1
ATOM 2673 N N . LEU B 1 53 ? -4.164 33.424 -6.694 1.00 11.17 52 LEU B N 1
ATOM 2674 C CA . LEU B 1 53 ? -5.568 33.832 -6.625 1.00 10.01 52 LEU B CA 1
ATOM 2675 C C . LEU B 1 53 ? -5.902 34.453 -7.959 1.00 11.02 52 LEU B C 1
ATOM 2676 O O . LEU B 1 53 ? -5.183 35.314 -8.456 1.00 10.58 52 LEU B O 1
ATOM 2681 N N . SER B 1 54 ? -6.986 33.996 -8.540 1.00 10.64 53 SER B N 1
ATOM 2682 C CA . SER B 1 54 ? -7.338 34.412 -9.881 1.00 11.23 53 SER B CA 1
ATOM 2683 C C . SER B 1 54 ? -8.345 35.570 -9.893 1.00 9.98 53 SER B C 1
ATOM 2684 O O . SER B 1 54 ? -8.886 35.971 -8.852 1.00 9.78 53 SER B O 1
ATOM 2687 N N . GLY B 1 55 ? -8.612 36.107 -11.078 1.00 10.11 54 GLY B N 1
ATOM 2688 C CA . GLY B 1 55 ? -9.431 37.319 -11.192 1.00 10.33 54 GLY B CA 1
ATOM 2689 C C . GLY B 1 55 ? -10.896 37.029 -11.533 1.00 11.00 54 GLY B C 1
ATOM 2690 O O . GLY B 1 55 ? -11.367 35.879 -11.538 1.00 11.74 54 GLY B O 1
ATOM 2691 N N . LEU B 1 56 ? -11.646 38.088 -11.811 1.00 12.07 55 LEU B N 1
ATOM 2692 C CA . LEU B 1 56 ? -13.084 37.936 -12.093 1.00 11.70 55 LEU B CA 1
ATOM 2693 C C . LEU B 1 56 ? -13.348 36.903 -13.167 1.00 12.12 55 LEU B C 1
ATOM 2694 O O . LEU B 1 56 ? -12.649 36.881 -14.202 1.00 11.78 55 LEU B O 1
ATOM 2699 N N . THR B 1 57 ? -14.359 36.070 -12.908 1.00 11.75 56 THR B N 1
ATOM 2700 C CA . THR B 1 57 ? -14.862 35.038 -13.844 1.00 13.01 56 THR B CA 1
ATOM 2701 C C . THR B 1 57 ? -13.998 33.760 -13.919 1.00 12.15 56 THR B C 1
ATOM 2702 O O . THR B 1 57 ? -14.411 32.745 -14.520 1.00 15.05 56 THR B O 1
ATOM 2706 N N . CYS B 1 58 ? -12.817 33.784 -13.336 1.00 11.41 57 CYS B N 1
ATOM 2707 C CA . CYS B 1 58 ? -11.897 32.640 -13.461 1.00 11.76 57 CYS B CA 1
ATOM 2708 C C . CYS B 1 58 ? -12.325 31.474 -12.578 1.00 12.90 57 CYS B C 1
ATOM 2709 O O . CYS B 1 58 ? -12.984 31.655 -11.572 1.00 13.79 57 CYS B O 1
ATOM 2712 N N . SER B 1 59 ? -11.961 30.273 -13.003 1.00 13.23 58 SER B N 1
ATOM 2713 C CA . SER B 1 59 ? -12.118 29.087 -12.171 1.00 13.43 58 SER B CA 1
ATOM 2714 C C . SER B 1 59 ? -10.775 28.753 -11.531 1.00 13.73 58 SER B C 1
ATOM 2715 O O . SER B 1 59 ? -9.838 29.534 -11.656 1.00 13.93 58 SER B O 1
ATOM 2718 N N . ASP B 1 60 ? -10.671 27.589 -10.885 1.00 13.86 59 ASP B N 1
ATOM 2719 C CA . ASP B 1 60 ? -9.359 27.075 -10.463 1.00 15.06 59 ASP B CA 1
ATOM 2720 C C . ASP B 1 60 ? -8.516 26.484 -11.612 1.00 15.33 59 ASP B C 1
ATOM 2721 O O . ASP B 1 60 ? -7.442 25.920 -11.350 1.00 17.42 59 ASP B O 1
ATOM 2726 N N A GLU B 1 61 ? -9.000 26.652 -12.844 0.50 14.85 60 GLU B N 1
ATOM 2727 N N B GLU B 1 61 ? -8.961 26.624 -12.858 0.50 14.86 60 GLU B N 1
ATOM 2728 C CA A GLU B 1 61 ? -8.368 26.086 -14.026 0.50 14.82 60 GLU B CA 1
ATOM 2729 C CA B GLU B 1 61 ? -8.183 26.072 -13.960 0.50 14.66 60 GLU B CA 1
ATOM 2730 C C A GLU B 1 61 ? -7.485 27.066 -14.792 0.50 14.25 60 GLU B C 1
ATOM 2731 C C B GLU B 1 61 ? -7.477 27.072 -14.868 0.50 14.26 60 GLU B C 1
ATOM 2732 O O A GLU B 1 61 ? -6.454 26.654 -15.305 0.50 12.22 60 GLU B O 1
ATOM 2733 O O B GLU B 1 61 ? -6.564 26.676 -15.582 0.50 12.30 60 GLU B O 1
ATOM 2744 N N . ASN B 1 62 ? -7.899 28.344 -14.852 1.00 13.68 61 ASN B N 1
ATOM 2745 C CA . ASN B 1 62 ? -7.378 29.311 -15.853 1.00 13.07 61 ASN B CA 1
ATOM 2746 C C . ASN B 1 62 ? -5.836 29.445 -15.771 1.00 11.10 61 ASN B C 1
ATOM 2747 O O . ASN B 1 62 ? -5.148 29.340 -16.771 1.00 11.61 61 ASN B O 1
ATOM 2752 N N . PHE B 1 63 ? -5.328 29.664 -14.560 1.00 10.95 62 PHE B N 1
ATOM 2753 C CA . PHE B 1 63 ? -3.874 29.813 -14.340 1.00 10.93 62 PHE B CA 1
ATOM 2754 C C . PHE B 1 63 ? -3.150 28.519 -14.673 1.00 10.78 62 PHE B C 1
ATOM 2755 O O . PHE B 1 63 ? -2.132 28.559 -15.346 1.00 9.97 62 PHE B O 1
ATOM 2771 N N . GLN B 1 65 ? -3.866 26.168 -16.642 1.00 11.48 64 GLN B N 1
ATOM 2772 C CA . GLN B 1 65 ? -3.858 25.853 -18.067 1.00 11.16 64 GLN B CA 1
ATOM 2773 C C . GLN B 1 65 ? -3.046 26.873 -18.878 1.00 10.33 64 GLN B C 1
ATOM 2774 O O . GLN B 1 65 ? -2.403 26.523 -19.884 1.00 8.71 64 GLN B O 1
ATOM 2780 N N A LYS B 1 66 ? -3.095 28.133 -18.455 0.50 10.15 65 LYS B N 1
ATOM 2781 N N B LYS B 1 66 ? -3.077 28.127 -18.454 0.50 10.28 65 LYS B N 1
ATOM 2782 C CA A LYS B 1 66 ? -2.638 29.236 -19.307 0.50 10.44 65 LYS B CA 1
ATOM 2783 C CA B LYS B 1 66 ? -2.587 29.196 -19.315 0.50 10.71 65 LYS B CA 1
ATOM 2784 C C A LYS B 1 66 ? -1.389 30.011 -18.876 0.50 10.10 65 LYS B C 1
ATOM 2785 C C B LYS B 1 66 ? -1.298 29.886 -18.903 0.50 10.27 65 LYS B C 1
ATOM 2786 O O A LYS B 1 66 ? -0.757 30.680 -19.707 0.50 9.72 65 LYS B O 1
ATOM 2787 O O B LYS B 1 66 ? -0.550 30.366 -19.773 0.50 10.24 65 LYS B O 1
ATOM 2798 N N . ALA B 1 67 ? -1.029 29.958 -17.604 1.00 9.84 66 ALA B N 1
ATOM 2799 C CA . ALA B 1 67 ? 0.137 30.743 -17.147 1.00 10.01 66 ALA B CA 1
ATOM 2800 C C . ALA B 1 67 ? 1.502 30.142 -17.529 1.00 9.87 66 ALA B C 1
ATOM 2801 O O . ALA B 1 67 ? 2.472 30.873 -17.565 1.00 10.83 66 ALA B O 1
ATOM 2803 N N . GLY B 1 68 ? 1.547 28.823 -17.816 1.00 10.53 67 GLY B N 1
ATOM 2804 C CA . GLY B 1 68 ? 2.821 28.112 -18.062 1.00 11.04 67 GLY B CA 1
ATOM 2805 C C . GLY B 1 68 ? 3.788 28.155 -16.879 1.00 12.09 67 GLY B C 1
ATOM 2806 O O . GLY B 1 68 ? 5.004 28.319 -17.058 1.00 12.75 67 GLY B O 1
ATOM 2807 N N . ALA B 1 69 ? 3.255 28.032 -15.663 1.00 11.84 68 ALA B N 1
ATOM 2808 C CA . ALA B 1 69 ? 4.093 28.145 -14.468 1.00 11.70 68 ALA B CA 1
ATOM 2809 C C . ALA B 1 69 ? 4.752 26.809 -14.138 1.00 11.26 68 ALA B C 1
ATOM 2810 O O . ALA B 1 69 ? 5.721 26.781 -13.377 1.00 11.71 68 ALA B O 1
ATOM 2812 N N . GLN B 1 70 ? 4.228 25.710 -14.696 1.00 11.71 69 GLN B N 1
ATOM 2813 C CA . GLN B 1 70 ? 4.661 24.377 -14.260 1.00 12.27 69 GLN B CA 1
ATOM 2814 C C . GLN B 1 70 ? 6.141 24.128 -14.557 1.00 12.35 69 GLN B C 1
ATOM 2815 O O . GLN B 1 70 ? 6.803 23.527 -13.734 1.00 12.35 69 GLN B O 1
ATOM 2821 N N A ARG B 1 71 ? 6.643 24.595 -15.705 0.50 12.45 70 ARG B N 1
ATOM 2822 N N B ARG B 1 71 ? 6.608 24.624 -15.697 0.50 12.81 70 ARG B N 1
ATOM 2823 C CA A ARG B 1 71 ? 8.052 24.346 -16.081 0.50 12.73 70 ARG B CA 1
ATOM 2824 C CA B ARG B 1 71 ? 7.983 24.443 -16.150 0.50 13.68 70 ARG B CA 1
ATOM 2825 C C A ARG B 1 71 ? 8.950 24.811 -14.938 0.50 13.03 70 ARG B C 1
ATOM 2826 C C B ARG B 1 71 ? 8.967 24.850 -15.048 0.50 13.54 70 ARG B C 1
ATOM 2827 O O A ARG B 1 71 ? 9.682 24.007 -14.335 0.50 12.01 70 ARG B O 1
ATOM 2828 O O B ARG B 1 71 ? 9.782 24.038 -14.587 0.50 13.13 70 ARG B O 1
ATOM 2843 N N . LEU B 1 72 ? 8.841 26.094 -14.588 1.00 12.72 71 LEU B N 1
ATOM 2844 C CA . LEU B 1 72 ? 9.724 26.638 -13.570 1.00 13.48 71 LEU B CA 1
ATOM 2845 C C . LEU B 1 72 ? 9.393 26.191 -12.130 1.00 13.28 71 LEU B C 1
ATOM 2846 O O . LEU B 1 72 ? 10.304 26.039 -11.317 1.00 11.67 71 LEU B O 1
ATOM 2851 N N . ALA B 1 73 ? 8.109 25.974 -11.819 1.00 12.28 72 ALA B N 1
ATOM 2852 C CA . ALA B 1 73 ? 7.750 25.392 -10.506 1.00 11.77 72 ALA B CA 1
ATOM 2853 C C . ALA B 1 73 ? 8.473 24.061 -10.314 1.00 11.84 72 ALA B C 1
ATOM 2854 O O . ALA B 1 73 ? 8.988 23.766 -9.226 1.00 11.56 72 ALA B O 1
ATOM 2856 N N . ALA B 1 74 ? 8.493 23.265 -11.376 1.00 10.86 73 ALA B N 1
ATOM 2857 C CA . ALA B 1 74 ? 9.114 21.932 -11.307 1.00 12.69 73 ALA B CA 1
ATOM 2858 C C . ALA B 1 74 ? 10.620 22.071 -11.071 1.00 12.63 73 ALA B C 1
ATOM 2859 O O . ALA B 1 74 ? 11.191 21.363 -10.260 1.00 14.17 73 ALA B O 1
ATOM 2861 N N A GLU B 1 75 ? 11.238 23.005 -11.774 0.50 12.61 74 GLU B N 1
ATOM 2862 N N B GLU B 1 75 ? 11.276 22.995 -11.769 0.50 13.04 74 GLU B N 1
ATOM 2863 C CA A GLU B 1 75 ? 12.669 23.242 -11.603 0.50 12.53 74 GLU B CA 1
ATOM 2864 C CA B GLU B 1 75 ? 12.738 23.134 -11.561 0.50 13.19 74 GLU B CA 1
ATOM 2865 C C A GLU B 1 75 ? 12.978 23.639 -10.155 0.50 12.51 74 GLU B C 1
ATOM 2866 C C B GLU B 1 75 ? 13.149 23.821 -10.249 0.50 12.94 74 GLU B C 1
ATOM 2867 O O A GLU B 1 75 ? 13.811 23.029 -9.473 0.50 12.41 74 GLU B O 1
ATOM 2868 O O B GLU B 1 75 ? 14.256 23.576 -9.748 0.50 12.80 74 GLU B O 1
ATOM 2879 N N . LEU B 1 76 ? 12.269 24.659 -9.700 1.00 12.19 75 LEU B N 1
ATOM 2880 C CA . LEU B 1 76 ? 12.516 25.303 -8.418 1.00 12.04 75 LEU B CA 1
ATOM 2881 C C . LEU B 1 76 ? 11.977 24.510 -7.240 1.00 12.35 75 LEU B C 1
ATOM 2882 O O . LEU B 1 76 ? 12.339 24.786 -6.090 1.00 14.19 75 LEU B O 1
ATOM 2887 N N . GLY B 1 77 ? 11.112 23.543 -7.507 1.00 10.92 76 GLY B N 1
ATOM 2888 C CA . GLY B 1 77 ? 10.572 22.716 -6.409 1.00 11.38 76 GLY B CA 1
ATOM 2889 C C . GLY B 1 77 ? 9.554 23.476 -5.583 1.00 11.76 76 GLY B C 1
ATOM 2890 O O . GLY B 1 77 ? 9.614 23.454 -4.334 1.00 12.22 76 GLY B O 1
ATOM 2891 N N . ILE B 1 78 ? 8.631 24.151 -6.274 1.00 10.89 77 ILE B N 1
ATOM 2892 C CA . ILE B 1 78 ? 7.506 24.884 -5.640 1.00 12.30 77 ILE B CA 1
ATOM 2893 C C . ILE B 1 78 ? 6.150 24.261 -6.012 1.00 10.77 77 ILE B C 1
ATOM 2894 O O . ILE B 1 78 ? 5.864 24.027 -7.182 1.00 10.29 77 ILE B O 1
ATOM 2899 N N . ALA B 1 79 ? 5.313 24.032 -5.018 1.00 11.10 78 ALA B N 1
ATOM 2900 C CA . ALA B 1 79 ? 3.940 23.636 -5.252 1.00 10.17 78 ALA B CA 1
ATOM 2901 C C . ALA B 1 79 ? 3.106 24.920 -5.421 1.00 10.25 78 ALA B C 1
ATOM 2902 O O . ALA B 1 79 ? 3.401 25.965 -4.809 1.00 10.42 78 ALA B O 1
ATOM 2904 N N . ILE B 1 80 ? 2.101 24.848 -6.277 1.00 9.54 79 ILE B N 1
ATOM 2905 C CA . ILE B 1 80 ? 1.228 25.981 -6.530 1.00 8.99 79 ILE B CA 1
ATOM 2906 C C . ILE B 1 80 ? -0.174 25.491 -6.246 1.00 9.64 79 ILE B C 1
ATOM 2907 O O . ILE B 1 80 ? -0.608 24.430 -6.766 1.00 10.91 79 ILE B O 1
ATOM 2912 N N . VAL B 1 81 ? -0.879 26.252 -5.423 1.00 9.41 80 VAL B N 1
ATOM 2913 C CA . VAL B 1 81 ? -2.273 25.932 -5.145 1.00 11.38 80 VAL B CA 1
ATOM 2914 C C . VAL B 1 81 ? -3.136 27.084 -5.614 1.00 10.88 80 VAL B C 1
ATOM 2915 O O . VAL B 1 81 ? -2.901 28.269 -5.266 1.00 12.17 80 VAL B O 1
ATOM 2919 N N . ALA B 1 82 ? -4.092 26.726 -6.447 1.00 9.83 81 ALA B N 1
ATOM 2920 C CA . ALA B 1 82 ? -4.965 27.701 -7.036 1.00 9.03 81 ALA B CA 1
ATOM 2921 C C . ALA B 1 82 ? -6.403 27.426 -6.663 1.00 9.44 81 ALA B C 1
ATOM 2922 O O . ALA B 1 82 ? -7.074 26.586 -7.310 1.00 10.65 81 ALA B O 1
ATOM 2924 N N . PRO B 1 83 ? -6.914 28.169 -5.665 1.00 10.18 82 PRO B N 1
ATOM 2925 C CA . PRO B 1 83 ? -8.338 27.993 -5.313 1.00 10.21 82 PRO B CA 1
ATOM 2926 C C . PRO B 1 83 ? -9.237 28.588 -6.374 1.00 11.07 82 PRO B C 1
ATOM 2927 O O . PRO B 1 83 ? -8.770 29.389 -7.204 1.00 9.88 82 PRO B O 1
ATOM 2931 N N . ASP B 1 84 ? -10.527 28.222 -6.329 1.00 10.88 83 ASP B N 1
ATOM 2932 C CA . ASP B 1 84 ? -11.532 28.902 -7.130 1.00 11.69 83 ASP B CA 1
ATOM 2933 C C . ASP B 1 84 ? -11.685 30.331 -6.618 1.00 11.78 83 ASP B C 1
ATOM 2934 O O . ASP B 1 84 ? -11.127 30.687 -5.553 1.00 11.35 83 ASP B O 1
ATOM 2939 N N . THR B 1 85 ? -12.469 31.129 -7.349 1.00 11.47 84 THR B N 1
ATOM 2940 C CA . THR B 1 85 ? -12.645 32.558 -7.054 1.00 10.95 84 THR B CA 1
ATOM 2941 C C . THR B 1 85 ? -13.890 32.868 -6.204 1.00 11.69 84 THR B C 1
ATOM 2942 O O . THR B 1 85 ? -14.109 34.018 -5.835 1.00 8.72 84 THR B O 1
ATOM 2946 N N . SER B 1 86 ? -14.695 31.839 -5.932 1.00 12.71 85 SER B N 1
ATOM 2947 C CA . SER B 1 86 ? -15.889 31.971 -5.101 1.00 14.73 85 SER B CA 1
ATOM 2948 C C . SER B 1 86 ? -16.389 30.581 -4.770 1.00 15.73 85 SER B C 1
ATOM 2949 O O . SER B 1 86 ? -15.952 29.602 -5.406 1.00 15.97 85 SER B O 1
ATOM 2952 N N . PRO B 1 87 ? -17.316 30.502 -3.793 1.00 17.85 86 PRO B N 1
ATOM 2953 C CA . PRO B 1 87 ? -18.194 29.357 -3.646 1.00 19.18 86 PRO B CA 1
ATOM 2954 C C . PRO B 1 87 ? -19.021 29.198 -4.937 1.00 19.50 86 PRO B C 1
ATOM 2955 O O . PRO B 1 87 ? -19.232 30.187 -5.646 1.00 18.53 86 PRO B O 1
ATOM 2959 N N . ARG B 1 88 ? -19.412 27.970 -5.262 1.00 20.42 87 ARG B N 1
ATOM 2960 C CA . ARG B 1 88 ? -20.117 27.644 -6.515 1.00 22.45 87 ARG B CA 1
ATOM 2961 C C . ARG B 1 88 ? -21.322 26.741 -6.244 1.00 24.00 87 ARG B C 1
ATOM 2962 O O . ARG B 1 88 ? -21.396 26.115 -5.194 1.00 24.21 87 ARG B O 1
ATOM 2970 N N . GLY B 1 89 ? -22.243 26.691 -7.207 1.00 25.96 88 GLY B N 1
ATOM 2971 C CA . GLY B 1 89 ? -23.359 25.743 -7.194 1.00 28.37 88 GLY B CA 1
ATOM 2972 C C . GLY B 1 89 ? -24.745 26.330 -6.981 1.00 29.93 88 GLY B C 1
ATOM 2973 O O . GLY B 1 89 ? -24.930 27.558 -6.896 1.00 30.19 88 GLY B O 1
ATOM 2974 N N . GLU B 1 90 ? -25.729 25.433 -6.936 1.00 31.21 89 GLU B N 1
ATOM 2975 C CA . GLU B 1 90 ? -27.052 25.757 -6.402 1.00 32.33 89 GLU B CA 1
ATOM 2976 C C . GLU B 1 90 ? -26.977 25.578 -4.891 1.00 31.93 89 GLU B C 1
ATOM 2977 O O . GLU B 1 90 ? -26.385 24.609 -4.392 1.00 33.45 89 GLU B O 1
ATOM 2983 N N . GLY B 1 91 ? -27.555 26.519 -4.166 1.00 31.12 90 GLY B N 1
ATOM 2984 C CA . GLY B 1 91 ? -27.348 26.606 -2.727 1.00 29.30 90 GLY B CA 1
ATOM 2985 C C . GLY B 1 91 ? -26.562 27.859 -2.425 1.00 28.16 90 GLY B C 1
ATOM 2986 O O . GLY B 1 91 ? -26.668 28.442 -1.332 1.00 28.94 90 GLY B O 1
ATOM 2987 N N . VAL B 1 92 ? -25.772 28.284 -3.408 1.00 25.94 91 VAL B N 1
ATOM 2988 C CA . VAL B 1 92 ? -24.900 29.429 -3.237 1.00 23.67 91 VAL B CA 1
ATOM 2989 C C . VAL B 1 92 ? -25.437 30.576 -4.064 1.00 21.94 91 VAL B C 1
ATOM 2990 O O . VAL B 1 92 ? -25.750 30.416 -5.250 1.00 21.10 91 VAL B O 1
ATOM 2994 N N . ALA B 1 93 ? -25.527 31.727 -3.421 1.00 20.61 92 ALA B N 1
ATOM 2995 C CA . ALA B 1 93 ? -26.045 32.935 -4.029 1.00 20.25 92 ALA B CA 1
ATOM 2996 C C . ALA B 1 93 ? -25.201 33.331 -5.228 1.00 19.94 92 ALA B C 1
ATOM 2997 O O . ALA B 1 93 ? -24.006 33.005 -5.292 1.00 19.30 92 ALA B O 1
ATOM 2999 N N . ASP B 1 94 ? -25.842 34.044 -6.156 1.00 19.34 93 ASP B N 1
ATOM 3000 C CA . ASP B 1 94 ? -25.205 34.477 -7.387 1.00 18.90 93 ASP B CA 1
ATOM 3001 C C . ASP B 1 94 ? -25.868 35.754 -7.901 1.00 19.13 93 ASP B C 1
ATOM 3002 O O . ASP B 1 94 ? -26.947 36.173 -7.422 1.00 18.36 93 ASP B O 1
ATOM 3007 N N . ASP B 1 95 ? -25.180 36.382 -8.846 1.00 18.94 94 ASP B N 1
ATOM 3008 C CA . ASP B 1 95 ? -25.670 37.541 -9.561 1.00 19.82 94 ASP B CA 1
ATOM 3009 C C . ASP B 1 95 ? -25.473 37.240 -11.034 1.00 20.36 94 ASP B C 1
ATOM 3010 O O . ASP B 1 95 ? -24.554 36.481 -11.414 1.00 19.84 94 ASP B O 1
ATOM 3015 N N . GLU B 1 96 ? -26.310 37.852 -11.866 1.00 20.71 95 GLU B N 1
ATOM 3016 C CA . GLU B 1 96 ? -26.244 37.623 -13.309 1.00 21.85 95 GLU B CA 1
ATOM 3017 C C . GLU B 1 96 ? -25.048 38.326 -13.960 1.00 20.60 95 GLU B C 1
ATOM 3018 O O . GLU B 1 96 ? -24.618 37.935 -15.048 1.00 20.63 95 GLU B O 1
ATOM 3024 N N . GLY B 1 97 ? -24.539 39.357 -13.290 1.00 20.13 96 GLY B N 1
ATOM 3025 C CA . GLY B 1 97 ? -23.368 40.127 -13.755 1.00 19.25 96 GLY B CA 1
ATOM 3026 C C . GLY B 1 97 ? -22.069 39.360 -13.540 1.00 18.87 96 GLY B C 1
ATOM 3027 O O . GLY B 1 97 ? -21.926 38.604 -12.563 1.00 19.00 96 GLY B O 1
ATOM 3028 N N . TYR B 1 98 ? -21.119 39.535 -14.456 1.00 18.11 97 TYR B N 1
ATOM 3029 C CA . TYR B 1 98 ? -19.827 38.868 -14.341 1.00 17.45 97 TYR B CA 1
ATOM 3030 C C . TYR B 1 98 ? -19.070 39.411 -13.120 1.00 16.63 97 TYR B C 1
ATOM 3031 O O . TYR B 1 98 ? -18.181 38.757 -12.628 1.00 15.22 97 TYR B O 1
ATOM 3040 N N . ASP B 1 99 ? -19.454 40.595 -12.643 1.00 16.06 98 ASP B N 1
ATOM 3041 C CA . ASP B 1 99 ? -18.684 41.311 -11.599 1.00 17.08 98 ASP B CA 1
ATOM 3042 C C . ASP B 1 99 ? -19.192 41.136 -10.145 1.00 16.56 98 ASP B C 1
ATOM 3043 O O . ASP B 1 99 ? -18.732 41.790 -9.202 1.00 17.60 98 ASP B O 1
ATOM 3048 N N . LEU B 1 100 ? -20.135 40.223 -9.954 1.00 15.56 99 LEU B N 1
ATOM 3049 C CA . LEU B 1 100 ? -20.696 40.008 -8.616 1.00 16.46 99 LEU B CA 1
ATOM 3050 C C . LEU B 1 100 ? -21.149 38.571 -8.482 1.00 15.58 99 LEU B C 1
ATOM 3051 O O . LEU B 1 100 ? -21.503 37.930 -9.486 1.00 15.92 99 LEU B O 1
ATOM 3056 N N . GLY B 1 101 ? -21.092 38.072 -7.248 1.00 14.85 100 GLY B N 1
ATOM 3057 C CA . GLY B 1 101 ? -21.451 36.673 -6.925 1.00 14.09 100 GLY B CA 1
ATOM 3058 C C . GLY B 1 101 ? -20.436 35.652 -7.432 1.00 13.55 100 GLY B C 1
ATOM 3059 O O . GLY B 1 101 ? -19.240 35.783 -7.171 1.00 13.42 100 GLY B O 1
ATOM 3060 N N . GLN B 1 102 ? -20.896 34.629 -8.151 1.00 13.05 101 GLN B N 1
ATOM 3061 C CA . GLN B 1 102 ? -20.028 33.507 -8.480 1.00 12.92 101 GLN B CA 1
ATOM 3062 C C . GLN B 1 102 ? -18.958 33.969 -9.492 1.00 12.71 101 GLN B C 1
ATOM 3063 O O . GLN B 1 102 ? -19.244 34.774 -10.379 1.00 12.87 101 GLN B O 1
ATOM 3069 N N . GLY B 1 103 ? -17.717 33.530 -9.276 1.00 12.63 102 GLY B N 1
ATOM 3070 C CA . GLY B 1 103 ? -16.566 33.988 -10.055 1.00 12.80 102 GLY B CA 1
ATOM 3071 C C . GLY B 1 103 ? -16.064 35.355 -9.617 1.00 12.84 102 GLY B C 1
ATOM 3072 O O . GLY B 1 103 ? -15.165 35.912 -10.257 1.00 12.00 102 GLY B O 1
ATOM 3073 N N . ALA B 1 104 ? -16.615 35.878 -8.514 1.00 12.50 103 ALA B N 1
ATOM 3074 C CA . ALA B 1 104 ? -16.401 37.251 -8.111 1.00 11.90 103 ALA B CA 1
ATOM 3075 C C . ALA B 1 104 ? -16.442 37.487 -6.593 1.00 11.98 103 ALA B C 1
ATOM 3076 O O . ALA B 1 104 ? -17.016 38.485 -6.144 1.00 13.05 103 ALA B O 1
ATOM 3078 N N . GLY B 1 105 ? -15.797 36.615 -5.819 1.00 11.75 104 GLY B N 1
ATOM 3079 C CA . GLY B 1 105 ? -15.854 36.713 -4.360 1.00 11.83 104 GLY B CA 1
ATOM 3080 C C . GLY B 1 105 ? -15.051 37.849 -3.731 1.00 11.92 104 GLY B C 1
ATOM 3081 O O . GLY B 1 105 ? -15.223 38.139 -2.547 1.00 11.67 104 GLY B O 1
ATOM 3082 N N . PHE B 1 106 ? -14.154 38.462 -4.509 1.00 11.17 105 PHE B N 1
ATOM 3083 C CA . PHE B 1 106 ? -13.320 39.581 -4.036 1.00 12.02 105 PHE B CA 1
ATOM 3084 C C . PHE B 1 106 ? -12.501 39.350 -2.774 1.00 11.36 105 PHE B C 1
ATOM 3085 O O . PHE B 1 106 ? -12.040 40.300 -2.147 1.00 11.50 105 PHE B O 1
ATOM 3093 N N . TYR B 1 107 ? -12.322 38.091 -2.420 1.00 11.65 106 TYR B N 1
ATOM 3094 C CA . TYR B 1 107 ? -11.475 37.730 -1.285 1.00 8.83 106 TYR B CA 1
ATOM 3095 C C . TYR B 1 107 ? -11.890 38.517 -0.024 1.00 9.47 106 TYR B C 1
ATOM 3096 O O . TYR B 1 107 ? -10.980 38.882 0.806 1.00 8.66 106 TYR B O 1
ATOM 3105 N N . VAL B 1 108 ? -13.218 38.823 0.116 1.00 5.09 107 VAL B N 1
ATOM 3106 C CA . VAL B 1 108 ? -13.609 39.407 1.402 1.00 9.76 107 VAL B CA 1
ATOM 3107 C C . VAL B 1 108 ? -14.401 38.416 2.281 1.00 10.19 107 VAL B C 1
ATOM 3108 O O . VAL B 1 108 ? -14.690 37.312 1.855 1.00 11.39 107 VAL B O 1
ATOM 3112 N N . ASN B 1 109 ? -14.711 38.837 3.502 1.00 10.94 108 ASN B N 1
ATOM 3113 C CA . ASN B 1 109 ? -15.653 38.118 4.348 1.00 10.75 108 ASN B CA 1
ATOM 3114 C C . ASN B 1 109 ? -16.938 38.895 4.304 1.00 11.50 108 ASN B C 1
ATOM 3115 O O . ASN B 1 109 ? -17.065 39.963 4.935 1.00 12.29 108 ASN B O 1
ATOM 3120 N N . ALA B 1 110 ? -17.903 38.383 3.546 1.00 11.78 109 ALA B N 1
ATOM 3121 C CA . ALA B 1 110 ? -19.150 39.149 3.362 1.00 12.62 109 ALA B CA 1
ATOM 3122 C C . ALA B 1 110 ? -19.897 39.213 4.683 1.00 13.51 109 ALA B C 1
ATOM 3123 O O . ALA B 1 110 ? -19.862 38.238 5.462 1.00 14.81 109 ALA B O 1
ATOM 3125 N N . THR B 1 111 ? -20.520 40.365 4.953 1.00 15.23 110 THR B N 1
ATOM 3126 C CA . THR B 1 111 ? -21.296 40.582 6.181 1.00 15.19 110 THR B CA 1
ATOM 3127 C C . THR B 1 111 ? -22.776 40.820 5.850 1.00 16.39 110 THR B C 1
ATOM 3128 O O . THR B 1 111 ? -23.615 40.821 6.743 1.00 17.34 110 THR B O 1
ATOM 3132 N N . GLN B 1 112 ? -23.083 41.002 4.563 1.00 16.01 111 GLN B N 1
ATOM 3133 C CA . GLN B 1 112 ? -24.435 41.298 4.128 1.00 15.94 111 GLN B CA 1
ATOM 3134 C C . GLN B 1 112 ? -25.180 40.076 3.551 1.00 16.48 111 GLN B C 1
ATOM 3135 O O . GLN B 1 112 ? -24.648 39.309 2.744 1.00 16.11 111 GLN B O 1
ATOM 3141 N N . ALA B 1 113 ? -26.420 39.888 3.998 1.00 17.02 112 ALA B N 1
ATOM 3142 C CA . ALA B 1 113 ? -27.289 38.868 3.419 1.00 17.70 112 ALA B CA 1
ATOM 3143 C C . ALA B 1 113 ? -27.600 39.209 1.954 1.00 18.33 112 ALA B C 1
ATOM 3144 O O . ALA B 1 113 ? -27.707 40.393 1.597 1.00 19.49 112 ALA B O 1
ATOM 3146 N N . PRO B 1 114 ? -27.717 38.187 1.090 1.00 18.34 113 PRO B N 1
ATOM 3147 C CA . PRO B 1 114 ? -27.557 36.744 1.333 1.00 18.78 113 PRO B CA 1
ATOM 3148 C C . PRO B 1 114 ? -26.100 36.246 1.271 1.00 18.84 113 PRO B C 1
ATOM 3149 O O . PRO B 1 114 ? -25.829 35.062 1.543 1.00 19.74 113 PRO B O 1
ATOM 3153 N N . TRP B 1 115 ? -25.198 37.145 0.894 1.00 17.90 114 TRP B N 1
ATOM 3154 C CA . TRP B 1 115 ? -23.784 36.795 0.621 1.00 17.29 114 TRP B CA 1
ATOM 3155 C C . TRP B 1 115 ? -23.054 36.199 1.822 1.00 16.51 114 TRP B C 1
ATOM 3156 O O . TRP B 1 115 ? -22.178 35.349 1.670 1.00 16.35 114 TRP B O 1
ATOM 3167 N N . ASN B 1 116 ? -23.399 36.647 3.025 1.00 15.80 115 ASN B N 1
ATOM 3168 C CA . ASN B 1 116 ? -22.658 36.257 4.216 1.00 16.33 115 ASN B CA 1
ATOM 3169 C C . ASN B 1 116 ? -22.742 34.764 4.535 1.00 15.70 115 ASN B C 1
ATOM 3170 O O . ASN B 1 116 ? -21.929 34.234 5.254 1.00 16.00 115 ASN B O 1
ATOM 3175 N N . ARG B 1 117 ? -23.746 34.083 3.995 1.00 16.72 116 ARG B N 1
ATOM 3176 C CA . ARG B 1 117 ? -23.915 32.661 4.242 1.00 16.79 116 ARG B CA 1
ATOM 3177 C C . ARG B 1 117 ? -22.764 31.806 3.717 1.00 17.02 116 ARG B C 1
ATOM 3178 O O . ARG B 1 117 ? -22.381 30.812 4.340 1.00 16.75 116 ARG B O 1
ATOM 3186 N N . HIS B 1 118 ? -22.177 32.209 2.592 1.00 16.53 117 HIS B N 1
ATOM 3187 C CA . HIS B 1 118 ? -21.121 31.404 1.959 1.00 16.85 117 HIS B CA 1
ATOM 3188 C C . HIS B 1 118 ? -19.926 32.197 1.451 1.00 16.11 117 HIS B C 1
ATOM 3189 O O . HIS B 1 118 ? -18.885 31.612 1.141 1.00 16.15 117 HIS B O 1
ATOM 3196 N N . TYR B 1 119 ? -20.071 33.514 1.346 1.00 15.02 118 TYR B N 1
ATOM 3197 C CA . TYR B 1 119 ? -18.989 34.336 0.780 1.00 14.38 118 TYR B CA 1
ATOM 3198 C C . TYR B 1 119 ? -17.962 34.775 1.828 1.00 14.35 118 TYR B C 1
ATOM 3199 O O . TYR B 1 119 ? -17.890 35.951 2.188 1.00 13.24 118 TYR B O 1
ATOM 3208 N N . GLN B 1 120 ? -17.186 33.803 2.313 1.00 14.36 119 GLN B N 1
ATOM 3209 C CA . GLN B 1 120 ? -16.125 34.057 3.289 1.00 14.03 119 GLN B CA 1
ATOM 3210 C C . GLN B 1 120 ? -14.752 33.716 2.698 1.00 12.91 119 GLN B C 1
ATOM 3211 O O . GLN B 1 120 ? -13.945 32.989 3.306 1.00 13.07 119 GLN B O 1
ATOM 3225 N N . TYR B 1 122 ? -12.047 35.384 2.286 1.00 11.77 121 TYR B N 1
ATOM 3226 C CA . TYR B 1 122 ? -10.832 35.821 2.999 1.00 11.34 121 TYR B CA 1
ATOM 3227 C C . TYR B 1 122 ? -10.472 34.751 4.014 1.00 11.48 121 TYR B C 1
ATOM 3228 O O . TYR B 1 122 ? -9.352 34.252 4.015 1.00 12.23 121 TYR B O 1
ATOM 3237 N N . ASP B 1 123 ? -11.434 34.330 4.837 1.00 12.58 122 ASP B N 1
ATOM 3238 C CA . ASP B 1 123 ? -11.124 33.285 5.837 1.00 13.09 122 ASP B CA 1
ATOM 3239 C C . ASP B 1 123 ? -10.736 31.962 5.159 1.00 12.92 122 ASP B C 1
ATOM 3240 O O . ASP B 1 123 ? -9.847 31.258 5.632 1.00 13.92 122 ASP B O 1
ATOM 3245 N N . TYR B 1 124 ? -11.406 31.622 4.052 1.00 13.35 123 TYR B N 1
ATOM 3246 C CA . TYR B 1 124 ? -11.023 30.447 3.255 1.00 12.07 123 TYR B CA 1
ATOM 3247 C C . TYR B 1 124 ? -9.535 30.445 2.828 1.00 11.81 123 TYR B C 1
ATOM 3248 O O . TYR B 1 124 ? -8.810 29.498 3.124 1.00 10.92 123 TYR B O 1
ATOM 3257 N N . VAL B 1 125 ? -9.090 31.519 2.180 1.00 11.84 124 VAL B N 1
ATOM 3258 C CA . VAL B 1 125 ? -7.694 31.603 1.663 1.00 12.39 124 VAL B CA 1
ATOM 3259 C C . VAL B 1 125 ? -6.684 31.743 2.828 1.00 12.90 124 VAL B C 1
ATOM 3260 O O . VAL B 1 125 ? -5.628 31.129 2.827 1.00 11.67 124 VAL B O 1
ATOM 3264 N N . VAL B 1 126 ? -7.029 32.540 3.836 1.00 12.17 125 VAL B N 1
ATOM 3265 C CA . VAL B 1 126 ? -6.095 32.790 4.935 1.00 13.03 125 VAL B CA 1
ATOM 3266 C C . VAL B 1 126 ? -5.959 31.619 5.931 1.00 14.04 125 VAL B C 1
ATOM 3267 O O . VAL B 1 126 ? -4.849 31.301 6.394 1.00 13.51 125 VAL B O 1
ATOM 3271 N N . ASN B 1 127 ? -7.089 30.995 6.264 1.00 14.78 126 ASN B N 1
ATOM 3272 C CA . ASN B 1 127 ? -7.120 30.009 7.340 1.00 15.99 126 ASN B CA 1
ATOM 3273 C C . ASN B 1 127 ? -7.350 28.567 6.848 1.00 15.72 126 ASN B C 1
ATOM 3274 O O . ASN B 1 127 ? -6.498 27.708 7.014 1.00 16.96 126 ASN B O 1
ATOM 3279 N N . GLU B 1 128 ? -8.495 28.313 6.226 1.00 15.51 127 GLU B N 1
ATOM 3280 C CA . GLU B 1 128 ? -8.891 26.948 5.951 1.00 15.11 127 GLU B CA 1
ATOM 3281 C C . GLU B 1 128 ? -7.984 26.278 4.933 1.00 14.78 127 GLU B C 1
ATOM 3282 O O . GLU B 1 128 ? -7.493 25.170 5.165 1.00 14.17 127 GLU B O 1
ATOM 3288 N N . LEU B 1 129 ? -7.760 26.966 3.823 1.00 13.57 128 LEU B N 1
ATOM 3289 C CA . LEU B 1 129 ? -7.117 26.354 2.660 1.00 13.30 128 LEU B CA 1
ATOM 3290 C C . LEU B 1 129 ? -5.673 25.903 2.998 1.00 13.42 128 LEU B C 1
ATOM 3291 O O . LEU B 1 129 ? -5.321 24.738 2.755 1.00 12.76 128 LEU B O 1
ATOM 3296 N N . PRO B 1 130 ? -4.848 26.803 3.575 1.00 13.82 129 PRO B N 1
ATOM 3297 C CA . PRO B 1 130 ? -3.447 26.377 3.852 1.00 14.23 129 PRO B CA 1
ATOM 3298 C C . PRO B 1 130 ? -3.378 25.232 4.848 1.00 14.44 129 PRO B C 1
ATOM 3299 O O . PRO B 1 130 ? -2.482 24.389 4.714 1.00 13.08 129 PRO B O 1
ATOM 3303 N N . GLU B 1 131 ? -4.286 25.242 5.842 1.00 13.40 130 GLU B N 1
ATOM 3304 C CA . GLU B 1 131 ? -4.362 24.151 6.840 1.00 14.18 130 GLU B CA 1
ATOM 3305 C C . GLU B 1 131 ? -4.646 22.850 6.124 1.00 13.75 130 GLU B C 1
ATOM 3306 O O . GLU B 1 131 ? -3.973 21.816 6.358 1.00 12.82 130 GLU B O 1
ATOM 3312 N N . LEU B 1 132 ? -5.618 22.912 5.219 1.00 13.58 131 LEU B N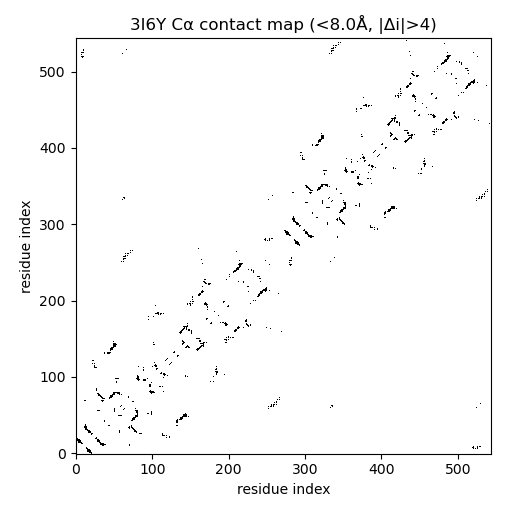 1
ATOM 3313 C CA . LEU B 1 132 ? -5.994 21.732 4.420 1.00 13.81 131 LEU B CA 1
ATOM 3314 C C . LEU B 1 132 ? -4.837 21.243 3.555 1.00 14.08 131 LEU B C 1
ATOM 3315 O O . LEU B 1 132 ? -4.518 20.053 3.536 1.00 14.14 131 LEU B O 1
ATOM 3320 N N . ILE B 1 133 ? -4.220 22.154 2.813 1.00 13.68 132 ILE B N 1
ATOM 3321 C CA . ILE B 1 133 ? -3.104 21.785 1.959 1.00 13.54 132 ILE B CA 1
ATOM 3322 C C . ILE B 1 133 ? -1.989 21.141 2.777 1.00 13.51 132 ILE B C 1
ATOM 3323 O O . ILE B 1 133 ? -1.452 20.115 2.384 1.00 14.09 132 ILE B O 1
ATOM 3328 N N . GLU B 1 134 ? -1.650 21.737 3.918 1.00 13.69 133 GLU B N 1
ATOM 3329 C CA . GLU B 1 134 ? -0.559 21.226 4.739 1.00 14.64 133 GLU B CA 1
ATOM 3330 C C . GLU B 1 134 ? -0.876 19.848 5.308 1.00 14.41 133 GLU B C 1
ATOM 3331 O O . GLU B 1 134 ? 0.010 19.012 5.479 1.00 13.85 133 GLU B O 1
ATOM 3337 N N . SER B 1 135 ? -2.147 19.614 5.573 1.00 14.02 134 SER B N 1
ATOM 3338 C CA . SER B 1 135 ? -2.578 18.318 6.082 1.00 15.12 134 SER B CA 1
ATOM 3339 C C . SER B 1 135 ? -2.503 17.219 5.018 1.00 14.56 134 SER B C 1
ATOM 3340 O O . SER B 1 135 ? -2.231 16.073 5.354 1.00 15.52 134 SER B O 1
ATOM 3359 N N . PHE B 1 137 ? -0.818 17.311 1.620 1.00 12.99 136 PHE B N 1
ATOM 3360 C CA . PHE B 1 137 ? 0.256 17.197 0.631 1.00 13.10 136 PHE B CA 1
ATOM 3361 C C . PHE B 1 137 ? 1.633 17.305 1.276 1.00 13.15 136 PHE B C 1
ATOM 3362 O O . PHE B 1 137 ? 1.750 17.837 2.396 1.00 12.73 136 PHE B O 1
ATOM 3370 N N . PRO B 1 138 ? 2.665 16.795 0.581 1.00 12.84 137 PRO B N 1
ATOM 3371 C CA . PRO B 1 138 ? 4.042 16.831 1.106 1.00 13.74 137 PRO B CA 1
ATOM 3372 C C . PRO B 1 138 ? 4.621 18.243 0.989 1.00 13.70 137 PRO B C 1
ATOM 3373 O O . PRO B 1 138 ? 5.478 18.511 0.121 1.00 13.37 137 PRO B O 1
ATOM 3377 N N . VAL B 1 139 ? 4.120 19.137 1.850 1.00 13.01 138 VAL B N 1
ATOM 3378 C CA . VAL B 1 139 ? 4.539 20.547 1.835 1.00 13.49 138 VAL B CA 1
ATOM 3379 C C . VAL B 1 139 ? 5.077 21.008 3.203 1.00 12.69 138 VAL B C 1
ATOM 3380 O O . VAL B 1 139 ? 4.730 20.445 4.264 1.00 13.45 138 VAL B O 1
ATOM 3384 N N . SER B 1 140 ? 5.919 22.042 3.170 1.00 13.30 139 SER B N 1
ATOM 3385 C CA . SER B 1 140 ? 6.404 22.708 4.386 1.00 14.27 139 SER B CA 1
ATOM 3386 C C . SER B 1 140 ? 5.383 23.757 4.866 1.00 14.05 139 SER B C 1
ATOM 3387 O O . SER B 1 140 ? 4.279 23.845 4.335 1.00 14.26 139 SER B O 1
ATOM 3390 N N . ASP B 1 141 ? 5.750 24.530 5.881 1.00 14.62 140 ASP B N 1
ATOM 3391 C CA . ASP B 1 141 ? 4.929 25.620 6.356 1.00 15.24 140 ASP B CA 1
ATOM 3392 C C . ASP B 1 141 ? 5.351 26.960 5.737 1.00 15.09 140 ASP B C 1
ATOM 3393 O O . ASP B 1 141 ? 4.965 28.016 6.198 1.00 15.19 140 ASP B O 1
ATOM 3398 N N . LYS B 1 142 ? 6.168 26.894 4.703 1.00 13.97 141 LYS B N 1
ATOM 3399 C CA . LYS B 1 142 ? 6.652 28.091 4.019 1.00 13.89 141 LYS B CA 1
ATOM 3400 C C . LYS B 1 142 ? 5.718 28.346 2.864 1.00 13.74 141 LYS B C 1
ATOM 3401 O O . LYS B 1 142 ? 5.483 27.456 2.035 1.00 12.70 141 LYS B O 1
ATOM 3407 N N . ARG B 1 143 ? 5.204 29.568 2.802 1.00 13.12 142 ARG B N 1
ATOM 3408 C CA . ARG B 1 143 ? 4.232 29.915 1.772 1.00 12.94 142 ARG B CA 1
ATOM 3409 C C . ARG B 1 143 ? 4.401 31.343 1.308 1.00 11.75 142 ARG B C 1
ATOM 3410 O O . ARG B 1 143 ? 4.932 32.199 2.040 1.00 11.64 142 ARG B O 1
ATOM 3418 N N . ALA B 1 144 ? 3.972 31.568 0.072 1.00 11.41 143 ALA B N 1
ATOM 3419 C CA . ALA B 1 144 ? 3.922 32.883 -0.548 1.00 11.28 143 ALA B CA 1
ATOM 3420 C C . ALA B 1 144 ? 2.549 33.022 -1.204 1.00 11.88 143 ALA B C 1
ATOM 3421 O O . ALA B 1 144 ? 1.802 32.036 -1.296 1.00 10.48 143 ALA B O 1
ATOM 3423 N N . ILE B 1 145 ? 2.211 34.227 -1.650 1.00 11.28 144 ILE B N 1
ATOM 3424 C CA . ILE B 1 145 ? 0.921 34.449 -2.300 1.00 11.16 144 ILE B CA 1
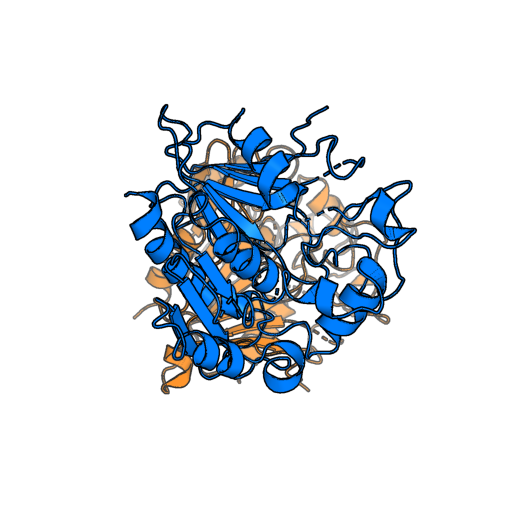ATOM 3425 C C . ILE B 1 145 ? 1.043 35.433 -3.478 1.00 10.52 144 ILE B C 1
ATOM 3426 O O . ILE B 1 145 ? 1.808 36.389 -3.416 1.00 10.35 144 ILE B O 1
ATOM 3431 N N . ALA B 1 146 ? 0.296 35.147 -4.535 1.00 10.93 145 ALA B N 1
ATOM 3432 C CA . ALA B 1 146 ? 0.318 35.923 -5.780 1.00 10.83 145 ALA B CA 1
ATOM 3433 C C . ALA B 1 146 ? -1.083 35.900 -6.409 1.00 10.71 145 ALA B C 1
ATOM 3434 O O . ALA B 1 146 ? -1.927 35.056 -6.082 1.00 10.82 145 ALA B O 1
ATOM 3436 N N . GLY B 1 147 ? -1.366 36.857 -7.275 1.00 10.74 146 GLY B N 1
ATOM 3437 C CA . GLY B 1 147 ? -2.608 36.788 -8.047 1.00 10.19 146 GLY B CA 1
ATOM 3438 C C . GLY B 1 147 ? -2.675 37.792 -9.175 1.00 10.46 146 GLY B C 1
ATOM 3439 O O . GLY B 1 147 ? -1.804 38.648 -9.319 1.00 11.86 146 GLY B O 1
ATOM 3440 N N . HIS B 1 148 ? -3.783 37.736 -9.917 1.00 10.61 147 HIS B N 1
ATOM 3441 C CA . HIS B 1 148 ? -4.014 38.631 -11.057 1.00 10.72 147 HIS B CA 1
ATOM 3442 C C . HIS B 1 148 ? -5.341 39.417 -10.794 1.00 10.73 147 HIS B C 1
ATOM 3443 O O . HIS B 1 148 ? -6.348 38.795 -10.542 1.00 12.05 147 HIS B O 1
ATOM 3450 N N . SER B 1 149 ? -5.295 40.745 -10.957 1.00 10.91 148 SER B N 1
ATOM 3451 C CA . SER B 1 149 ? -6.462 41.675 -10.980 1.00 12.17 148 SER B CA 1
ATOM 3452 C C . SER B 1 149 ? -7.200 41.584 -9.636 1.00 11.51 148 SER B C 1
ATOM 3453 O O . SER B 1 149 ? -6.616 41.921 -8.619 1.00 11.88 148 SER B O 1
ATOM 3464 N N . GLY B 1 151 ? -7.594 38.901 -8.045 1.00 10.34 150 GLY B N 1
ATOM 3465 C CA . GLY B 1 151 ? -6.675 38.027 -7.302 1.00 10.41 150 GLY B CA 1
ATOM 3466 C C . GLY B 1 151 ? -5.420 38.696 -6.799 1.00 10.32 150 GLY B C 1
ATOM 3467 O O . GLY B 1 151 ? -4.835 38.238 -5.810 1.00 10.57 150 GLY B O 1
ATOM 3468 N N . GLY B 1 152 ? -4.954 39.712 -7.533 1.00 9.48 151 GLY B N 1
ATOM 3469 C CA . GLY B 1 152 ? -3.758 40.511 -7.109 1.00 10.22 151 GLY B CA 1
ATOM 3470 C C . GLY B 1 152 ? -4.097 41.371 -5.902 1.00 9.84 151 GLY B C 1
ATOM 3471 O O . GLY B 1 152 ? -3.317 41.481 -4.917 1.00 10.07 151 GLY B O 1
ATOM 3472 N N . HIS B 1 153 ? -5.313 41.933 -5.972 1.00 10.84 152 HIS B N 1
ATOM 3473 C CA . HIS B 1 153 ? -5.987 42.548 -4.826 1.00 10.25 152 HIS B CA 1
ATOM 3474 C C . HIS B 1 153 ? -6.040 41.557 -3.617 1.00 10.64 152 HIS B C 1
ATOM 3475 O O . HIS B 1 153 ? -5.583 41.914 -2.521 1.00 11.25 152 HIS B O 1
ATOM 3482 N N . GLY B 1 154 ? -6.510 40.327 -3.868 1.00 10.06 153 GLY B N 1
ATOM 3483 C CA . GLY B 1 154 ? -6.637 39.212 -2.891 1.00 8.51 153 GLY B CA 1
ATOM 3484 C C . GLY B 1 154 ? -5.247 39.014 -2.248 1.00 10.24 153 GLY B C 1
ATOM 3485 O O . GLY B 1 154 ? -5.122 39.061 -1.013 1.00 11.02 153 GLY B O 1
ATOM 3486 N N . ALA B 1 155 ? -4.230 38.860 -3.091 1.00 9.31 154 ALA B N 1
ATOM 3487 C CA . ALA B 1 155 ? -2.854 38.535 -2.651 1.00 9.06 154 ALA B CA 1
ATOM 3488 C C . ALA B 1 155 ? -2.240 39.661 -1.828 1.00 9.83 154 ALA B C 1
ATOM 3489 O O . ALA B 1 155 ? -1.680 39.409 -0.754 1.00 9.18 154 ALA B O 1
ATOM 3491 N N . LEU B 1 156 ? -2.315 40.896 -2.329 1.00 9.66 155 LEU B N 1
ATOM 3492 C CA . LEU B 1 156 ? -1.683 42.010 -1.637 1.00 9.33 155 LEU B CA 1
ATOM 3493 C C . LEU B 1 156 ? -2.338 42.261 -0.300 1.00 9.78 155 LEU B C 1
ATOM 3494 O O . LEU B 1 156 ? -1.675 42.493 0.702 1.00 10.81 155 LEU B O 1
ATOM 3499 N N . THR B 1 157 ? -3.670 42.249 -0.282 1.00 9.85 156 THR B N 1
ATOM 3500 C CA . THR B 1 157 ? -4.400 42.570 0.953 1.00 10.70 156 THR B CA 1
ATOM 3501 C C . THR B 1 157 ? -4.153 41.484 2.004 1.00 9.94 156 THR B C 1
ATOM 3502 O O . THR B 1 157 ? -3.879 41.788 3.135 1.00 7.80 156 THR B O 1
ATOM 3506 N N . ILE B 1 158 ? -4.173 40.223 1.573 1.00 10.83 157 ILE B N 1
ATOM 3507 C CA . ILE B 1 158 ? -3.896 39.079 2.449 1.00 10.85 157 ILE B CA 1
ATOM 3508 C C . ILE B 1 158 ? -2.485 39.093 3.034 1.00 11.36 157 ILE B C 1
ATOM 3509 O O . ILE B 1 158 ? -2.311 38.929 4.248 1.00 11.08 157 ILE B O 1
ATOM 3514 N N . ALA B 1 159 ? -1.484 39.346 2.183 1.00 12.67 158 ALA B N 1
ATOM 3515 C CA . ALA B 1 159 ? -0.095 39.456 2.652 1.00 12.01 158 ALA B CA 1
ATOM 3516 C C . ALA B 1 159 ? 0.092 40.609 3.651 1.00 11.99 158 ALA B C 1
ATOM 3517 O O . ALA B 1 159 ? 0.704 40.424 4.727 1.00 10.83 158 ALA B O 1
ATOM 3519 N N . LEU B 1 160 ? -0.453 41.783 3.316 1.00 11.99 159 LEU B N 1
ATOM 3520 C CA . LEU B 1 160 ? -0.367 42.968 4.187 1.00 11.72 159 LEU B CA 1
ATOM 3521 C C . LEU B 1 160 ? -0.985 42.781 5.584 1.00 12.03 159 LEU B C 1
ATOM 3522 O O . LEU B 1 160 ? -0.436 43.298 6.559 1.00 12.34 159 LEU B O 1
ATOM 3527 N N A ARG B 1 161 ? -2.075 42.023 5.662 0.60 11.18 160 ARG B N 1
ATOM 3528 N N B ARG B 1 161 ? -2.102 42.057 5.682 0.40 11.94 160 ARG B N 1
ATOM 3529 C CA A ARG B 1 161 ? -2.772 41.786 6.931 0.60 11.75 160 ARG B CA 1
ATOM 3530 C CA B ARG B 1 161 ? -2.732 41.786 6.993 0.40 12.68 160 ARG B CA 1
ATOM 3531 C C A ARG B 1 161 ? -2.292 40.538 7.685 0.60 11.70 160 ARG B C 1
ATOM 3532 C C B ARG B 1 161 ? -2.113 40.629 7.753 0.40 12.39 160 ARG B C 1
ATOM 3533 O O A ARG B 1 161 ? -2.634 40.344 8.852 0.60 12.02 160 ARG B O 1
ATOM 3534 O O B ARG B 1 161 ? -2.223 40.562 8.983 0.40 12.57 160 ARG B O 1
ATOM 3549 N N . ASN B 1 162 ? -1.484 39.714 7.022 1.00 12.08 161 ASN B N 1
ATOM 3550 C CA . ASN B 1 162 ? -0.883 38.501 7.633 1.00 12.51 161 ASN B CA 1
ATOM 3551 C C . ASN B 1 162 ? 0.611 38.384 7.335 1.00 13.00 161 ASN B C 1
ATOM 3552 O O . ASN B 1 162 ? 1.050 37.399 6.718 1.00 11.93 161 ASN B O 1
ATOM 3557 N N . PRO B 1 163 ? 1.399 39.409 7.736 1.00 13.84 162 PRO B N 1
ATOM 3558 C CA . PRO B 1 163 ? 2.781 39.486 7.250 1.00 14.32 162 PRO B CA 1
ATOM 3559 C C . PRO B 1 163 ? 3.653 38.328 7.746 1.00 14.91 162 PRO B C 1
ATOM 3560 O O . PRO B 1 163 ? 4.602 37.926 7.049 1.00 15.69 162 PRO B O 1
ATOM 3564 N N . GLU B 1 164 ? 3.304 37.763 8.905 1.00 13.89 163 GLU B N 1
ATOM 3565 C CA . GLU B 1 164 ? 4.068 36.645 9.476 1.00 15.21 163 GLU B CA 1
ATOM 3566 C C . GLU B 1 164 ? 3.807 35.361 8.710 1.00 14.30 163 GLU B C 1
ATOM 3567 O O . GLU B 1 164 ? 4.635 34.451 8.726 1.00 15.89 163 GLU B O 1
ATOM 3573 N N . ARG B 1 165 ? 2.675 35.313 8.005 1.00 12.64 164 ARG B N 1
ATOM 3574 C CA . ARG B 1 165 ? 2.231 34.106 7.312 1.00 12.17 164 ARG B CA 1
ATOM 3575 C C . ARG B 1 165 ? 2.834 33.940 5.916 1.00 11.88 164 ARG B C 1
ATOM 3576 O O . ARG B 1 165 ? 2.927 32.818 5.431 1.00 12.87 164 ARG B O 1
ATOM 3584 N N . TYR B 1 166 ? 3.291 35.027 5.296 1.00 11.60 165 TYR B N 1
ATOM 3585 C CA . TYR B 1 166 ? 3.746 34.925 3.897 1.00 11.61 165 TYR B CA 1
ATOM 3586 C C . TYR B 1 166 ? 5.136 35.446 3.742 1.00 11.77 165 TYR B C 1
ATOM 3587 O O . TYR B 1 166 ? 5.445 36.508 4.257 1.00 12.16 165 TYR B O 1
ATOM 3596 N N . GLN B 1 167 ? 5.979 34.705 3.031 1.00 12.21 166 GLN B N 1
ATOM 3597 C CA . GLN B 1 167 ? 7.375 35.146 2.825 1.00 13.14 166 GLN B CA 1
ATOM 3598 C C . GLN B 1 167 ? 7.531 36.285 1.823 1.00 12.23 166 GLN B C 1
ATOM 3599 O O . GLN B 1 167 ? 8.496 37.074 1.879 1.00 12.67 166 GLN B O 1
ATOM 3605 N N . SER B 1 168 ? 6.556 36.376 0.920 1.00 11.01 167 SER B N 1
ATOM 3606 C CA . SER B 1 168 ? 6.653 37.253 -0.227 1.00 10.00 167 SER B CA 1
ATOM 3607 C C . SER B 1 168 ? 5.312 37.259 -0.903 1.00 10.66 167 SER B C 1
ATOM 3608 O O . SER B 1 168 ? 4.521 36.309 -0.758 1.00 10.50 167 SER B O 1
ATOM 3611 N N . VAL B 1 169 ? 5.092 38.294 -1.700 1.00 10.08 168 VAL B N 1
ATOM 3612 C CA . VAL B 1 169 ? 3.824 38.490 -2.375 1.00 9.20 168 VAL B CA 1
ATOM 3613 C C . VAL B 1 169 ? 4.063 39.159 -3.724 1.00 9.88 168 VAL B C 1
ATOM 3614 O O . VAL B 1 169 ? 4.948 39.993 -3.865 1.00 10.57 168 VAL B O 1
ATOM 3618 N N . SER B 1 170 ? 3.261 38.798 -4.705 1.00 9.99 169 SER B N 1
ATOM 3619 C CA . SER B 1 170 ? 3.407 39.427 -6.018 1.00 10.28 169 SER B CA 1
ATOM 3620 C C . SER B 1 170 ? 2.044 39.502 -6.694 1.00 10.53 169 SER B C 1
ATOM 3621 O O . SER B 1 170 ? 1.062 38.916 -6.242 1.00 9.82 169 SER B O 1
ATOM 3624 N N . ALA B 1 171 ? 1.963 40.295 -7.748 1.00 10.21 170 ALA B N 1
ATOM 3625 C CA . ALA B 1 171 ? 0.674 40.412 -8.439 1.00 10.13 170 ALA B CA 1
ATOM 3626 C C . ALA B 1 171 ? 0.879 40.841 -9.885 1.00 10.85 170 ALA B C 1
ATOM 3627 O O . ALA B 1 171 ? 1.867 41.526 -10.214 1.00 10.08 170 ALA B O 1
ATOM 3629 N N . PHE B 1 172 ? -0.091 40.456 -10.713 1.00 10.33 171 PHE B N 1
ATOM 3630 C CA . PHE B 1 172 ? -0.242 40.912 -12.064 1.00 10.52 171 PHE B CA 1
ATOM 3631 C C . PHE B 1 172 ? -1.513 41.743 -12.142 1.00 11.23 171 PHE B C 1
ATOM 3632 O O . PHE B 1 172 ? -2.603 41.280 -11.790 1.00 10.09 171 PHE B O 1
ATOM 3640 N N . SER B 1 173 ? -1.359 42.945 -12.664 1.00 12.26 172 SER B N 1
ATOM 3641 C CA . SER B 1 173 ? -2.486 43.828 -12.949 1.00 11.01 172 SER B CA 1
ATOM 3642 C C . SER B 1 173 ? -3.438 43.972 -11.749 1.00 11.89 172 SER B C 1
ATOM 3643 O O . SER B 1 173 ? -4.665 43.876 -11.940 1.00 11.99 172 SER B O 1
ATOM 3646 N N . PRO B 1 174 ? -2.900 44.131 -10.507 1.00 12.00 173 PRO B N 1
ATOM 3647 C CA . PRO B 1 174 ? -3.810 44.124 -9.356 1.00 12.14 173 PRO B CA 1
ATOM 3648 C C . PRO B 1 174 ? -4.807 45.288 -9.337 1.00 11.71 173 PRO B C 1
ATOM 3649 O O . PRO B 1 174 ? -4.518 46.366 -9.863 1.00 12.85 173 PRO B O 1
ATOM 3653 N N . ILE B 1 175 ? -5.968 45.052 -8.738 1.00 11.55 174 ILE B N 1
ATOM 3654 C CA . ILE B 1 175 ? -6.873 46.140 -8.338 1.00 11.82 174 ILE B CA 1
ATOM 3655 C C . ILE B 1 175 ? -6.295 46.747 -7.048 1.00 11.01 174 ILE B C 1
ATOM 3656 O O . ILE B 1 175 ? -6.454 46.188 -5.946 1.00 11.83 174 ILE B O 1
ATOM 3661 N N . ASN B 1 176 ? -5.576 47.866 -7.183 1.00 11.88 175 ASN B N 1
ATOM 3662 C CA . ASN B 1 176 ? -4.821 48.367 -6.036 1.00 11.36 175 ASN B CA 1
ATOM 3663 C C . ASN B 1 176 ? -5.645 49.162 -5.049 1.00 12.31 175 ASN B C 1
ATOM 3664 O O . ASN B 1 176 ? -5.315 49.194 -3.865 1.00 13.24 175 ASN B O 1
ATOM 3669 N N . ASN B 1 177 ? -6.684 49.831 -5.550 1.00 12.17 176 ASN B N 1
ATOM 3670 C CA . ASN B 1 177 ? -7.444 50.813 -4.735 1.00 12.46 176 ASN B CA 1
ATOM 3671 C C . ASN B 1 177 ? -8.951 50.562 -4.922 1.00 12.24 176 ASN B C 1
ATOM 3672 O O . ASN B 1 177 ? -9.685 51.393 -5.459 1.00 11.51 176 ASN B O 1
ATOM 3677 N N . PRO B 1 178 ? -9.417 49.377 -4.484 1.00 12.62 177 PRO B N 1
ATOM 3678 C CA . PRO B 1 178 ? -10.777 48.914 -4.839 1.00 12.51 177 PRO B CA 1
ATOM 3679 C C . PRO B 1 178 ? -11.909 49.832 -4.330 1.00 12.82 177 PRO B C 1
ATOM 3680 O O . PRO B 1 178 ? -12.974 49.913 -4.976 1.00 12.84 177 PRO B O 1
ATOM 3684 N N . VAL B 1 179 ? -11.689 50.536 -3.221 1.00 12.53 178 VAL B N 1
ATOM 3685 C CA . VAL B 1 179 ? -12.723 51.452 -2.699 1.00 12.53 178 VAL B CA 1
ATOM 3686 C C . VAL B 1 179 ? -12.935 52.638 -3.680 1.00 12.86 178 VAL B C 1
ATOM 3687 O O . VAL B 1 179 ? -13.957 53.333 -3.587 1.00 13.72 178 VAL B O 1
ATOM 3691 N N . ASN B 1 180 ? -11.975 52.857 -4.586 1.00 12.12 179 ASN B N 1
ATOM 3692 C CA . ASN B 1 180 ? -12.061 53.972 -5.577 1.00 12.92 179 ASN B CA 1
ATOM 3693 C C . ASN B 1 180 ? -12.273 53.533 -7.050 1.00 13.40 179 ASN B C 1
ATOM 3694 O O . ASN B 1 180 ? -12.006 54.306 -7.993 1.00 13.81 179 ASN B O 1
ATOM 3699 N N . CYS B 1 181 ? -12.764 52.324 -7.271 1.00 12.50 180 CYS B N 1
ATOM 3700 C CA . CYS B 1 181 ? -13.043 51.900 -8.646 1.00 13.71 180 CYS B CA 1
ATOM 3701 C C . CYS B 1 181 ? -14.391 51.186 -8.715 1.00 13.59 180 CYS B C 1
ATOM 3702 O O . CYS B 1 181 ? -14.850 50.650 -7.697 1.00 13.82 180 CYS B O 1
ATOM 3705 N N . PRO B 1 182 ? -15.030 51.173 -9.906 1.00 13.99 181 PRO B N 1
ATOM 3706 C CA . PRO B 1 182 ? -16.335 50.506 -10.022 1.00 14.37 181 PRO B CA 1
ATOM 3707 C C . PRO B 1 182 ? -16.384 49.048 -9.551 1.00 14.00 181 PRO B C 1
ATOM 3708 O O . PRO B 1 182 ? -17.340 48.671 -8.865 1.00 13.59 181 PRO B O 1
ATOM 3712 N N . TRP B 1 183 ? -15.385 48.240 -9.896 1.00 13.51 182 TRP B N 1
ATOM 3713 C CA . TRP B 1 183 ? -15.405 46.813 -9.543 1.00 14.08 182 TRP B CA 1
ATOM 3714 C C . TRP B 1 183 ? -15.444 46.636 -8.030 1.00 13.60 182 TRP B C 1
ATOM 3715 O O . TRP B 1 183 ? -16.254 45.864 -7.478 1.00 13.96 182 TRP B O 1
ATOM 3726 N N . GLY B 1 184 ? -14.537 47.346 -7.366 1.00 13.61 183 GLY B N 1
ATOM 3727 C CA . GLY B 1 184 ? -14.410 47.279 -5.911 1.00 13.39 183 GLY B CA 1
ATOM 3728 C C . GLY B 1 184 ? -15.628 47.872 -5.240 1.00 14.27 183 GLY B C 1
ATOM 3729 O O . GLY B 1 184 ? -16.163 47.283 -4.308 1.00 14.29 183 GLY B O 1
ATOM 3730 N N . GLN B 1 185 ? -16.077 49.025 -5.722 1.00 14.63 184 GLN B N 1
ATOM 3731 C CA . GLN B 1 185 ? -17.250 49.669 -5.148 1.00 15.72 184 GLN B CA 1
ATOM 3732 C C . GLN B 1 185 ? -18.507 48.796 -5.248 1.00 16.58 184 GLN B C 1
ATOM 3733 O O . GLN B 1 185 ? -19.248 48.658 -4.260 1.00 17.26 184 GLN B O 1
ATOM 3739 N N . LYS B 1 186 ? -18.735 48.185 -6.408 1.00 16.36 185 LYS B N 1
ATOM 3740 C CA . LYS B 1 186 ? -19.883 47.271 -6.557 1.00 15.69 185 LYS B CA 1
ATOM 3741 C C . LYS B 1 186 ? -19.865 46.063 -5.609 1.00 15.25 185 LYS B C 1
ATOM 3742 O O . LYS B 1 186 ? -20.881 45.784 -4.947 1.00 13.99 185 LYS B O 1
ATOM 3748 N N . ALA B 1 187 ? -18.728 45.351 -5.560 1.00 14.81 186 ALA B N 1
ATOM 3749 C CA . ALA B 1 187 ? -18.567 44.148 -4.724 1.00 14.31 186 ALA B CA 1
ATOM 3750 C C . ALA B 1 187 ? -18.618 44.524 -3.240 1.00 14.56 186 ALA B C 1
ATOM 3751 O O . ALA B 1 187 ? -19.278 43.867 -2.455 1.00 13.90 186 ALA B O 1
ATOM 3753 N N . PHE B 1 188 ? -17.908 45.581 -2.851 1.00 14.26 187 PHE B N 1
ATOM 3754 C CA . PHE B 1 188 ? -17.877 45.944 -1.422 1.00 14.38 187 PHE B CA 1
ATOM 3755 C C . PHE B 1 188 ? -19.246 46.408 -0.897 1.00 14.78 187 PHE B C 1
ATOM 3756 O O . PHE B 1 188 ? -19.626 46.093 0.235 1.00 14.03 187 PHE B O 1
ATOM 3764 N N A THR B 1 189 ? -19.959 47.168 -1.718 0.70 15.04 188 THR B N 1
ATOM 3765 N N B THR B 1 189 ? -19.968 47.165 -1.718 0.30 14.21 188 THR B N 1
ATOM 3766 C CA A THR B 1 189 ? -21.297 47.636 -1.347 0.70 15.53 188 THR B CA 1
ATOM 3767 C CA B THR B 1 189 ? -21.313 47.631 -1.364 0.30 13.79 188 THR B CA 1
ATOM 3768 C C A THR B 1 189 ? -22.224 46.431 -1.133 0.70 15.18 188 THR B C 1
ATOM 3769 C C B THR B 1 189 ? -22.242 46.435 -1.143 0.30 14.19 188 THR B C 1
ATOM 3770 O O A THR B 1 189 ? -22.920 46.358 -0.120 0.70 14.65 188 THR B O 1
ATOM 3771 O O B THR B 1 189 ? -22.964 46.380 -0.146 0.30 14.00 188 THR B O 1
ATOM 3778 N N . ALA B 1 190 ? -22.203 45.470 -2.062 1.00 14.50 189 ALA B N 1
ATOM 3779 C CA . ALA B 1 190 ? -23.054 44.270 -1.961 1.00 14.25 189 ALA B CA 1
ATOM 3780 C C . ALA B 1 190 ? -22.671 43.362 -0.765 1.00 14.70 189 ALA B C 1
ATOM 3781 O O . ALA B 1 190 ? -23.533 42.982 0.048 1.00 14.27 189 ALA B O 1
ATOM 3783 N N . TYR B 1 191 ? -21.371 43.071 -0.640 1.00 14.57 190 TYR B N 1
ATOM 3784 C CA . TYR B 1 191 ? -20.860 42.088 0.329 1.00 14.17 190 TYR B CA 1
ATOM 3785 C C . TYR B 1 191 ? -20.652 42.660 1.726 1.00 14.60 190 TYR B C 1
ATOM 3786 O O . TYR B 1 191 ? -20.764 41.942 2.719 1.00 14.88 190 TYR B O 1
ATOM 3795 N N . LEU B 1 192 ? -20.272 43.938 1.791 1.00 15.29 191 LEU B N 1
ATOM 3796 C CA . LEU B 1 192 ? -19.860 44.583 3.052 1.00 14.11 191 LEU B CA 1
ATOM 3797 C C . LEU B 1 192 ? -20.816 45.711 3.496 1.00 15.28 191 LEU B C 1
ATOM 3798 O O . LEU B 1 192 ? -20.736 46.166 4.656 1.00 14.97 191 LEU B O 1
ATOM 3803 N N . GLY B 1 193 ? -21.679 46.172 2.587 1.00 14.96 192 GLY B N 1
ATOM 3804 C CA . GLY B 1 193 ? -22.636 47.253 2.906 1.00 16.53 192 GLY B CA 1
ATOM 3805 C C . GLY B 1 193 ? -22.067 48.639 2.658 1.00 17.74 192 GLY B C 1
ATOM 3806 O O . GLY B 1 193 ? -20.892 48.792 2.288 1.00 17.30 192 GLY B O 1
ATOM 3807 N N . LYS B 1 194 ? -22.901 49.659 2.869 1.00 18.78 193 LYS B N 1
ATOM 3808 C CA . LYS B 1 194 ? -22.577 51.054 2.516 1.00 20.74 193 LYS B CA 1
ATOM 3809 C C . LYS B 1 194 ? -21.564 51.791 3.391 1.00 20.66 193 LYS B C 1
ATOM 3810 O O . LYS B 1 194 ? -21.048 52.833 2.970 1.00 21.70 193 LYS B O 1
ATOM 3816 N N . ASP B 1 195 ? -21.291 51.293 4.597 1.00 20.77 194 ASP B N 1
ATOM 3817 C CA . ASP B 1 195 ? -20.350 51.973 5.485 1.00 20.66 194 ASP B CA 1
ATOM 3818 C C . ASP B 1 195 ? -18.947 51.668 4.985 1.00 20.53 194 ASP B C 1
ATOM 3819 O O . ASP B 1 195 ? -18.425 50.586 5.238 1.00 20.45 194 ASP B O 1
ATOM 3824 N N . THR B 1 196 ? -18.349 52.635 4.288 1.00 20.53 195 THR B N 1
ATOM 3825 C CA . THR B 1 196 ? -17.039 52.452 3.641 1.00 20.69 195 THR B CA 1
ATOM 3826 C C . THR B 1 196 ? -15.881 52.291 4.636 1.00 20.27 195 THR B C 1
ATOM 3827 O O . THR B 1 196 ? -14.791 51.872 4.262 1.00 19.64 195 THR B O 1
ATOM 3831 N N . ASP B 1 197 ? -16.101 52.609 5.912 1.00 19.14 196 ASP B N 1
ATOM 3832 C CA . ASP B 1 197 ? -15.087 52.278 6.927 1.00 18.84 196 ASP B CA 1
ATOM 3833 C C . ASP B 1 197 ? -14.782 50.765 6.978 1.00 17.77 196 ASP B C 1
ATOM 3834 O O . ASP B 1 197 ? -13.642 50.368 7.261 1.00 17.78 196 ASP B O 1
ATOM 3839 N N . THR B 1 198 ? -15.792 49.937 6.709 1.00 16.92 197 THR B N 1
ATOM 3840 C CA . THR B 1 198 ? -15.634 48.464 6.706 1.00 16.15 197 THR B CA 1
ATOM 3841 C C . THR B 1 198 ? -14.798 47.983 5.520 1.00 15.17 197 THR B C 1
ATOM 3842 O O . THR B 1 198 ? -14.302 46.851 5.515 1.00 15.07 197 THR B O 1
ATOM 3846 N N . TRP B 1 199 ? -14.640 48.860 4.518 1.00 13.98 198 TRP B N 1
ATOM 3847 C CA . TRP B 1 199 ? -13.917 48.521 3.282 1.00 14.22 198 TRP B CA 1
ATOM 3848 C C . TRP B 1 199 ? -12.396 48.701 3.401 1.00 14.26 198 TRP B C 1
ATOM 3849 O O . TRP B 1 199 ? -11.637 48.096 2.623 1.00 13.04 198 TRP B O 1
ATOM 3860 N N . ARG B 1 200 ? -11.963 49.557 4.334 1.00 14.15 199 ARG B N 1
ATOM 3861 C CA . ARG B 1 200 ? -10.529 49.901 4.469 1.00 15.47 199 ARG B CA 1
ATOM 3862 C C . ARG B 1 200 ? -9.573 48.720 4.556 1.00 14.24 199 ARG B C 1
ATOM 3863 O O . ARG B 1 200 ? -8.503 48.752 3.947 1.00 13.25 199 ARG B O 1
ATOM 3871 N N . GLU B 1 201 ? -9.989 47.671 5.270 1.00 14.53 200 GLU B N 1
ATOM 3872 C CA . GLU B 1 201 ? -9.126 46.525 5.538 1.00 14.94 200 GLU B CA 1
ATOM 3873 C C . GLU B 1 201 ? -9.075 45.594 4.330 1.00 14.18 200 GLU B C 1
ATOM 3874 O O . GLU B 1 201 ? -8.490 44.512 4.418 1.00 14.89 200 GLU B O 1
ATOM 3880 N N . TYR B 1 202 ? -9.717 46.009 3.228 1.00 13.49 201 TYR B N 1
ATOM 3881 C CA . TYR B 1 202 ? -9.720 45.260 1.966 1.00 13.20 201 TYR B CA 1
ATOM 3882 C C . TYR B 1 202 ? -9.158 46.088 0.784 1.00 12.54 201 TYR B C 1
ATOM 3883 O O . TYR B 1 202 ? -9.348 45.753 -0.388 1.00 10.22 201 TYR B O 1
ATOM 3892 N N . ASP B 1 203 ? -8.418 47.146 1.115 1.00 11.98 202 ASP B N 1
ATOM 3893 C CA . ASP B 1 203 ? -7.818 47.977 0.084 1.00 11.55 202 ASP B CA 1
ATOM 3894 C C . ASP B 1 203 ? -6.291 47.931 0.212 1.00 10.71 202 ASP B C 1
ATOM 3895 O O . ASP B 1 203 ? -5.716 48.376 1.192 1.00 9.92 202 ASP B O 1
ATOM 3900 N N . ALA B 1 204 ? -5.659 47.364 -0.804 1.00 11.42 203 ALA B N 1
ATOM 3901 C CA . ALA B 1 204 ? -4.224 47.130 -0.756 1.00 11.63 203 ALA B CA 1
ATOM 3902 C C . ALA B 1 204 ? -3.433 48.434 -0.592 1.00 11.32 203 ALA B C 1
ATOM 3903 O O . ALA B 1 204 ? -2.477 48.479 0.198 1.00 11.12 203 ALA B O 1
ATOM 3905 N N A SER B 1 205 ? -3.853 49.477 -1.304 0.60 11.32 204 SER B N 1
ATOM 3906 N N B SER B 1 205 ? -3.826 49.468 -1.326 0.40 12.09 204 SER B N 1
ATOM 3907 C CA A SER B 1 205 ? -3.188 50.789 -1.252 0.60 10.41 204 SER B CA 1
ATOM 3908 C CA B SER B 1 205 ? -3.159 50.765 -1.243 0.40 12.36 204 SER B CA 1
ATOM 3909 C C A SER B 1 205 ? -3.324 51.436 0.130 0.60 11.93 204 SER B C 1
ATOM 3910 C C B SER B 1 205 ? -3.296 51.363 0.161 0.40 12.71 204 SER B C 1
ATOM 3911 O O A SER B 1 205 ? -2.354 52.003 0.652 0.60 12.86 204 SER B O 1
ATOM 3912 O O B SER B 1 205 ? -2.295 51.821 0.732 0.40 13.21 204 SER B O 1
ATOM 3917 N N . LEU B 1 206 ? -4.508 51.326 0.720 1.00 12.45 205 LEU B N 1
ATOM 3918 C CA . LEU B 1 206 ? -4.746 51.816 2.110 1.00 12.51 205 LEU B CA 1
ATOM 3919 C C . LEU B 1 206 ? -3.926 51.003 3.129 1.00 13.01 205 LEU B C 1
ATOM 3920 O O . LEU B 1 206 ? -3.213 51.580 3.968 1.00 12.36 205 LEU B O 1
ATOM 3925 N N . LEU B 1 207 ? -3.969 49.674 3.007 1.00 12.45 206 LEU B N 1
ATOM 3926 C CA . LEU B 1 207 ? -3.173 48.784 3.858 1.00 12.17 206 LEU B CA 1
ATOM 3927 C C . LEU B 1 207 ? -1.664 49.046 3.758 1.00 11.57 206 LEU B C 1
ATOM 3928 O O . LEU B 1 207 ? -0.977 49.164 4.777 1.00 11.57 206 LEU B O 1
ATOM 3941 N N . ARG B 1 209 ? 0.006 51.724 2.873 1.00 12.46 208 ARG B N 1
ATOM 3942 C CA . ARG B 1 209 ? 0.354 53.027 3.445 1.00 13.27 208 ARG B CA 1
ATOM 3943 C C . ARG B 1 209 ? 0.557 52.929 4.943 1.00 13.85 208 ARG B C 1
ATOM 3944 O O . ARG B 1 209 ? 1.446 53.595 5.495 1.00 14.66 208 ARG B O 1
ATOM 3952 N N . ALA B 1 210 ? -0.266 52.105 5.587 1.00 13.53 209 ALA B N 1
ATOM 3953 C CA . ALA B 1 210 ? -0.274 51.983 7.040 1.00 14.89 209 ALA B CA 1
ATOM 3954 C C . ALA B 1 210 ? 0.559 50.766 7.531 1.00 14.85 209 ALA B C 1
ATOM 3955 O O . ALA B 1 210 ? 0.812 50.635 8.732 1.00 15.68 209 ALA B O 1
ATOM 3957 N N . ALA B 1 211 ? 1.037 49.920 6.612 1.00 14.81 210 ALA B N 1
ATOM 3958 C CA . ALA B 1 211 ? 1.658 48.697 7.013 1.00 15.13 210 ALA B CA 1
ATOM 3959 C C . ALA B 1 211 ? 2.751 48.831 8.090 1.00 16.39 210 ALA B C 1
ATOM 3960 O O . ALA B 1 211 ? 3.652 49.667 7.962 1.00 15.76 210 ALA B O 1
ATOM 3962 N N . LYS B 1 212 ? 2.641 48.022 9.147 1.00 17.41 211 LYS B N 1
ATOM 3963 C CA . LYS B 1 212 ? 3.621 48.024 10.260 1.00 18.94 211 LYS B CA 1
ATOM 3964 C C . LYS B 1 212 ? 4.706 46.929 10.136 1.00 18.83 211 LYS B C 1
ATOM 3965 O O . LYS B 1 212 ? 5.712 46.951 10.864 1.00 19.32 211 LYS B O 1
ATOM 3971 N N . GLN B 1 213 ? 4.491 45.975 9.225 1.00 16.72 212 GLN B N 1
ATOM 3972 C CA . GLN B 1 213 ? 5.481 44.954 8.930 1.00 17.59 212 GLN B CA 1
ATOM 3973 C C . GLN B 1 213 ? 5.460 44.768 7.427 1.00 16.28 212 GLN B C 1
ATOM 3974 O O . GLN B 1 213 ? 4.395 44.842 6.817 1.00 16.56 212 GLN B O 1
ATOM 3980 N N . TYR B 1 214 ? 6.639 44.558 6.856 1.00 16.38 213 TYR B N 1
ATOM 3981 C CA . TYR B 1 214 ? 6.811 44.455 5.412 1.00 15.95 213 TYR B CA 1
ATOM 3982 C C . TYR B 1 214 ? 6.775 42.988 4.929 1.00 15.04 213 TYR B C 1
ATOM 3983 O O . TYR B 1 214 ? 7.337 42.109 5.579 1.00 15.11 213 TYR B O 1
ATOM 3992 N N . VAL B 1 215 ? 6.119 42.762 3.790 1.00 13.19 214 VAL B N 1
ATOM 3993 C CA . VAL B 1 215 ? 6.262 41.526 3.010 1.00 12.28 214 VAL B CA 1
ATOM 3994 C C . VAL B 1 215 ? 6.807 41.989 1.640 1.00 12.01 214 VAL B C 1
ATOM 3995 O O . VAL B 1 215 ? 6.187 42.833 0.988 1.00 11.50 214 VAL B O 1
ATOM 3999 N N . PRO B 1 216 ? 8.002 41.504 1.239 1.00 12.40 215 PRO B N 1
ATOM 4000 C CA . PRO B 1 216 ? 8.567 41.964 -0.066 1.00 11.78 215 PRO B CA 1
ATOM 4001 C C . PRO B 1 216 ? 7.569 41.703 -1.193 1.00 11.11 215 PRO B C 1
ATOM 4002 O O . PRO B 1 216 ? 6.933 40.650 -1.217 1.00 11.66 215 PRO B O 1
ATOM 4006 N N . ALA B 1 217 ? 7.418 42.663 -2.090 1.00 10.00 216 ALA B N 1
ATOM 4007 C CA . ALA B 1 217 ? 6.379 42.582 -3.093 1.00 11.08 216 ALA B CA 1
ATOM 4008 C C . ALA B 1 217 ? 6.934 42.910 -4.447 1.00 10.60 216 ALA B C 1
ATOM 4009 O O . ALA B 1 217 ? 7.809 43.766 -4.598 1.00 11.65 216 ALA B O 1
ATOM 4011 N N . LEU B 1 218 ? 6.400 42.213 -5.445 1.00 11.84 217 LEU B N 1
ATOM 4012 C CA . LEU B 1 218 ? 6.684 42.468 -6.827 1.00 10.58 217 LEU B CA 1
ATOM 4013 C C . LEU B 1 218 ? 5.347 42.597 -7.574 1.00 11.85 217 LEU B C 1
ATOM 4014 O O . LEU B 1 218 ? 4.466 41.727 -7.453 1.00 11.64 217 LEU B O 1
ATOM 4019 N N . VAL B 1 219 ? 5.220 43.631 -8.399 1.00 11.08 218 VAL B N 1
ATOM 4020 C CA . VAL B 1 219 ? 3.951 43.856 -9.140 1.00 11.66 218 VAL B CA 1
ATOM 4021 C C . VAL B 1 219 ? 4.299 44.154 -10.593 1.00 11.93 218 VAL B C 1
ATOM 4022 O O . VAL B 1 219 ? 5.205 44.967 -10.861 1.00 11.90 218 VAL B O 1
ATOM 4026 N N . ASP B 1 220 ? 3.617 43.449 -11.513 1.00 11.81 219 ASP B N 1
ATOM 4027 C CA . ASP B 1 220 ? 3.754 43.711 -12.926 1.00 12.59 219 ASP B CA 1
ATOM 4028 C C . ASP B 1 220 ? 2.476 44.226 -13.525 1.00 11.85 219 ASP B C 1
ATOM 4029 O O . ASP B 1 220 ? 1.406 43.648 -13.332 1.00 9.39 219 ASP B O 1
ATOM 4034 N N . GLN B 1 221 ? 2.622 45.260 -14.329 1.00 10.82 220 GLN B N 1
ATOM 4035 C CA . GLN B 1 221 ? 1.480 45.881 -14.949 1.00 11.00 220 GLN B CA 1
ATOM 4036 C C . GLN B 1 221 ? 1.695 46.047 -16.436 1.00 11.43 220 GLN B C 1
ATOM 4037 O O . GLN B 1 221 ? 2.744 46.559 -16.880 1.00 13.16 220 GLN B O 1
ATOM 4043 N N . GLY B 1 222 ? 0.703 45.628 -17.212 1.00 12.11 221 GLY B N 1
ATOM 4044 C CA . GLY B 1 222 ? 0.724 45.877 -18.636 1.00 12.66 221 GLY B CA 1
ATOM 4045 C C . GLY B 1 222 ? 0.220 47.264 -19.017 1.00 13.28 221 GLY B C 1
ATOM 4046 O O . GLY B 1 222 ? -0.884 47.655 -18.645 1.00 12.65 221 GLY B O 1
ATOM 4047 N N . GLU B 1 223 ? 1.028 48.013 -19.780 1.00 14.27 222 GLU B N 1
ATOM 4048 C CA . GLU B 1 223 ? 0.663 49.401 -20.133 1.00 16.10 222 GLU B CA 1
ATOM 4049 C C . GLU B 1 223 ? -0.498 49.547 -21.116 1.00 16.22 222 GLU B C 1
ATOM 4050 O O . GLU B 1 223 ? -1.129 50.615 -21.180 1.00 17.07 222 GLU B O 1
ATOM 4056 N N . ALA B 1 224 ? -0.759 48.483 -21.883 1.00 16.00 223 ALA B N 1
ATOM 4057 C CA . ALA B 1 224 ? -1.886 48.417 -22.820 1.00 16.09 223 ALA B CA 1
ATOM 4058 C C . ALA B 1 224 ? -3.093 47.704 -22.204 1.00 15.71 223 ALA B C 1
ATOM 4059 O O . ALA B 1 224 ? -3.969 47.197 -22.917 1.00 17.11 223 ALA B O 1
ATOM 4061 N N . ASP B 1 225 ? -3.105 47.614 -20.879 1.00 14.51 224 ASP B N 1
ATOM 4062 C CA . ASP B 1 225 ? -4.182 46.959 -20.143 1.00 13.52 224 ASP B CA 1
ATOM 4063 C C . ASP B 1 225 ? -5.357 47.936 -20.165 1.00 13.48 224 ASP B C 1
ATOM 4064 O O . ASP B 1 225 ? -5.279 49.004 -19.585 1.00 11.91 224 ASP B O 1
ATOM 4069 N N . ASN B 1 226 ? -6.442 47.552 -20.827 1.00 14.25 225 ASN B N 1
ATOM 4070 C CA . ASN B 1 226 ? -7.620 48.432 -20.925 1.00 15.23 225 ASN B CA 1
ATOM 4071 C C . ASN B 1 226 ? -8.266 48.881 -19.600 1.00 15.78 225 ASN B C 1
ATOM 4072 O O . ASN B 1 226 ? -9.019 49.865 -19.587 1.00 15.69 225 ASN B O 1
ATOM 4077 N N . PHE B 1 227 ? -7.970 48.172 -18.505 1.00 14.61 226 PHE B N 1
ATOM 4078 C CA . PHE B 1 227 ? -8.559 48.446 -17.205 1.00 14.55 226 PHE B CA 1
ATOM 4079 C C . PHE B 1 227 ? -7.689 49.315 -16.305 1.00 14.85 226 PHE B C 1
ATOM 4080 O O . PHE B 1 227 ? -8.098 49.681 -15.209 1.00 13.87 226 PHE B O 1
ATOM 4088 N N . LEU B 1 228 ? -6.497 49.643 -16.779 1.00 15.30 227 LEU B N 1
ATOM 4089 C CA . LEU B 1 228 ? -5.489 50.265 -15.933 1.00 15.54 227 LEU B CA 1
ATOM 4090 C C . LEU B 1 228 ? -6.008 51.526 -15.178 1.00 14.76 227 LEU B C 1
ATOM 4091 O O . LEU B 1 228 ? -5.979 51.570 -13.950 1.00 15.02 227 LEU B O 1
ATOM 4096 N N . ALA B 1 229 ? -6.491 52.519 -15.921 1.00 15.28 228 ALA B N 1
ATOM 4097 C CA . ALA B 1 229 ? -6.881 53.811 -15.322 1.00 15.67 228 ALA B CA 1
ATOM 4098 C C . ALA B 1 229 ? -8.115 53.651 -14.469 1.00 15.85 228 ALA B C 1
ATOM 4099 O O . ALA B 1 229 ? -8.133 54.124 -13.328 1.00 16.96 228 ALA B O 1
ATOM 4101 N N . GLU B 1 230 ? -9.134 52.957 -14.990 1.00 15.70 229 GLU B N 1
ATOM 4102 C CA . GLU B 1 230 ? -10.422 52.902 -14.279 1.00 16.69 229 GLU B CA 1
ATOM 4103 C C . GLU B 1 230 ? -10.438 51.957 -13.082 1.00 14.65 229 GLU B C 1
ATOM 4104 O O . GLU B 1 230 ? -11.024 52.315 -12.060 1.00 13.98 229 GLU B O 1
ATOM 4110 N N . GLN B 1 231 ? -9.761 50.808 -13.192 1.00 13.20 230 GLN B N 1
ATOM 4111 C CA . GLN B 1 231 ? -9.919 49.719 -12.181 1.00 12.04 230 GLN B CA 1
ATOM 4112 C C . GLN B 1 231 ? -8.681 49.389 -11.395 1.00 11.98 230 GLN B C 1
ATOM 4113 O O . GLN B 1 231 ? -8.781 48.875 -10.270 1.00 13.15 230 GLN B O 1
ATOM 4119 N N . LEU B 1 232 ? -7.514 49.666 -11.952 1.00 12.00 231 LEU B N 1
ATOM 4120 C CA . LEU B 1 232 ? -6.263 49.088 -11.364 1.00 11.38 231 LEU B CA 1
ATOM 4121 C C . LEU B 1 232 ? -5.404 50.110 -10.571 1.00 12.10 231 LEU B C 1
ATOM 4122 O O . LEU B 1 232 ? -5.057 49.894 -9.388 1.00 11.84 231 LEU B O 1
ATOM 4127 N N . LYS B 1 233 ? -5.103 51.240 -11.209 1.00 11.78 232 LYS B N 1
ATOM 4128 C CA . LYS B 1 233 ? -4.443 52.361 -10.530 1.00 12.62 232 LYS B CA 1
ATOM 4129 C C . LYS B 1 233 ? -3.108 51.977 -9.854 1.00 13.23 232 LYS B C 1
ATOM 4130 O O . LYS B 1 233 ? -2.944 52.161 -8.644 1.00 14.53 232 LYS B O 1
ATOM 4136 N N . PRO B 1 234 ? -2.129 51.499 -10.653 1.00 13.83 233 PRO B N 1
ATOM 4137 C CA . PRO B 1 234 ? -0.820 51.159 -10.036 1.00 14.05 233 PRO B CA 1
ATOM 4138 C C . PRO B 1 234 ? -0.127 52.379 -9.364 1.00 14.04 233 PRO B C 1
ATOM 4139 O O . PRO B 1 234 ? 0.635 52.219 -8.411 1.00 14.71 233 PRO B O 1
ATOM 4143 N N . GLU B 1 235 ? -0.373 53.580 -9.882 1.00 13.96 234 GLU B N 1
ATOM 4144 C CA . GLU B 1 235 ? 0.265 54.775 -9.343 1.00 14.12 234 GLU B CA 1
ATOM 4145 C C . GLU B 1 235 ? -0.144 54.977 -7.886 1.00 12.96 234 GLU B C 1
ATOM 4146 O O . GLU B 1 235 ? 0.639 55.458 -7.062 1.00 13.91 234 GLU B O 1
ATOM 4152 N N . VAL B 1 236 ? -1.359 54.539 -7.553 1.00 12.21 235 VAL B N 1
ATOM 4153 C CA . VAL B 1 236 ? -1.886 54.665 -6.211 1.00 11.45 235 VAL B CA 1
ATOM 4154 C C . VAL B 1 236 ? -1.133 53.701 -5.258 1.00 11.56 235 VAL B C 1
ATOM 4155 O O . VAL B 1 236 ? -0.806 54.045 -4.129 1.00 11.13 235 VAL B O 1
ATOM 4159 N N . LEU B 1 237 ? -0.848 52.493 -5.745 1.00 11.95 236 LEU B N 1
ATOM 4160 C CA . LEU B 1 237 ? -0.038 51.545 -4.971 1.00 12.51 236 LEU B CA 1
ATOM 4161 C C . LEU B 1 237 ? 1.365 52.099 -4.766 1.00 12.65 236 LEU B C 1
ATOM 4162 O O . LEU B 1 237 ? 1.885 52.034 -3.667 1.00 14.88 236 LEU B O 1
ATOM 4167 N N . GLU B 1 238 ? 1.973 52.625 -5.832 1.00 13.62 237 GLU B N 1
ATOM 4168 C CA . GLU B 1 238 ? 3.345 53.179 -5.793 1.00 14.47 237 GLU B CA 1
ATOM 4169 C C . GLU B 1 238 ? 3.449 54.310 -4.755 1.00 12.76 237 GLU B C 1
ATOM 4170 O O . GLU B 1 238 ? 4.431 54.379 -3.984 1.00 12.14 237 GLU B O 1
ATOM 4176 N N . ALA B 1 239 ? 2.417 55.151 -4.739 1.00 12.36 238 ALA B N 1
ATOM 4177 C CA . ALA B 1 239 ? 2.339 56.301 -3.839 1.00 12.63 238 ALA B CA 1
ATOM 4178 C C . ALA B 1 239 ? 2.351 55.800 -2.392 1.00 11.22 238 ALA B C 1
ATOM 4179 O O . ALA B 1 239 ? 3.135 56.307 -1.577 1.00 11.56 238 ALA B O 1
ATOM 4181 N N . ALA B 1 240 ? 1.521 54.778 -2.091 1.00 11.91 239 ALA B N 1
ATOM 4182 C CA . ALA B 1 240 ? 1.436 54.153 -0.756 1.00 12.04 239 ALA B CA 1
ATOM 4183 C C . ALA B 1 240 ? 2.805 53.617 -0.330 1.00 12.39 239 ALA B C 1
ATOM 4184 O O . ALA B 1 240 ? 3.269 53.849 0.786 1.00 12.12 239 ALA B O 1
ATOM 4186 N N . ALA B 1 241 ? 3.424 52.879 -1.240 1.00 12.71 240 ALA B N 1
ATOM 4187 C CA . ALA B 1 241 ? 4.752 52.320 -1.001 1.00 13.31 240 ALA B CA 1
ATOM 4188 C C . ALA B 1 241 ? 5.812 53.373 -0.681 1.00 13.65 240 ALA B C 1
ATOM 4189 O O . ALA B 1 241 ? 6.556 53.251 0.308 1.00 13.24 240 ALA B O 1
ATOM 4191 N N . SER B 1 242 ? 5.866 54.418 -1.501 1.00 14.53 241 SER B N 1
ATOM 4192 C CA . SER B 1 242 ? 6.836 55.473 -1.355 1.00 15.54 241 SER B CA 1
ATOM 4193 C C . SER B 1 242 ? 6.662 56.168 0.005 1.00 14.88 241 SER B C 1
ATOM 4194 O O . SER B 1 242 ? 7.646 56.496 0.674 1.00 15.72 241 SER B O 1
ATOM 4197 N N . SER B 1 243 ? 5.420 56.311 0.431 1.00 15.23 242 SER B N 1
ATOM 4198 C CA . SER B 1 243 ? 5.106 57.010 1.660 1.00 14.65 242 SER B CA 1
ATOM 4199 C C . SER B 1 243 ? 5.480 56.207 2.913 1.00 14.54 242 SER B C 1
ATOM 4200 O O . SER B 1 243 ? 5.744 56.786 3.947 1.00 14.25 242 SER B O 1
ATOM 4203 N N . ASN B 1 244 ? 5.494 54.874 2.792 1.00 14.49 243 ASN B N 1
ATOM 4204 C CA . ASN B 1 244 ? 5.711 53.955 3.924 1.00 14.70 243 ASN B CA 1
ATOM 4205 C C . ASN B 1 244 ? 7.043 53.174 3.844 1.00 15.42 243 ASN B C 1
ATOM 4206 O O . ASN B 1 244 ? 7.195 52.152 4.524 1.00 15.99 243 ASN B O 1
ATOM 4211 N N . ASN B 1 245 ? 7.996 53.662 3.036 1.00 15.02 244 ASN B N 1
ATOM 4212 C CA . ASN B 1 245 ? 9.253 52.931 2.729 1.00 16.03 244 ASN B CA 1
ATOM 4213 C C . ASN B 1 245 ? 9.010 51.454 2.389 1.00 15.27 244 ASN B C 1
ATOM 4214 O O . ASN B 1 245 ? 9.795 50.592 2.795 1.00 15.04 244 ASN B O 1
ATOM 4219 N N . TYR B 1 246 ? 7.912 51.159 1.686 1.00 14.60 245 TYR B N 1
ATOM 4220 C CA . TYR B 1 246 ? 7.491 49.765 1.513 1.00 14.45 245 TYR B CA 1
ATOM 4221 C C . TYR B 1 246 ? 8.325 49.105 0.424 1.00 14.00 245 TYR B C 1
ATOM 4222 O O . TYR B 1 246 ? 8.539 49.752 -0.645 1.00 12.65 245 TYR B O 1
ATOM 4231 N N . PRO B 1 247 ? 8.798 47.845 0.668 1.00 14.17 246 PRO B N 1
ATOM 4232 C CA . PRO B 1 247 ? 9.593 47.096 -0.336 1.00 14.94 246 PRO B CA 1
ATOM 4233 C C . PRO B 1 247 ? 8.743 46.537 -1.494 1.00 14.01 246 PRO B C 1
ATOM 4234 O O . PRO B 1 247 ? 8.469 45.320 -1.586 1.00 14.97 246 PRO B O 1
ATOM 4238 N N . LEU B 1 248 ? 8.316 47.457 -2.356 1.00 13.38 247 LEU B N 1
ATOM 4239 C CA . LEU B 1 248 ? 7.496 47.145 -3.526 1.00 12.95 247 LEU B CA 1
ATOM 4240 C C . LEU B 1 248 ? 8.298 47.479 -4.759 1.00 13.34 247 LEU B C 1
ATOM 4241 O O . LEU B 1 248 ? 8.771 48.622 -4.912 1.00 13.30 247 LEU B O 1
ATOM 4246 N N . GLU B 1 249 ? 8.455 46.494 -5.638 1.00 13.51 248 GLU B N 1
ATOM 4247 C CA . GLU B 1 249 ? 9.002 46.766 -6.959 1.00 15.73 248 GLU B CA 1
ATOM 4248 C C . GLU B 1 249 ? 7.823 46.699 -7.944 1.00 15.00 248 GLU B C 1
ATOM 4249 O O . GLU B 1 249 ? 7.242 45.641 -8.130 1.00 15.53 248 GLU B O 1
ATOM 4255 N N . LEU B 1 250 ? 7.429 47.842 -8.514 1.00 13.85 249 LEU B N 1
ATOM 4256 C CA . LEU B 1 250 ? 6.326 47.852 -9.508 1.00 13.50 249 LEU B CA 1
ATOM 4257 C C . LEU B 1 250 ? 6.906 48.077 -10.883 1.00 13.87 249 LEU B C 1
ATOM 4258 O O . LEU B 1 250 ? 7.565 49.103 -11.120 1.00 13.46 249 LEU B O 1
ATOM 4263 N N . ARG B 1 251 ? 6.715 47.104 -11.766 1.00 13.15 250 ARG B N 1
ATOM 4264 C CA . ARG B 1 251 ? 7.278 47.181 -13.128 1.00 14.19 250 ARG B CA 1
ATOM 4265 C C . ARG B 1 251 ? 6.142 47.372 -14.107 1.00 13.82 250 ARG B C 1
ATOM 4266 O O . ARG B 1 251 ? 5.104 46.707 -14.001 1.00 14.75 250 ARG B O 1
ATOM 4274 N N . SER B 1 252 ? 6.332 48.340 -14.996 1.00 13.73 251 SER B N 1
ATOM 4275 C CA . SER B 1 252 ? 5.404 48.668 -16.059 1.00 15.05 251 SER B CA 1
ATOM 4276 C C . SER B 1 252 ? 5.951 48.176 -17.408 1.00 14.54 251 SER B C 1
ATOM 4277 O O . SER B 1 252 ? 7.138 48.356 -17.708 1.00 15.59 251 SER B O 1
ATOM 4280 N N . HIS B 1 253 ? 5.096 47.542 -18.216 1.00 13.25 252 HIS B N 1
ATOM 4281 C CA . HIS B 1 253 ? 5.554 46.886 -19.443 1.00 13.00 252 HIS B CA 1
ATOM 4282 C C . HIS B 1 253 ? 4.777 47.387 -20.636 1.00 13.83 252 HIS B C 1
ATOM 4283 O O . HIS B 1 253 ? 3.556 47.141 -20.757 1.00 13.65 252 HIS B O 1
ATOM 4290 N N . GLU B 1 254 ? 5.495 48.114 -21.502 1.00 14.30 253 GLU B N 1
ATOM 4291 C CA . GLU B 1 254 ? 4.926 48.656 -22.718 1.00 14.44 253 GLU B CA 1
ATOM 4292 C C . GLU B 1 254 ? 4.287 47.563 -23.574 1.00 13.09 253 GLU B C 1
ATOM 4293 O O . GLU B 1 254 ? 4.855 46.481 -23.785 1.00 12.60 253 GLU B O 1
ATOM 4299 N N . GLY B 1 255 ? 3.112 47.857 -24.088 1.00 13.72 254 GLY B N 1
ATOM 4300 C CA . GLY B 1 255 ? 2.527 46.949 -25.052 1.00 13.87 254 GLY B CA 1
ATOM 4301 C C . GLY B 1 255 ? 1.741 45.767 -24.516 1.00 13.07 254 GLY B C 1
ATOM 4302 O O . GLY B 1 255 ? 0.945 45.215 -25.252 1.00 13.04 254 GLY B O 1
ATOM 4303 N N . TYR B 1 256 ? 1.933 45.395 -23.238 1.00 12.89 255 TYR B N 1
ATOM 4304 C CA . TYR B 1 256 ? 1.255 44.215 -22.659 1.00 12.61 255 TYR B CA 1
ATOM 4305 C C . TYR B 1 256 ? -0.133 44.541 -22.165 1.00 12.44 255 TYR B C 1
ATOM 4306 O O . TYR B 1 256 ? -0.346 45.657 -21.657 1.00 10.74 255 TYR B O 1
ATOM 4315 N N . ASP B 1 257 ? -1.050 43.575 -22.283 1.00 11.99 256 ASP B N 1
ATOM 4316 C CA . ASP B 1 257 ? -2.452 43.812 -21.926 1.00 12.07 256 ASP B CA 1
ATOM 4317 C C . ASP B 1 257 ? -2.784 43.139 -20.579 1.00 11.92 256 ASP B C 1
ATOM 4318 O O . ASP B 1 257 ? -1.867 42.924 -19.802 1.00 12.70 256 ASP B O 1
ATOM 4323 N N . HIS B 1 258 ? -4.062 42.776 -20.341 1.00 10.11 257 HIS B N 1
ATOM 4324 C CA . HIS B 1 258 ? -4.556 42.228 -19.051 1.00 10.76 257 HIS B CA 1
ATOM 4325 C C . HIS B 1 258 ? -4.587 40.695 -19.078 1.00 10.12 257 HIS B C 1
ATOM 4326 O O . HIS B 1 258 ? -4.927 40.034 -18.086 1.00 11.04 257 HIS B O 1
ATOM 4333 N N . SER B 1 259 ? -4.262 40.126 -20.250 1.00 11.59 258 SER B N 1
ATOM 4334 C CA . SER B 1 259 ? -4.533 38.699 -20.519 1.00 11.31 258 SER B CA 1
ATOM 4335 C C . SER B 1 259 ? -3.501 37.737 -19.928 1.00 11.23 258 SER B C 1
ATOM 4336 O O . SER B 1 259 ? -2.431 38.160 -19.469 1.00 10.32 258 SER B O 1
ATOM 4339 N N . TYR B 1 260 ? -3.813 36.435 -19.976 1.00 10.63 259 TYR B N 1
ATOM 4340 C CA . TYR B 1 260 ? -2.830 35.391 -19.626 1.00 11.21 259 TYR B CA 1
ATOM 4341 C C . TYR B 1 260 ? -1.588 35.357 -20.514 1.00 11.51 259 TYR B C 1
ATOM 4342 O O . TYR B 1 260 ? -0.583 34.816 -20.073 1.00 12.27 259 TYR B O 1
ATOM 4351 N N . TYR B 1 261 ? -1.657 35.958 -21.721 1.00 9.63 260 TYR B N 1
ATOM 4352 C CA . TYR B 1 261 ? -0.451 36.178 -22.551 1.00 10.11 260 TYR B CA 1
ATOM 4353 C C . TYR B 1 261 ? 0.577 37.058 -21.843 1.00 9.47 260 TYR B C 1
ATOM 4354 O O . TYR B 1 261 ? 1.781 36.743 -21.842 1.00 10.97 260 TYR B O 1
ATOM 4363 N N . PHE B 1 262 ? 0.076 38.081 -21.161 1.00 10.33 261 PHE B N 1
ATOM 4364 C CA . PHE B 1 262 ? 0.916 38.917 -20.325 1.00 9.65 261 PHE B CA 1
ATOM 4365 C C . PHE B 1 262 ? 1.468 38.136 -19.124 1.00 10.31 261 PHE B C 1
ATOM 4366 O O . PHE B 1 262 ? 2.698 38.168 -18.838 1.00 10.50 261 PHE B O 1
ATOM 4374 N N A ILE B 1 263 ? 0.568 37.445 -18.412 0.70 9.06 262 ILE B N 1
ATOM 4375 N N B ILE B 1 263 ? 0.579 37.443 -18.409 0.30 9.85 262 ILE B N 1
ATOM 4376 C CA A ILE B 1 263 ? 0.942 36.711 -17.186 0.70 10.17 262 ILE B CA 1
ATOM 4377 C CA B ILE B 1 263 ? 0.963 36.711 -17.192 0.30 10.44 262 ILE B CA 1
ATOM 4378 C C A ILE B 1 263 ? 2.056 35.699 -17.521 0.70 10.46 262 ILE B C 1
ATOM 4379 C C B ILE B 1 263 ? 2.062 35.697 -17.517 0.30 10.48 262 ILE B C 1
ATOM 4380 O O A ILE B 1 263 ? 3.072 35.636 -16.851 0.70 10.45 262 ILE B O 1
ATOM 4381 O O B ILE B 1 263 ? 3.080 35.629 -16.834 0.30 10.46 262 ILE B O 1
ATOM 4390 N N . ALA B 1 264 ? 1.839 34.930 -18.578 1.00 10.10 263 ALA B N 1
ATOM 4391 C CA . ALA B 1 264 ? 2.754 33.888 -18.997 1.00 10.91 263 ALA B CA 1
ATOM 4392 C C . ALA B 1 264 ? 4.113 34.485 -19.370 1.00 10.61 263 ALA B C 1
ATOM 4393 O O . ALA B 1 264 ? 5.167 33.917 -19.084 1.00 10.17 263 ALA B O 1
ATOM 4395 N N . SER B 1 265 ? 4.077 35.701 -19.905 1.00 11.94 264 SER B N 1
ATOM 4396 C CA . SER B 1 265 ? 5.320 36.404 -20.232 1.00 12.30 264 SER B CA 1
ATOM 4397 C C . SER B 1 265 ? 6.290 36.722 -19.086 1.00 11.85 264 SER B C 1
ATOM 4398 O O . SER B 1 265 ? 7.491 36.934 -19.353 1.00 14.21 264 SER B O 1
ATOM 4401 N N . PHE B 1 266 ? 5.785 36.847 -17.855 1.00 12.22 265 PHE B N 1
ATOM 4402 C CA . PHE B 1 266 ? 6.633 37.209 -16.716 1.00 12.25 265 PHE B CA 1
ATOM 4403 C C . PHE B 1 266 ? 6.443 36.304 -15.497 1.00 11.64 265 PHE B C 1
ATOM 4404 O O . PHE B 1 266 ? 6.975 36.597 -14.411 1.00 11.56 265 PHE B O 1
ATOM 4412 N N . ILE B 1 267 ? 5.723 35.192 -15.673 1.00 11.20 266 ILE B N 1
ATOM 4413 C CA . ILE B 1 267 ? 5.429 34.358 -14.501 1.00 12.31 266 ILE B CA 1
ATOM 4414 C C . ILE B 1 267 ? 6.733 33.776 -13.951 1.00 11.70 266 ILE B C 1
ATOM 4415 O O . ILE B 1 267 ? 6.870 33.632 -12.728 1.00 12.57 266 ILE B O 1
ATOM 4420 N N . GLU B 1 268 ? 7.692 33.471 -14.832 1.00 12.21 267 GLU B N 1
ATOM 4421 C CA . GLU B 1 268 ? 8.995 32.941 -14.359 1.00 11.91 267 GLU B CA 1
ATOM 4422 C C . GLU B 1 268 ? 9.712 33.946 -13.426 1.00 11.63 267 GLU B C 1
ATOM 4423 O O . GLU B 1 268 ? 10.254 33.540 -12.411 1.00 10.61 267 GLU B O 1
ATOM 4429 N N . ASP B 1 269 ? 9.582 35.241 -13.721 1.00 10.95 268 ASP B N 1
ATOM 4430 C CA . ASP B 1 269 ? 10.099 36.289 -12.813 1.00 11.63 268 ASP B CA 1
ATOM 4431 C C . ASP B 1 269 ? 9.497 36.145 -11.433 1.00 11.07 268 ASP B C 1
ATOM 4432 O O . ASP B 1 269 ? 10.204 36.295 -10.441 1.00 10.65 268 ASP B O 1
ATOM 4437 N N . HIS B 1 270 ? 8.198 35.862 -11.380 1.00 11.34 269 HIS B N 1
ATOM 4438 C CA . HIS B 1 270 ? 7.488 35.763 -10.098 1.00 10.75 269 HIS B CA 1
ATOM 4439 C C . HIS B 1 270 ? 7.934 34.515 -9.359 1.00 11.16 269 HIS B C 1
ATOM 4440 O O . HIS B 1 270 ? 8.204 34.548 -8.158 1.00 10.53 269 HIS B O 1
ATOM 4447 N N . LEU B 1 271 ? 8.026 33.398 -10.081 1.00 9.99 270 LEU B N 1
ATOM 4448 C CA . LEU B 1 271 ? 8.462 32.150 -9.446 1.00 10.74 270 LEU B CA 1
ATOM 4449 C C . LEU B 1 271 ? 9.865 32.315 -8.855 1.00 11.12 270 LEU B C 1
ATOM 4450 O O . LEU B 1 271 ? 10.089 31.900 -7.724 1.00 11.30 270 LEU B O 1
ATOM 4455 N N A ARG B 1 272 ? 10.771 32.941 -9.619 0.70 10.77 271 ARG B N 1
ATOM 4456 N N B ARG B 1 272 ? 10.783 32.950 -9.581 0.30 10.67 271 ARG B N 1
ATOM 4457 C CA A ARG B 1 272 ? 12.161 33.181 -9.132 0.70 11.61 271 ARG B CA 1
ATOM 4458 C CA B ARG B 1 272 ? 12.151 33.144 -9.054 0.30 10.67 271 ARG B CA 1
ATOM 4459 C C A ARG B 1 272 ? 12.157 34.072 -7.881 0.70 10.51 271 ARG B C 1
ATOM 4460 C C B ARG B 1 272 ? 12.203 34.115 -7.877 0.30 10.31 271 ARG B C 1
ATOM 4461 O O A ARG B 1 272 ? 12.818 33.752 -6.884 0.70 9.76 271 ARG B O 1
ATOM 4462 O O B ARG B 1 272 ? 12.989 33.934 -6.945 0.30 9.97 271 ARG B O 1
ATOM 4477 N N . PHE B 1 273 ? 11.359 35.138 -7.939 1.00 10.40 272 PHE B N 1
ATOM 4478 C CA . PHE B 1 273 ? 11.184 36.104 -6.835 1.00 10.17 272 PHE B CA 1
ATOM 4479 C C . PHE B 1 273 ? 10.694 35.384 -5.558 1.00 10.83 272 PHE B C 1
ATOM 4480 O O . PHE B 1 273 ? 11.296 35.520 -4.483 1.00 10.60 272 PHE B O 1
ATOM 4488 N N . HIS B 1 274 ? 9.621 34.597 -5.695 1.00 10.64 273 HIS B N 1
ATOM 4489 C CA . HIS B 1 274 ? 9.095 33.819 -4.584 1.00 10.77 273 HIS B CA 1
ATOM 4490 C C . HIS B 1 274 ? 10.063 32.758 -4.061 1.00 11.75 273 HIS B C 1
ATOM 4491 O O . HIS B 1 274 ? 10.201 32.586 -2.836 1.00 11.81 273 HIS B O 1
ATOM 4498 N N . SER B 1 275 ? 10.736 32.073 -4.986 1.00 10.77 274 SER B N 1
ATOM 4499 C CA . SER B 1 275 ? 11.745 31.090 -4.637 1.00 12.01 274 SER B CA 1
ATOM 4500 C C . SER B 1 275 ? 12.800 31.684 -3.692 1.00 12.47 274 SER B C 1
ATOM 4501 O O . SER B 1 275 ? 13.224 31.028 -2.727 1.00 13.05 274 SER B O 1
ATOM 4504 N N . ASN B 1 276 ? 13.235 32.909 -3.977 1.00 12.45 275 ASN B N 1
ATOM 4505 C CA . ASN B 1 276 ? 14.283 33.575 -3.176 1.00 13.41 275 ASN B CA 1
ATOM 4506 C C . ASN B 1 276 ? 13.892 33.699 -1.703 1.00 14.40 275 ASN B C 1
ATOM 4507 O O . ASN B 1 276 ? 14.728 33.542 -0.806 1.00 14.33 275 ASN B O 1
ATOM 4512 N N . TYR B 1 277 ? 12.604 33.932 -1.471 1.00 14.66 276 TYR B N 1
ATOM 4513 C CA . TYR B 1 277 ? 12.099 34.097 -0.106 1.00 16.27 276 TYR B CA 1
ATOM 4514 C C . TYR B 1 277 ? 11.618 32.843 0.534 1.00 17.64 276 TYR B C 1
ATOM 4515 O O . TYR B 1 277 ? 11.685 32.711 1.749 1.00 19.39 276 TYR B O 1
ATOM 4524 N N . LEU B 1 278 ? 11.133 31.901 -0.272 1.00 18.70 277 LEU B N 1
ATOM 4525 C CA . LEU B 1 278 ? 10.653 30.641 0.268 1.00 20.29 277 LEU B CA 1
ATOM 4526 C C . LEU B 1 278 ? 11.810 29.786 0.822 1.00 22.95 277 LEU B C 1
ATOM 4527 O O . LEU B 1 278 ? 11.633 29.038 1.788 1.00 23.41 277 LEU B O 1
ATOM 4532 N N . ASN B 1 279 ? 12.994 29.931 0.229 1.00 25.41 278 ASN B N 1
ATOM 4533 C CA . ASN B 1 279 ? 14.164 29.109 0.599 1.00 27.97 278 ASN B CA 1
ATOM 4534 C C . ASN B 1 279 ? 14.991 29.428 1.865 1.00 29.99 278 ASN B C 1
ATOM 4535 O O . ASN B 1 279 ? 15.354 30.587 2.121 1.00 30.44 278 ASN B O 1
ATOM 4540 N N . ALA B 1 280 ? 15.223 28.376 2.665 1.00 32.04 279 ALA B N 1
ATOM 4541 C CA . ALA B 1 280 ? 16.555 28.024 3.265 1.00 34.01 279 ALA B CA 1
ATOM 4542 C C . ALA B 1 280 ? 17.345 28.924 4.252 1.00 35.00 279 ALA B C 1
ATOM 4543 O O . ALA B 1 280 ? 17.173 28.895 5.484 1.00 35.84 279 ALA B O 1
#

CATH classification: 3.40.50.1820

Foldseek 3Di:
DKDWDDWDDDQLWIKTWMKDQDPQQRAIIKIKTFANVLVVLAAAEEEEEEEAFPDANPAVVQQPLRNVCNVLGYMYMGHTHFGDDPPFDADPDSLEGHSHLLLDCFPDPPHNNGSHVCCVQPVVVVVCVVRRHDQAYAYEYELSNLNRLLNCLVCVVRYQAYEYELHQAALVQAPSSVVHCCRRPNDPCVSVQSSHNLSSLVRPDARAYEYEYEPAEPCDVHGRPVVSNVVSCVSNVYNYHYDYDYPDYRDSVNSSVCVSVVSVVRSVRSVD/DKDWDDWDQDQLWIKTKMKDQFPQQRGMIKIKTFANVLVVLAAAAEEEEEEAFPDANPPVVQQPLRNLCNVLRYMYMYHTNFHDDPVFDADPDSLEGHSHLLLDQFPDPPHNNGSHVCCVQPGPLVVCVVRRHDQAYAYEYALSNLNRLLNCLVCVVRYQAYEYELHQQALVQAPSSVVHCCRRPNDPCVSVQSSHNLSSLPRPDARAYEYEYEPQAPCDPHGRPVVSNVVSCVSNVHNYHYDYDYPDYRDSVNSSVCVSVVSVVRSVRSDD

Solvent-accessible surface area: 20203 Å² total

Radius of gyration: 25.01 Å; Cα contacts (8 Å, |Δi|>4): 1366; chains: 2; bounding box: 46×58×62 Å

B-factor: mean 15.97, std 6.19, range [4.12, 60.03]

Sequence (544 aa):
SIENLSSSNKSFGGWHKQYSSHVSNTLNCARFAIYLPPQASSTGAKKVPVLYWLSGLTCSDENFQKAGAQRLLAAEELGIAIVAPDTSSPRGEGVADDEGYDLGQGAGFYVNATQAPWNRHYQYDYVVNELPELIESFPVSDKKRAIAGHSGGHGALTIALRNPERYQSVSAFSPINNPVNCPWGQKAFTAYLGKDTDTWREYDASSLLRAAKQYVPALVDQGEADNFLAEQLKPEVLEAAASSSNNYPLELRSHEGYDHSYYFIASFIEDHLRFHSNYLNASIENLSSSNKSFGGWHKQYSSHVSNTLNCARFAIYLPPQASTGAKVVPVLYWLSGLTCSDEENFQKKAGAQRRLAAEELGIAIVAPDTSPRGEGVADDEGYDLGQGAGFYVNATQAPWNRHYQYDYVVNELPELIESFPVSDKRAIAGHSGGHGALTIALRRNPERYQSVSAFSPINNPVNCPWGQKAFTTAYLGKDTDTWREYDASSLLRAAKQYVPALVDQGEADNFLAEQLKPEVLEAAASSNNYPLELRSHEGYDHSYYFIIASFIEDHLRRFHSNYLNA